Protein AF-G4QP37-F1 (afdb_monomer)

Mean predicted aligned error: 14.71 Å

Nearest PDB structures (foldseek):
  8fy4-assembly1_B  TM=3.274E-01  e=5.070E-04  Gallus gallus
  7ep7-assembly1_A  TM=4.033E-01  e=6.302E-02  Mus musculus
  5g05-assembly1_H  TM=2.304E-01  e=2.899E-02  Homo sapiens
  7a0g-assembly1_EEE  TM=3.189E-01  e=9.354E-01  Serratia marcescens
  7a0g-assembly1_GGG  TM=2.291E-01  e=8.620E-01  Serratia marcescens

InterPro domains:
  IPR011990 Tetratricopeptide-like helical domain superfamily [SSF48452] (201-367)

Foldseek 3Di:
DDDDDDDDDDDDDDDDDDDDDDDDDPPDDDPPPPDPPDDPVVVVLVVVLVVLLVQLVVCLQVVNLLSNLLSLLLSVVSQVPDPDHDDPVSVLVSLLSNLLSCVLLPVPVSSVVSLVVSCVPDPDLLSLLSSLLSQLVSCLQQVNADSLVVSVVVCVVVVSLVSDDLVSNLVSLLSVLLRCLVVVHPSPVSLVPRDLLALSNLVSLQVNLVVCVVVVVLVSSLVSLVVSLVSLVVHDLLNLDDPDDPPDLCCCLVLVDDDDDDDSNVSSVSSSLQSLLVSLQSNLVSCVSVLVLVVSLVSLVPHDCPHLCVLVSLLSNLVSCVSVVVLVVSLVSLVCSLVPAQEPSVLVSLLVNLVSCVVVVNLVSSLVSLVVSLVSLVVLLVVLVVVLVLLPDLCSLVCLSVPPDPRHHVVLNVCCCPDDSNDNNSSLSSSLVSLVVSLVVLVVVLVVLVVVVVVLVVVLVVLVVVLVVDDCPVVVVVLVVLVVVLVVLVCLLPDPDRDLCVLDDPVLVVVVVVLVVQLVVLVVCQVPDPDHDDVVSVVVSVVSVVVSSVVSVVCVVVSSVVSVVVSVVSVVVSVVSVVVSVVSVVSSVDPCPCVSVVVSSVSSSVVSVVSSVSSVVSSVVSSVVSSVVSVVVSVVVSVVSVVVSVVSVVVSVVSVVVVDDDPDD

Sequence (665 aa):
MLINQFKATKFVCVAIVSVALNGCVSTSEPPAVAEDTRSAEQILAQKRQDLAFGQVVYSYFQDAPDQTLLQGALTRLNQETAQTPYSNENQDRLDLMKGAVSLQLGMTQQAESIFRRLLAQSADPYIQANTWFWLAKSSFAQKRRGVSERAYAAILENDLEDELSEEYWEELIYQVSHERMSNGGDWETLAEELNSDSIYQTYLIANQAVIQHNQQDYDAASDAFIAAKLQLNDTPAEKSIQEDVSASWWSWFNWFGNGLTDSQEERAFLERNALFDRLNYGLGVTLLEQKDYTNALIALKLIGRESLHAEQAMLTYGWTLAKENRWPLAMAAWQYLRDNSQGIYAMQASHGLAYGYEQQGALAEAFHSLRDSSRQLDSAIASLSEFGLKVEQADFLDTVANGNWPIEHRDLHVLLLSGDEQIDSAYLLEVRRQAKQLLNTLDDNLVQIDSMYRLLDEREQAFSRRVNALSLTDAQAILDSTETRIQSFEAALNSDQISDKLFATSEQVSAMERLEKAEQRIERINAERARKLPKKYAQRVARLKGLLQWELSEAFPETRWQHQKQLSKLKVAYADANEQYQRLKKLQSDTQIIAEQRARVDAMALSAKADYARTKILVDSITRRLTEFLQVNMALRMQELSEQQVATRLAIIRIQDLAQPGSGR

Radius of gyration: 47.33 Å; Cα contacts (8 Å, |Δi|>4): 595; chains: 1; bounding box: 99×61×175 Å

Organism: Glaciecola nitratireducens (strain JCM 12485 / KCTC 12276 / FR1064) (NCBI:txid1085623)

Structure (mmCIF, N/CA/C/O backbone):
data_AF-G4QP37-F1
#
_entry.id   AF-G4QP37-F1
#
loop_
_atom_site.group_PDB
_atom_site.id
_atom_site.type_symbol
_atom_site.label_atom_id
_atom_site.label_alt_id
_atom_site.label_comp_id
_atom_site.label_asym_id
_atom_site.label_entity_id
_atom_site.label_seq_id
_atom_site.pdbx_PDB_ins_code
_atom_site.Cartn_x
_atom_site.Cartn_y
_atom_site.Cartn_z
_atom_site.occupancy
_atom_site.B_iso_or_equiv
_atom_site.auth_seq_id
_atom_site.auth_comp_id
_atom_site.auth_asym_id
_atom_site.auth_atom_id
_atom_site.pdbx_PDB_model_num
ATOM 1 N N . MET A 1 1 ? 26.697 -23.446 69.201 1.00 32.09 1 MET A N 1
ATOM 2 C CA . MET A 1 1 ? 27.255 -22.085 69.363 1.00 32.09 1 MET A CA 1
ATOM 3 C C . MET A 1 1 ? 26.295 -21.150 68.649 1.00 32.09 1 MET A C 1
ATOM 5 O O . MET A 1 1 ? 26.137 -21.312 67.453 1.00 32.09 1 MET A O 1
ATOM 9 N N . LEU A 1 2 ? 25.375 -20.490 69.366 1.00 23.95 2 LEU A N 1
ATOM 10 C CA . LEU A 1 2 ? 25.570 -19.158 69.982 1.00 23.95 2 LEU A CA 1
ATOM 11 C C . LEU A 1 2 ? 25.908 -18.127 68.876 1.00 23.95 2 LEU A C 1
ATOM 13 O O . LEU A 1 2 ? 26.863 -18.356 68.155 1.00 23.95 2 LEU A O 1
ATOM 17 N N . ILE A 1 3 ? 25.253 -16.981 68.686 1.00 25.16 3 ILE A N 1
ATOM 18 C CA . ILE A 1 3 ? 24.347 -16.202 69.535 1.00 25.16 3 ILE A CA 1
ATOM 19 C C . ILE A 1 3 ? 23.831 -15.022 68.667 1.00 25.16 3 ILE A C 1
ATOM 21 O O . ILE A 1 3 ? 24.609 -14.452 67.916 1.00 25.16 3 ILE A O 1
ATOM 25 N N . ASN A 1 4 ? 22.541 -14.688 68.802 1.00 25.81 4 ASN A N 1
ATOM 26 C CA . ASN A 1 4 ? 21.972 -13.339 68.998 1.00 25.81 4 ASN A CA 1
ATOM 27 C C . ASN A 1 4 ? 22.223 -12.169 68.009 1.00 25.81 4 ASN A C 1
ATOM 29 O O . ASN A 1 4 ? 23.358 -11.819 67.739 1.00 25.81 4 ASN A O 1
ATOM 33 N N . GLN A 1 5 ? 21.184 -11.502 67.469 1.00 26.55 5 GLN A N 1
ATOM 34 C CA . GLN A 1 5 ? 20.294 -10.451 68.059 1.00 26.55 5 GLN A CA 1
ATOM 35 C C . GLN A 1 5 ? 20.571 -9.101 67.341 1.00 26.55 5 GLN A C 1
ATOM 37 O O . GLN A 1 5 ? 21.685 -8.904 66.891 1.00 26.55 5 GLN A O 1
ATOM 42 N N . PHE A 1 6 ? 19.691 -8.106 67.165 1.00 25.19 6 PHE A N 1
ATOM 43 C CA . PHE A 1 6 ? 18.345 -7.789 67.657 1.00 25.19 6 PHE A CA 1
ATOM 44 C C . PHE A 1 6 ? 17.749 -6.633 66.811 1.00 25.19 6 PHE A C 1
ATOM 46 O O . PHE A 1 6 ? 18.490 -5.765 66.371 1.00 25.19 6 PHE A O 1
ATOM 53 N N . LYS A 1 7 ? 16.410 -6.633 66.680 1.00 26.28 7 LYS A N 1
ATOM 54 C CA . LYS A 1 7 ? 15.425 -5.531 66.881 1.00 26.28 7 LYS A CA 1
ATOM 55 C C . LYS A 1 7 ? 15.735 -4.124 66.321 1.00 26.28 7 LYS A C 1
ATOM 57 O O . LYS A 1 7 ? 16.713 -3.506 66.698 1.00 26.28 7 LYS A O 1
ATOM 62 N N . ALA A 1 8 ? 14.938 -3.581 65.395 1.00 23.77 8 ALA A N 1
ATOM 63 C CA . ALA A 1 8 ? 13.548 -3.086 65.503 1.00 23.77 8 ALA A CA 1
ATOM 64 C C . ALA A 1 8 ? 13.397 -1.681 66.126 1.00 23.77 8 ALA A C 1
ATOM 66 O O . ALA A 1 8 ? 13.865 -1.458 67.237 1.00 23.77 8 ALA A O 1
ATOM 67 N N . THR A 1 9 ? 12.534 -0.867 65.478 1.00 24.88 9 THR A N 1
ATOM 68 C CA . THR A 1 9 ? 11.687 0.228 66.037 1.00 24.88 9 THR A CA 1
ATOM 69 C C . THR A 1 9 ? 12.417 1.452 66.610 1.00 24.88 9 THR A C 1
ATOM 71 O O . THR A 1 9 ? 13.441 1.313 67.247 1.00 24.88 9 THR A O 1
ATOM 74 N N . LYS A 1 10 ? 11.945 2.701 66.576 1.00 23.69 10 LYS A N 1
ATOM 75 C CA . LYS A 1 10 ? 10.871 3.511 65.957 1.00 23.69 10 LYS A CA 1
ATOM 76 C C . LYS A 1 10 ? 10.981 4.849 66.730 1.00 23.69 10 LYS A C 1
ATOM 78 O O . LYS A 1 10 ? 11.099 4.760 67.946 1.00 23.69 10 LYS A O 1
ATOM 83 N N . PHE A 1 11 ? 10.777 6.004 66.073 1.00 22.61 11 PHE A N 1
ATOM 84 C CA . PHE A 1 11 ? 10.298 7.274 66.682 1.00 22.61 11 PHE A CA 1
ATOM 85 C C . PHE A 1 11 ? 11.282 7.968 67.675 1.00 22.61 11 PHE A C 1
ATOM 87 O O . PHE A 1 11 ? 12.027 7.307 68.371 1.00 22.61 11 PHE A O 1
ATOM 94 N N . VAL A 1 12 ? 11.380 9.288 67.869 1.00 23.78 12 VAL A N 1
ATOM 95 C CA . VAL A 1 12 ? 10.756 10.498 67.318 1.00 23.78 12 VAL A CA 1
ATOM 96 C C . VAL A 1 12 ? 11.554 11.710 67.843 1.00 23.78 12 VAL A C 1
ATOM 98 O O . VAL A 1 12 ? 12.038 11.677 68.966 1.00 23.78 12 VAL A O 1
ATOM 101 N N . CYS A 1 13 ? 11.634 12.739 66.999 1.00 21.83 13 CYS A N 1
ATOM 102 C CA . CYS A 1 13 ? 11.656 14.189 67.239 1.00 21.83 13 CYS A CA 1
ATOM 103 C C . CYS A 1 13 ? 12.566 14.918 68.262 1.00 21.83 13 CYS A C 1
ATOM 105 O O . CYS A 1 13 ? 12.788 14.514 69.396 1.00 21.83 13 CYS A O 1
ATOM 107 N N . VAL A 1 14 ? 12.792 16.173 67.832 1.00 23.02 14 VAL A N 1
ATOM 108 C CA . VAL A 1 14 ? 13.005 17.438 68.563 1.00 23.02 14 VAL A CA 1
ATOM 109 C C . VAL A 1 14 ? 14.461 17.739 68.925 1.00 23.02 14 VAL A C 1
ATOM 111 O O . VAL A 1 14 ? 15.092 16.954 69.609 1.00 23.02 14 VAL A O 1
ATOM 114 N N . ALA A 1 15 ? 15.065 18.891 68.638 1.00 23.95 15 ALA A N 1
ATOM 115 C CA . ALA A 1 15 ? 14.877 20.053 67.759 1.00 23.95 15 ALA A CA 1
ATOM 116 C C . ALA A 1 15 ? 16.038 21.027 68.117 1.00 23.95 15 ALA A C 1
ATOM 118 O O . ALA A 1 15 ? 16.763 20.780 69.078 1.00 23.95 15 ALA A O 1
ATOM 119 N N . ILE A 1 16 ? 16.084 22.181 67.431 1.00 26.88 16 ILE A N 1
ATOM 120 C CA . ILE A 1 16 ? 16.717 23.463 67.837 1.00 26.88 16 ILE A CA 1
ATOM 121 C C . ILE A 1 16 ? 18.177 23.626 67.357 1.00 26.88 16 ILE A C 1
ATOM 123 O O . ILE A 1 16 ? 19.084 23.014 67.900 1.00 26.88 16 ILE A O 1
ATOM 127 N N . VAL A 1 17 ? 18.433 24.269 66.202 1.00 24.55 17 VAL A N 1
ATOM 128 C CA . VAL A 1 17 ? 18.390 25.720 65.835 1.00 24.55 17 VAL A CA 1
ATOM 129 C C . VAL A 1 17 ? 19.783 26.350 65.922 1.00 24.55 17 VAL A C 1
ATOM 131 O O . VAL A 1 17 ? 20.385 26.367 66.990 1.00 24.55 17 VAL A O 1
ATOM 134 N N . SER A 1 18 ? 20.237 26.932 64.805 1.00 24.16 18 SER A N 1
ATOM 135 C CA . SER A 1 18 ? 20.809 28.293 64.668 1.00 24.16 18 SER A CA 1
ATOM 136 C C . SER A 1 18 ? 21.263 28.467 63.208 1.00 24.16 18 SER A C 1
ATOM 138 O O . SER A 1 18 ? 22.152 27.759 62.757 1.00 24.16 18 SER A O 1
ATOM 140 N N . VAL A 1 19 ? 20.491 29.158 62.362 1.00 26.27 19 VAL A N 1
ATOM 141 C CA . VAL A 1 19 ? 20.570 30.613 62.096 1.00 26.27 19 VAL A CA 1
ATOM 142 C C . VAL A 1 19 ? 21.856 30.994 61.355 1.00 26.27 19 VAL A C 1
ATOM 144 O O . VAL A 1 19 ? 22.912 31.065 61.969 1.00 26.27 19 VAL A O 1
ATOM 147 N N . ALA A 1 20 ? 21.729 31.294 60.057 1.00 25.84 20 ALA A N 1
ATOM 148 C CA . ALA A 1 20 ? 22.120 32.573 59.442 1.00 25.84 20 ALA A CA 1
ATOM 149 C C . ALA A 1 20 ? 22.249 32.422 57.916 1.00 25.84 20 ALA A C 1
ATOM 151 O O . ALA A 1 20 ? 23.241 31.887 57.438 1.00 25.84 20 ALA A O 1
ATOM 152 N N . LEU A 1 21 ? 21.251 32.918 57.177 1.00 28.28 21 LEU A N 1
ATOM 153 C CA . LEU A 1 21 ? 21.392 33.740 55.962 1.00 28.28 21 LEU A CA 1
ATOM 154 C C . LEU A 1 21 ? 19.981 34.034 55.427 1.00 28.28 21 LEU A C 1
ATOM 156 O O . LEU A 1 21 ? 19.430 33.307 54.609 1.00 28.28 21 LEU A O 1
ATOM 160 N N . ASN A 1 22 ? 19.384 35.102 55.960 1.00 28.36 22 ASN A N 1
ATOM 161 C CA . ASN A 1 22 ? 18.221 35.756 55.369 1.00 28.36 22 ASN A CA 1
ATOM 162 C C . ASN A 1 22 ? 18.720 36.778 54.346 1.00 28.36 22 ASN A C 1
ATOM 164 O O . ASN A 1 22 ? 19.446 37.704 54.705 1.00 28.36 22 ASN A O 1
ATOM 168 N N . GLY A 1 23 ? 18.278 36.632 53.102 1.00 26.92 23 GLY A N 1
ATOM 169 C CA . GLY A 1 23 ? 18.425 37.624 52.046 1.00 26.92 23 GLY A CA 1
ATOM 170 C C . GLY A 1 23 ? 17.370 37.381 50.972 1.00 26.92 23 GLY A C 1
ATOM 171 O O . GLY A 1 23 ? 17.605 36.605 50.060 1.00 26.92 23 GLY A O 1
ATOM 172 N N . CYS A 1 24 ? 16.202 38.002 51.156 1.00 34.72 24 CYS A N 1
ATOM 173 C CA . CYS A 1 24 ? 15.125 38.242 50.190 1.00 34.72 24 CYS A CA 1
ATOM 174 C C . CYS A 1 24 ? 14.942 37.230 49.044 1.00 34.72 24 CYS A C 1
ATOM 176 O O . CYS A 1 24 ? 15.399 37.456 47.928 1.00 34.72 24 CYS A O 1
ATOM 178 N N . VAL A 1 25 ? 14.115 36.212 49.278 1.00 29.77 25 VAL A N 1
ATOM 179 C CA . VAL A 1 25 ? 13.246 35.657 48.234 1.00 29.77 25 VAL A CA 1
ATOM 180 C C . VAL A 1 25 ? 11.852 35.590 48.835 1.00 29.77 25 VAL A C 1
ATOM 182 O O . VAL A 1 25 ? 11.619 34.879 49.810 1.00 29.77 25 VAL A O 1
ATOM 185 N N . SER A 1 26 ? 10.932 36.379 48.289 1.00 34.81 26 SER A N 1
ATOM 186 C CA . SER A 1 26 ? 9.504 36.150 48.456 1.00 34.81 26 SER A CA 1
ATOM 187 C C . SER A 1 26 ? 9.185 34.789 47.842 1.00 34.81 26 SER A C 1
ATOM 189 O O . SER A 1 26 ? 8.967 34.683 46.637 1.00 34.81 26 SER A O 1
ATOM 191 N N . THR A 1 27 ? 9.218 33.731 48.649 1.00 33.59 27 THR A N 1
ATOM 192 C CA . THR A 1 27 ? 8.640 32.451 48.253 1.00 33.59 27 THR A CA 1
ATOM 193 C C . THR A 1 27 ? 7.146 32.688 48.130 1.00 33.59 27 THR A C 1
ATOM 195 O O . THR A 1 27 ? 6.456 32.823 49.141 1.00 33.59 27 THR A O 1
ATOM 198 N N . SER A 1 28 ? 6.665 32.810 46.893 1.00 36.88 28 SER A N 1
ATOM 199 C CA . SER A 1 28 ? 5.259 32.596 46.583 1.00 36.88 28 SER A CA 1
ATOM 200 C C . SER A 1 28 ? 4.828 31.320 47.294 1.00 36.88 28 SER A C 1
ATOM 202 O O . SER A 1 28 ? 5.524 30.304 47.197 1.00 36.88 28 SER A O 1
ATOM 204 N N . GLU A 1 29 ? 3.726 31.394 48.038 1.00 34.22 29 GLU A N 1
ATOM 205 C CA . GLU A 1 29 ? 3.042 30.212 48.553 1.00 34.22 29 GLU A CA 1
ATOM 206 C C . GLU A 1 29 ? 2.997 29.146 47.449 1.00 34.22 29 GLU A C 1
ATOM 208 O O . GLU A 1 29 ? 2.669 29.482 46.304 1.00 34.22 29 GLU A O 1
ATOM 213 N N . PRO A 1 30 ? 3.351 27.880 47.742 1.00 36.91 30 PRO A N 1
ATOM 214 C CA . PRO A 1 30 ? 3.068 26.813 46.799 1.00 36.91 30 PRO A CA 1
ATOM 215 C C . PRO A 1 30 ? 1.564 26.877 46.502 1.00 36.91 30 PRO A C 1
ATOM 217 O O . PRO A 1 30 ? 0.782 26.986 47.454 1.00 36.91 30 PRO A O 1
ATOM 220 N N . PRO A 1 31 ? 1.142 26.871 45.224 1.00 41.50 31 PRO A N 1
ATOM 221 C CA . PRO A 1 31 ? -0.273 26.899 44.902 1.00 41.50 31 PRO A CA 1
ATOM 222 C C . PRO A 1 31 ? -0.936 25.755 45.663 1.00 41.50 31 PRO A C 1
ATOM 224 O O . PRO A 1 31 ? -0.453 24.619 45.630 1.00 41.50 31 PRO A O 1
ATOM 227 N N . ALA A 1 32 ? -1.989 26.083 46.413 1.00 37.94 32 ALA A N 1
ATOM 228 C CA . ALA A 1 32 ? -2.799 25.093 47.097 1.00 37.94 32 ALA A CA 1
ATOM 229 C C . ALA A 1 32 ? -3.123 23.982 46.092 1.00 37.94 32 ALA A C 1
ATOM 231 O O . ALA A 1 32 ? -3.604 24.271 44.995 1.00 37.94 32 ALA A O 1
ATOM 232 N N . VAL A 1 33 ? -2.801 22.733 46.443 1.00 40.50 33 VAL A N 1
ATOM 233 C CA . VAL A 1 33 ? -3.201 21.567 45.654 1.00 40.50 33 VAL A CA 1
ATOM 234 C C . VAL A 1 33 ? -4.711 21.673 45.512 1.00 40.50 33 VAL A C 1
ATOM 236 O O . VAL A 1 33 ? -5.426 21.549 46.504 1.00 40.50 33 VAL A O 1
ATOM 239 N N . ALA A 1 34 ? -5.180 22.007 44.311 1.00 41.75 34 ALA A N 1
ATOM 240 C CA . ALA A 1 34 ? -6.599 22.081 44.034 1.00 41.75 34 ALA A CA 1
ATOM 241 C C . ALA A 1 34 ? -7.174 20.697 44.344 1.00 41.75 34 ALA A C 1
ATOM 243 O O . ALA A 1 34 ? -6.811 19.717 43.691 1.00 41.75 34 ALA A O 1
ATOM 244 N N . GLU A 1 35 ? -8.000 20.598 45.387 1.00 49.03 35 GLU A N 1
ATOM 245 C CA . GLU A 1 35 ? -8.762 19.383 45.642 1.00 49.03 35 GLU A CA 1
ATOM 246 C C . GLU A 1 35 ? -9.590 19.107 44.387 1.00 49.03 35 GLU A C 1
ATOM 248 O O . GLU A 1 35 ? -10.379 19.949 43.954 1.00 49.03 35 GLU A O 1
ATOM 253 N N . ASP A 1 36 ? -9.355 17.953 43.762 1.00 53.81 36 ASP A N 1
ATOM 254 C CA . ASP A 1 36 ? -10.117 17.507 42.603 1.00 53.81 36 ASP A CA 1
ATOM 255 C C . ASP A 1 36 ? -11.579 17.339 43.037 1.00 53.81 36 ASP A C 1
ATOM 257 O O . ASP A 1 36 ? -11.938 16.383 43.722 1.00 53.81 36 ASP A O 1
ATOM 261 N N . THR A 1 37 ? -12.420 18.316 42.693 1.00 65.62 37 THR A N 1
ATOM 262 C CA . THR A 1 37 ? -13.830 18.397 43.106 1.00 65.62 37 THR A CA 1
ATOM 263 C C . THR A 1 37 ? -14.722 17.377 42.392 1.00 65.62 37 THR A C 1
ATOM 265 O O . THR A 1 37 ? -15.928 17.322 42.647 1.00 65.62 37 THR A O 1
ATOM 268 N N . ARG A 1 38 ? -14.152 16.558 41.497 1.00 70.25 38 ARG A N 1
ATOM 269 C CA . ARG A 1 38 ? -14.857 15.511 40.754 1.00 70.25 38 ARG A CA 1
ATOM 270 C C . ARG A 1 38 ? -15.155 14.306 41.646 1.00 70.25 38 ARG A C 1
ATOM 272 O O . ARG A 1 38 ? -14.333 13.850 42.435 1.00 70.25 38 ARG A O 1
ATOM 279 N N . SER A 1 39 ? -16.341 13.733 41.471 1.00 74.75 39 SER A N 1
ATOM 280 C CA . SER A 1 39 ? -16.718 12.470 42.114 1.00 74.75 39 SER A CA 1
ATOM 281 C C . SER A 1 39 ? -15.842 11.302 41.632 1.00 74.75 39 SER A C 1
ATOM 283 O O . SER A 1 39 ? -15.313 11.312 40.519 1.00 74.75 39 SER A O 1
ATOM 285 N N . ALA A 1 40 ? -15.736 10.240 42.438 1.00 71.12 40 ALA A N 1
ATOM 286 C CA . ALA A 1 40 ? -14.988 9.033 42.067 1.00 71.12 40 ALA A CA 1
ATOM 287 C C . ALA A 1 40 ? -15.484 8.395 40.750 1.00 71.12 40 ALA A C 1
ATOM 289 O O . ALA A 1 40 ? -14.686 7.849 39.988 1.00 71.12 40 ALA A O 1
ATOM 290 N N . GLU A 1 41 ? -16.784 8.503 40.455 1.00 67.81 41 GLU A N 1
ATOM 291 C CA . GLU A 1 41 ? -17.379 8.041 39.196 1.00 67.81 41 GLU A CA 1
ATOM 292 C C . GLU A 1 41 ? -16.892 8.859 37.994 1.00 67.81 41 GLU A C 1
ATOM 294 O O . GLU A 1 41 ? -16.533 8.279 36.968 1.00 67.81 41 GLU A O 1
ATOM 299 N N . GLN A 1 42 ? -16.800 10.184 38.135 1.00 69.69 42 GLN A N 1
ATOM 300 C CA . GLN A 1 42 ? -16.280 11.080 37.096 1.00 69.69 42 GLN A CA 1
ATOM 301 C C . GLN A 1 42 ? -14.785 10.849 36.844 1.00 69.69 42 GLN A C 1
ATOM 303 O O . GLN A 1 42 ? -14.360 10.779 35.693 1.00 69.69 42 GLN A O 1
ATOM 308 N N . ILE A 1 43 ? -13.989 10.642 37.899 1.00 72.06 43 ILE A N 1
ATOM 309 C CA . ILE A 1 43 ? -12.558 10.318 37.769 1.00 72.06 43 ILE A CA 1
ATOM 310 C C . ILE A 1 43 ? -12.370 8.983 37.033 1.00 72.06 43 ILE A C 1
ATOM 312 O O . ILE A 1 43 ? -11.520 8.863 36.149 1.00 72.06 43 ILE A O 1
ATOM 316 N N . LEU A 1 44 ? -13.167 7.966 37.373 1.00 72.06 44 LEU A N 1
ATOM 317 C CA . LEU A 1 44 ? -13.102 6.660 36.716 1.00 72.06 44 LEU A CA 1
ATOM 318 C C . LEU A 1 44 ? -13.607 6.707 35.264 1.00 72.06 44 LEU A C 1
ATOM 320 O O . LEU A 1 44 ? -13.127 5.944 34.425 1.00 72.06 44 LEU A O 1
ATOM 324 N N . ALA A 1 45 ? -14.584 7.563 34.953 1.00 70.75 45 ALA A N 1
ATOM 325 C CA . ALA A 1 45 ? -15.042 7.794 33.585 1.00 70.75 45 ALA A CA 1
ATOM 326 C C . ALA A 1 45 ? -13.937 8.436 32.731 1.00 70.75 45 ALA A C 1
ATOM 328 O O . ALA A 1 45 ? -13.616 7.898 31.672 1.00 70.75 45 ALA A O 1
ATOM 329 N N . GLN A 1 46 ? -13.280 9.481 33.246 1.00 73.44 46 GLN A N 1
ATOM 330 C CA . GLN A 1 46 ? -12.166 10.144 32.563 1.00 73.44 46 GLN A CA 1
ATOM 331 C C . GLN A 1 46 ? -10.998 9.181 32.314 1.00 73.44 46 GLN A C 1
ATOM 333 O O . GLN A 1 46 ? -10.547 9.043 31.186 1.00 73.44 46 GLN A O 1
ATOM 338 N N . LYS A 1 47 ? -10.570 8.412 33.326 1.00 75.75 47 LYS A N 1
ATOM 339 C CA . LYS A 1 47 ? -9.483 7.427 33.155 1.00 75.75 47 LYS A CA 1
ATOM 340 C C . LYS A 1 47 ? -9.777 6.379 32.080 1.00 75.75 47 LYS A C 1
ATOM 342 O O . LYS A 1 47 ? -8.859 5.913 31.414 1.00 75.75 47 LYS A O 1
ATOM 347 N N . ARG A 1 48 ? -11.043 5.974 31.923 1.00 76.44 48 ARG A N 1
ATOM 348 C CA . ARG A 1 48 ? -11.450 5.038 30.863 1.00 76.44 48 ARG A CA 1
ATOM 349 C C . ARG A 1 48 ? -11.374 5.681 29.481 1.00 76.44 48 ARG A C 1
ATOM 351 O O . ARG A 1 48 ? -10.950 5.013 28.544 1.00 76.44 48 ARG A O 1
ATOM 358 N N . GLN A 1 49 ? -11.752 6.952 29.366 1.00 75.69 49 GLN A N 1
ATOM 359 C CA . GLN A 1 49 ? -11.589 7.722 28.134 1.00 75.69 49 GLN A CA 1
ATOM 360 C C . GLN A 1 49 ? -10.109 7.928 27.789 1.00 75.69 49 GLN A C 1
ATOM 362 O O . GLN A 1 49 ? -9.720 7.686 26.649 1.00 75.69 49 GLN A O 1
ATOM 367 N N . ASP A 1 50 ? -9.270 8.302 28.752 1.00 78.12 50 ASP A N 1
ATOM 368 C CA . ASP A 1 50 ? -7.835 8.509 28.519 1.00 78.12 50 ASP A CA 1
ATOM 369 C C . ASP A 1 50 ? -7.151 7.203 28.083 1.00 78.12 50 ASP A C 1
ATOM 371 O O . ASP A 1 50 ? -6.331 7.200 27.168 1.00 78.12 50 ASP A O 1
ATOM 375 N N . LEU A 1 51 ? -7.542 6.068 28.680 1.00 81.81 51 LEU A N 1
ATOM 376 C CA . LEU A 1 51 ? -7.057 4.749 28.272 1.00 81.81 51 LEU A CA 1
ATOM 377 C C . LEU A 1 51 ? -7.480 4.398 26.839 1.00 81.81 51 LEU A C 1
ATOM 379 O O . LEU A 1 51 ? -6.654 3.908 26.076 1.00 81.81 51 LEU A O 1
ATOM 383 N N . ALA A 1 52 ? -8.743 4.640 26.474 1.00 78.56 52 ALA A N 1
ATOM 384 C CA . ALA A 1 52 ? -9.238 4.371 25.124 1.00 78.56 52 ALA A CA 1
ATOM 385 C C . ALA A 1 52 ? -8.497 5.215 24.076 1.00 78.56 52 ALA A C 1
ATOM 387 O O . ALA A 1 52 ? -8.042 4.679 23.072 1.00 78.56 52 ALA A O 1
ATOM 388 N N . PHE A 1 53 ? -8.289 6.506 24.353 1.00 81.12 53 PHE A N 1
ATOM 389 C CA . PHE A 1 53 ? -7.482 7.382 23.503 1.00 81.12 53 PHE A CA 1
ATOM 390 C C . PHE A 1 53 ? -6.035 6.879 23.392 1.00 81.12 53 PHE A C 1
ATOM 392 O O . PHE A 1 53 ? -5.514 6.742 22.289 1.00 81.12 53 PHE A O 1
ATOM 399 N N . GLY A 1 54 ? -5.403 6.529 24.517 1.00 78.69 54 GLY A N 1
ATOM 400 C CA . GLY A 1 54 ? -4.034 6.010 24.539 1.00 78.69 54 GLY A CA 1
ATOM 401 C C . GLY A 1 54 ? -3.852 4.713 23.745 1.00 78.69 54 GLY A C 1
ATOM 402 O O . GLY A 1 54 ? -2.799 4.517 23.146 1.00 78.69 54 GLY A O 1
ATOM 403 N N . GLN A 1 55 ? -4.873 3.853 23.680 1.00 81.06 55 GLN A N 1
ATOM 404 C CA . GLN A 1 55 ? -4.852 2.667 22.818 1.00 81.06 55 GLN A CA 1
ATOM 405 C C . GLN A 1 55 ? -4.793 3.049 21.334 1.00 81.06 55 GLN A C 1
ATOM 407 O O . GLN A 1 55 ? -3.973 2.487 20.608 1.00 81.06 55 GLN A O 1
ATOM 412 N N . VAL A 1 56 ? -5.588 4.039 20.901 1.00 78.00 56 VAL A N 1
ATOM 413 C CA . VAL A 1 56 ? -5.558 4.537 19.512 1.00 78.00 56 VAL A CA 1
ATOM 414 C C . VAL A 1 56 ? -4.167 5.048 19.163 1.00 78.00 56 VAL A C 1
ATOM 416 O O . VAL A 1 56 ? -3.611 4.655 18.143 1.00 78.00 56 VAL A O 1
ATOM 419 N N . VAL A 1 57 ? -3.594 5.881 20.036 1.00 76.31 57 VAL A N 1
ATOM 420 C CA . VAL A 1 57 ? -2.246 6.437 19.860 1.00 76.31 57 VAL A CA 1
ATOM 421 C C . VAL A 1 57 ? -1.206 5.324 19.775 1.00 76.31 57 VAL A C 1
ATOM 423 O O . VAL A 1 57 ? -0.371 5.327 18.878 1.00 76.31 57 VAL A O 1
ATOM 426 N N . TYR A 1 58 ? -1.273 4.348 20.680 1.00 73.00 58 TYR A N 1
ATOM 427 C CA . TYR A 1 58 ? -0.365 3.207 20.667 1.00 73.00 58 TYR A CA 1
ATOM 428 C C . TYR A 1 58 ? -0.458 2.434 19.349 1.00 73.00 58 TYR A C 1
ATOM 430 O O . TYR A 1 58 ? 0.565 2.187 18.726 1.00 73.00 58 TYR A O 1
ATOM 438 N N . SER A 1 59 ? -1.667 2.109 18.891 1.00 67.81 59 SER A N 1
ATOM 439 C CA . SER A 1 59 ? -1.871 1.374 17.636 1.00 67.81 59 SER A CA 1
ATOM 440 C C . SER A 1 59 ? -1.392 2.162 16.413 1.00 67.81 59 SER A C 1
ATOM 442 O O . SER A 1 59 ? -0.833 1.570 15.495 1.00 67.81 59 SER A O 1
ATOM 444 N N . TYR A 1 60 ? -1.557 3.489 16.428 1.00 73.12 60 TYR A N 1
ATOM 445 C CA . TYR A 1 60 ? -1.077 4.377 15.370 1.00 73.12 60 TYR A CA 1
ATOM 446 C C . TYR A 1 60 ? 0.449 4.314 15.238 1.00 73.12 60 TYR A C 1
ATOM 448 O O . TYR A 1 60 ? 0.962 4.085 14.149 1.00 73.12 60 TYR A O 1
ATOM 456 N N . PHE A 1 61 ? 1.173 4.436 16.354 1.00 73.94 61 PHE A N 1
ATOM 457 C CA . PHE A 1 61 ? 2.640 4.369 16.365 1.00 73.94 61 PHE A CA 1
ATOM 458 C C . PHE A 1 61 ? 3.205 2.945 16.247 1.00 73.94 61 PHE A C 1
ATOM 460 O O . PHE A 1 61 ? 4.398 2.785 16.028 1.00 73.94 61 PHE A O 1
ATOM 467 N N . GLN A 1 62 ? 2.376 1.909 16.393 1.00 72.25 62 GLN A N 1
ATOM 468 C CA . GLN A 1 62 ? 2.748 0.518 16.100 1.00 72.25 62 GLN A CA 1
ATOM 469 C C . GLN A 1 62 ? 2.501 0.136 14.636 1.00 72.25 62 GLN A C 1
ATOM 471 O O . GLN A 1 62 ? 2.602 -1.041 14.300 1.00 72.25 62 GLN A O 1
ATOM 476 N N . ASP A 1 63 ? 2.127 1.101 13.790 1.00 64.06 63 ASP A N 1
ATOM 477 C CA . ASP A 1 63 ? 1.781 0.864 12.391 1.00 64.06 63 ASP A CA 1
ATOM 478 C C . ASP A 1 63 ? 0.678 -0.198 12.217 1.00 64.06 63 ASP A C 1
ATOM 480 O O . ASP A 1 63 ? 0.718 -1.070 11.351 1.00 64.06 63 ASP A O 1
ATOM 484 N N . ALA A 1 64 ? -0.338 -0.143 13.085 1.00 67.94 64 ALA A N 1
ATOM 485 C CA . ALA A 1 64 ? -1.503 -1.019 13.038 1.00 67.94 64 ALA A CA 1
ATOM 486 C C . ALA A 1 64 ? -2.725 -0.232 12.523 1.00 67.94 64 ALA A C 1
ATOM 488 O O . ALA A 1 64 ? -3.562 0.217 13.323 1.00 67.94 64 ALA A O 1
ATOM 489 N N . PRO A 1 65 ? -2.844 0.004 11.199 1.00 66.00 65 PRO A N 1
ATOM 490 C CA . PRO A 1 65 ? -3.859 0.889 10.630 1.00 66.00 65 PRO A CA 1
ATOM 491 C C . PRO A 1 65 ? -5.291 0.401 10.902 1.00 66.00 65 PRO A C 1
ATOM 493 O O . PRO A 1 65 ? -6.183 1.176 11.250 1.00 66.00 65 PRO A O 1
ATOM 496 N N . ASP A 1 66 ? -5.517 -0.905 10.822 1.00 64.00 66 ASP A N 1
ATOM 497 C CA . ASP A 1 66 ? -6.798 -1.544 11.116 1.00 64.00 66 ASP A CA 1
ATOM 498 C C . ASP A 1 66 ? -7.218 -1.370 12.587 1.00 64.00 66 ASP A C 1
ATOM 500 O O . ASP A 1 66 ? -8.347 -0.954 12.873 1.00 64.00 66 ASP A O 1
ATOM 504 N N . GLN A 1 67 ? -6.298 -1.615 13.523 1.00 72.62 67 GLN A N 1
ATOM 505 C CA . GLN A 1 67 ? -6.531 -1.427 14.954 1.00 72.62 67 GLN A CA 1
ATOM 506 C C . GLN A 1 67 ? -6.755 0.043 15.297 1.00 72.62 67 GLN A C 1
ATOM 508 O O . GLN A 1 67 ? -7.645 0.354 16.090 1.00 72.62 67 GLN A O 1
ATOM 513 N N . THR A 1 68 ? -6.010 0.950 14.664 1.00 72.62 68 THR A N 1
ATOM 514 C CA . THR A 1 68 ? -6.151 2.397 14.863 1.00 72.62 68 THR A CA 1
ATOM 515 C C . THR A 1 68 ? -7.537 2.882 14.446 1.00 72.62 68 THR A C 1
ATOM 517 O O . THR A 1 68 ? -8.193 3.601 15.204 1.00 72.62 68 THR A O 1
ATOM 520 N N . LEU A 1 69 ? -8.039 2.449 13.281 1.00 72.62 69 LEU A N 1
ATOM 521 C CA . LEU A 1 69 ? -9.392 2.795 12.831 1.00 72.62 69 LEU A CA 1
ATOM 522 C C . LEU A 1 69 ? -10.469 2.228 13.760 1.00 72.62 69 LEU A C 1
ATOM 524 O O . LEU A 1 69 ? -11.389 2.956 14.146 1.00 72.62 69 LEU A O 1
ATOM 528 N N . LEU A 1 70 ? -10.346 0.954 14.146 1.00 71.94 70 LEU A N 1
ATOM 529 C CA . LEU A 1 70 ? -11.306 0.288 15.025 1.00 71.94 70 LEU A CA 1
ATOM 530 C C . LEU A 1 70 ? -11.363 0.960 16.402 1.00 71.94 70 LEU A C 1
ATOM 532 O O . LEU A 1 70 ? -12.434 1.353 16.869 1.00 71.94 70 LEU A O 1
ATOM 536 N N . GLN A 1 71 ? -10.211 1.127 17.050 1.00 78.50 71 GLN A N 1
ATOM 537 C CA . GLN A 1 71 ? -10.126 1.751 18.367 1.00 78.50 71 GLN A CA 1
ATOM 538 C C . GLN A 1 71 ? -10.530 3.227 18.307 1.00 78.50 71 GLN A C 1
ATOM 540 O O . GLN A 1 71 ? -11.200 3.714 19.218 1.00 78.50 71 GLN A O 1
ATOM 545 N N . GLY A 1 72 ? -10.203 3.936 17.221 1.00 78.62 72 GLY A N 1
ATOM 546 C CA . GLY A 1 72 ? -10.634 5.314 16.994 1.00 78.62 72 GLY A CA 1
ATOM 547 C C . GLY A 1 72 ? -12.156 5.445 16.894 1.00 78.62 72 GLY A C 1
ATOM 548 O O . GLY A 1 72 ? -12.743 6.347 17.497 1.00 78.62 72 GLY A O 1
ATOM 549 N N . ALA A 1 73 ? -12.820 4.519 16.195 1.00 72.62 73 ALA A N 1
ATOM 550 C CA . ALA A 1 73 ? -14.280 4.467 16.115 1.00 72.62 73 ALA A CA 1
ATOM 551 C C . ALA A 1 73 ? -14.924 4.173 17.482 1.00 72.62 73 ALA A C 1
ATOM 553 O O . ALA A 1 73 ? -15.860 4.866 17.887 1.00 72.62 73 ALA A O 1
ATOM 554 N N . LEU A 1 74 ? -14.384 3.203 18.231 1.00 71.06 74 LEU A N 1
ATOM 555 C CA . LEU A 1 74 ? -14.837 2.888 19.593 1.00 71.06 74 LEU A CA 1
ATOM 556 C C . LEU A 1 74 ? -14.678 4.086 20.537 1.00 71.06 74 LEU A C 1
ATOM 558 O O . LEU A 1 74 ? -15.561 4.374 21.349 1.00 71.06 74 LEU A O 1
ATOM 562 N N . THR A 1 75 ? -13.566 4.802 20.404 1.00 80.25 75 THR A N 1
ATOM 563 C CA . THR A 1 75 ? -13.252 5.991 21.195 1.00 80.25 75 THR A CA 1
ATOM 564 C C . THR A 1 75 ? -14.258 7.117 20.937 1.00 80.25 75 THR A C 1
ATOM 566 O O . THR A 1 75 ? -14.757 7.704 21.897 1.00 80.25 75 THR A O 1
ATOM 569 N N . ARG A 1 76 ? -14.667 7.357 19.680 1.00 77.44 76 ARG A N 1
ATOM 570 C CA . ARG A 1 76 ? -15.729 8.336 19.359 1.00 77.44 76 ARG A CA 1
ATOM 571 C C . ARG A 1 76 ? -17.102 7.942 19.884 1.00 77.44 76 ARG A C 1
ATOM 573 O O . ARG A 1 76 ? -17.813 8.787 20.413 1.00 77.44 76 ARG A O 1
ATOM 580 N N . LEU A 1 77 ? -17.480 6.671 19.799 1.00 70.12 77 LEU A N 1
ATOM 581 C CA . LEU A 1 77 ? -18.777 6.234 20.323 1.00 70.12 77 LEU A CA 1
ATOM 582 C C . LEU A 1 77 ? -18.858 6.392 21.851 1.00 70.12 77 LEU A C 1
ATOM 584 O O . LEU A 1 77 ? -19.870 6.838 22.398 1.00 70.12 77 LEU A O 1
ATOM 588 N N . ASN A 1 78 ? -17.769 6.056 22.552 1.00 70.56 78 ASN A N 1
ATOM 589 C CA . ASN A 1 78 ? -17.666 6.299 23.991 1.00 70.56 78 ASN A CA 1
ATOM 590 C C . ASN A 1 78 ? -17.806 7.792 24.321 1.00 70.56 78 ASN A C 1
ATOM 592 O O . ASN A 1 78 ? -18.288 8.130 25.397 1.00 70.56 78 ASN A O 1
ATOM 596 N N . GLN A 1 79 ? -17.404 8.679 23.410 1.00 73.31 79 GLN A N 1
ATOM 597 C CA . GLN A 1 79 ? -17.537 10.119 23.576 1.00 73.31 79 GLN A CA 1
ATOM 598 C C . GLN A 1 79 ? -18.985 10.606 23.420 1.00 73.31 79 GLN A C 1
ATOM 600 O O . GLN A 1 79 ? -19.423 11.415 24.232 1.00 73.31 79 GLN A O 1
ATOM 605 N N . GLU A 1 80 ? -19.737 10.117 22.428 1.00 68.69 80 GLU A N 1
ATOM 606 C CA . GLU A 1 80 ? -21.133 10.539 22.189 1.00 68.69 80 GLU A CA 1
ATOM 607 C C . GLU A 1 80 ? -22.058 10.260 23.382 1.00 68.69 80 GLU A C 1
ATOM 609 O O . GLU A 1 80 ? -23.051 10.954 23.596 1.00 68.69 80 GLU A O 1
ATOM 614 N N . THR A 1 81 ? -21.717 9.247 24.177 1.00 64.56 81 THR A N 1
ATOM 615 C CA . THR A 1 81 ? -22.472 8.829 25.365 1.00 64.56 81 THR A CA 1
ATOM 616 C C . THR A 1 81 ? -21.867 9.336 26.678 1.00 64.56 81 THR A C 1
ATOM 618 O O . THR A 1 81 ? -22.448 9.129 27.747 1.00 64.56 81 THR A O 1
ATOM 621 N N . ALA A 1 82 ? -20.716 10.013 26.631 1.00 64.44 82 ALA A N 1
ATOM 622 C CA . ALA A 1 82 ? -20.030 10.496 27.820 1.00 64.44 82 ALA A CA 1
ATOM 623 C C . ALA A 1 82 ? -20.633 11.796 28.360 1.00 64.44 82 ALA A C 1
ATOM 625 O O . ALA A 1 82 ? -20.961 12.717 27.618 1.00 64.44 82 ALA A O 1
ATOM 626 N N . GLN A 1 83 ? -20.684 11.911 29.691 1.00 65.19 83 GLN A N 1
ATOM 627 C CA . GLN A 1 83 ? -21.057 13.161 30.366 1.00 65.19 83 GLN A CA 1
ATOM 628 C C . GLN A 1 83 ? -20.032 14.282 30.125 1.00 65.19 83 GLN A C 1
ATOM 630 O O . GLN A 1 83 ? -20.391 15.456 30.139 1.00 65.19 83 GLN A O 1
ATOM 635 N N . THR A 1 84 ? -18.766 13.918 29.901 1.00 68.06 84 THR A N 1
ATOM 636 C CA . THR A 1 84 ? -17.660 14.823 29.570 1.00 68.06 84 THR A CA 1
ATOM 637 C C . THR A 1 84 ? -17.011 14.366 28.260 1.00 68.06 84 THR A C 1
ATOM 639 O O . THR A 1 84 ? -16.295 13.362 28.255 1.00 68.06 84 THR A O 1
ATOM 642 N N . PRO A 1 85 ? -17.283 15.033 27.127 1.00 70.19 85 PRO A N 1
ATOM 643 C CA . PRO A 1 85 ? -16.619 14.728 25.863 1.00 70.19 85 PRO A CA 1
ATOM 644 C C . PRO A 1 85 ? -15.129 15.106 25.903 1.00 70.19 85 PRO A C 1
ATOM 646 O O . PRO A 1 85 ? -14.705 15.910 26.734 1.00 70.19 85 PRO A O 1
ATOM 649 N N . TYR A 1 86 ? -14.335 14.543 24.985 1.00 73.44 86 TYR A N 1
ATOM 650 C CA . TYR A 1 86 ? -12.942 14.953 24.786 1.00 73.44 86 TYR A CA 1
ATOM 651 C C . TYR A 1 86 ? -12.842 16.443 24.453 1.00 73.44 86 TYR A C 1
ATOM 653 O O . TYR A 1 86 ? -13.744 17.003 23.820 1.00 73.44 86 TYR A O 1
ATOM 661 N N . SER A 1 87 ? -11.709 17.056 24.811 1.00 78.31 87 SER A N 1
ATOM 662 C CA . SER A 1 87 ? -11.337 18.364 24.271 1.00 78.31 87 SER A CA 1
ATOM 663 C C . SER A 1 87 ? -11.377 18.329 22.741 1.00 78.31 87 SER A C 1
ATOM 665 O O . SER A 1 87 ? -11.136 17.284 22.131 1.00 78.31 87 SER A O 1
ATOM 667 N N . ASN A 1 88 ? -11.677 19.470 22.119 1.00 81.31 88 ASN A N 1
ATOM 668 C CA . ASN A 1 88 ? -11.667 19.581 20.659 1.00 81.31 88 ASN A CA 1
ATOM 669 C C . ASN A 1 88 ? -10.304 19.162 20.085 1.00 81.31 88 ASN A C 1
ATOM 671 O O . ASN A 1 88 ? -10.260 18.422 19.116 1.00 81.31 88 ASN A O 1
ATOM 675 N N . GLU A 1 89 ? -9.210 19.501 20.770 1.00 78.56 89 GLU A N 1
ATOM 676 C CA . GLU A 1 89 ? -7.853 19.079 20.407 1.00 78.56 89 GLU A CA 1
ATOM 677 C C . GLU A 1 89 ? -7.702 17.549 20.315 1.00 78.56 89 GLU A C 1
ATOM 679 O O . GLU A 1 89 ? -7.183 17.023 19.335 1.00 78.56 89 GLU A O 1
ATOM 684 N N . ASN A 1 90 ? -8.207 16.795 21.297 1.00 81.88 90 ASN A N 1
ATOM 685 C CA . ASN A 1 90 ? -8.130 15.333 21.258 1.00 81.88 90 ASN A CA 1
ATOM 686 C C . ASN A 1 90 ? -9.029 14.735 20.167 1.00 81.88 90 ASN A C 1
ATOM 688 O O . ASN A 1 90 ? -8.695 13.695 19.601 1.00 81.88 90 ASN A O 1
ATOM 692 N N . GLN A 1 91 ? -10.155 15.378 19.845 1.00 85.62 91 GLN A N 1
ATOM 693 C CA . GLN A 1 91 ? -10.985 14.970 18.708 1.00 85.62 91 GLN A CA 1
ATOM 694 C C . GLN A 1 91 ? -10.249 15.191 17.384 1.00 85.62 91 GLN A C 1
ATOM 696 O O . GLN A 1 91 ? -10.228 14.288 16.547 1.00 85.62 91 GLN A O 1
ATOM 701 N N . ASP A 1 92 ? -9.597 16.343 17.236 1.00 88.62 92 ASP A N 1
ATOM 702 C CA . ASP A 1 92 ? -8.806 16.693 16.061 1.00 88.62 92 ASP A CA 1
ATOM 703 C C . ASP A 1 92 ? -7.617 15.739 15.891 1.00 88.62 92 ASP A C 1
ATOM 705 O O . ASP A 1 92 ? -7.393 15.236 14.792 1.00 88.62 92 ASP A O 1
ATOM 709 N N . ARG A 1 93 ? -6.920 15.378 16.980 1.00 86.56 93 ARG A N 1
ATOM 710 C CA . ARG A 1 93 ? -5.852 14.356 16.976 1.00 86.56 93 ARG A CA 1
ATOM 711 C C . ARG A 1 93 ? -6.364 12.988 16.508 1.00 86.56 93 ARG A C 1
ATOM 713 O O . ARG A 1 93 ? -5.719 12.342 15.683 1.00 86.56 93 ARG A O 1
ATOM 720 N N . LEU A 1 94 ? -7.537 12.550 16.981 1.00 85.12 94 LEU A N 1
ATOM 721 C CA . LEU A 1 94 ? -8.161 11.298 16.520 1.00 85.12 94 LEU A CA 1
ATOM 722 C C . LEU A 1 94 ? -8.563 11.360 15.042 1.00 85.12 94 LEU A C 1
ATOM 724 O O . LEU A 1 94 ? -8.491 10.356 14.333 1.00 85.12 94 LEU A O 1
ATOM 728 N N . ASP A 1 95 ? -9.047 12.511 14.577 1.00 89.38 95 ASP A N 1
ATOM 729 C CA . ASP A 1 95 ? -9.347 12.744 13.169 1.00 89.38 95 ASP A CA 1
ATOM 730 C C . ASP A 1 95 ? -8.066 12.730 12.321 1.00 89.38 95 ASP A C 1
ATOM 732 O O . ASP A 1 95 ? -8.049 12.060 11.290 1.00 89.38 95 ASP A O 1
ATOM 736 N N . LEU A 1 96 ? -6.981 13.364 12.771 1.00 87.00 96 LEU A N 1
ATOM 737 C CA . LEU A 1 96 ? -5.691 13.378 12.081 1.00 87.00 96 LEU A CA 1
ATOM 738 C C . LEU A 1 96 ? -5.137 11.958 11.910 1.00 87.00 96 LEU A C 1
ATOM 740 O O . LEU A 1 96 ? -4.864 11.551 10.782 1.00 87.00 96 LEU A O 1
ATOM 744 N N . MET A 1 97 ? -5.067 11.177 12.996 1.00 85.25 97 MET A N 1
ATOM 745 C CA . MET A 1 97 ? -4.619 9.774 12.960 1.00 85.25 97 MET A CA 1
ATOM 746 C C . MET A 1 97 ? -5.493 8.935 12.028 1.00 85.25 97 MET A C 1
ATOM 748 O O . MET A 1 97 ? -4.983 8.181 11.202 1.00 85.25 97 MET A O 1
ATOM 752 N N . LYS A 1 98 ? -6.822 9.106 12.101 1.00 82.06 98 LYS A N 1
ATOM 753 C CA . LYS A 1 98 ? -7.758 8.435 11.191 1.00 82.06 98 LYS A CA 1
ATOM 754 C C . LYS A 1 98 ? -7.479 8.802 9.736 1.00 82.06 98 LYS A C 1
ATOM 756 O O . LYS A 1 98 ? -7.537 7.922 8.881 1.00 82.06 98 LYS A O 1
ATOM 761 N N . GLY A 1 99 ? -7.224 10.075 9.442 1.00 82.19 99 GLY A N 1
ATOM 762 C CA . GLY A 1 99 ? -6.901 10.557 8.102 1.00 82.19 99 GLY A CA 1
ATOM 763 C C . GLY A 1 99 ? -5.597 9.961 7.574 1.00 82.19 99 GLY A C 1
ATOM 764 O O . GLY A 1 99 ? -5.598 9.393 6.485 1.00 82.19 99 GLY A O 1
ATOM 765 N N . ALA A 1 100 ? -4.519 10.026 8.360 1.00 80.19 100 ALA A N 1
ATOM 766 C CA . ALA A 1 100 ? -3.204 9.488 8.005 1.00 80.19 100 ALA A CA 1
ATOM 767 C C . ALA A 1 100 ? -3.256 7.974 7.743 1.00 80.19 100 ALA A C 1
ATOM 769 O O . ALA A 1 100 ? -2.862 7.505 6.678 1.00 80.19 100 ALA A O 1
ATOM 770 N N . VAL A 1 101 ? -3.877 7.213 8.643 1.00 75.00 101 VAL A N 1
ATOM 771 C CA . VAL A 1 101 ? -4.084 5.767 8.469 1.00 75.00 101 VAL A CA 1
ATOM 772 C C . VAL A 1 101 ? -4.997 5.449 7.281 1.00 75.00 101 VAL A C 1
ATOM 774 O O . VAL A 1 101 ? -4.775 4.486 6.549 1.00 75.00 101 VAL A O 1
ATOM 777 N N . SER A 1 102 ? -6.015 6.279 7.033 1.00 71.44 102 SER A N 1
ATOM 778 C CA . SER A 1 102 ? -6.854 6.134 5.838 1.00 71.44 102 SER A CA 1
ATOM 779 C C . SER A 1 102 ? -6.023 6.279 4.553 1.00 71.44 102 SER A C 1
ATOM 781 O O . SER A 1 102 ? -6.348 5.620 3.571 1.00 71.44 102 SER A O 1
ATOM 783 N N . LEU A 1 103 ? -4.958 7.094 4.537 1.00 71.44 103 LEU A N 1
ATOM 784 C CA . LEU A 1 103 ? -4.050 7.199 3.386 1.00 71.44 103 LEU A CA 1
ATOM 785 C C . LEU A 1 103 ? -3.186 5.961 3.186 1.00 71.44 103 LEU A C 1
ATOM 787 O O . LEU A 1 103 ? -3.017 5.564 2.036 1.00 71.44 103 LEU A O 1
ATOM 791 N N . GLN A 1 104 ? -2.663 5.371 4.266 1.00 65.94 104 GLN A N 1
ATOM 792 C CA . GLN A 1 104 ? -1.903 4.118 4.195 1.00 65.94 104 GLN A CA 1
ATOM 793 C C . GLN A 1 104 ? -2.759 3.055 3.489 1.00 65.94 104 GLN A C 1
ATOM 795 O O . GLN A 1 104 ? -2.401 2.529 2.440 1.00 65.94 104 GLN A O 1
ATOM 800 N N . LEU A 1 105 ? -4.004 2.910 3.942 1.00 62.28 105 LEU A N 1
ATOM 801 C CA . LEU A 1 105 ? -5.003 2.006 3.366 1.00 62.28 105 LEU A CA 1
ATOM 802 C C . LEU A 1 105 ? -5.554 2.463 1.993 1.00 62.28 105 LEU A C 1
ATOM 804 O O . LEU A 1 105 ? -6.509 1.877 1.480 1.00 62.28 105 LEU A O 1
ATOM 808 N N . GLY A 1 106 ? -5.013 3.554 1.439 1.00 63.28 106 GLY A N 1
ATOM 809 C CA . GLY A 1 106 ? -5.403 4.252 0.210 1.00 63.28 106 GLY A CA 1
ATOM 810 C C . GLY A 1 106 ? -6.873 4.635 0.081 1.00 63.28 106 GLY A C 1
ATOM 811 O O . GLY A 1 106 ? -7.388 4.830 -1.021 1.00 63.28 106 GLY A O 1
ATOM 812 N N . MET A 1 107 ? -7.545 4.845 1.209 1.00 68.25 107 MET A N 1
ATOM 813 C CA . MET A 1 107 ? -8.841 5.514 1.300 1.00 68.25 107 MET A CA 1
ATOM 814 C C . MET A 1 107 ? -8.678 7.034 1.130 1.00 68.25 107 MET A C 1
ATOM 816 O O . MET A 1 107 ? -9.075 7.830 1.986 1.00 68.25 107 MET A O 1
ATOM 820 N N . THR A 1 108 ? -8.095 7.457 0.008 1.00 71.44 108 THR A N 1
ATOM 821 C CA . THR A 1 108 ? -7.676 8.845 -0.244 1.00 71.44 108 THR A CA 1
ATOM 822 C C . THR A 1 108 ? -8.825 9.845 -0.152 1.00 71.44 108 THR A C 1
ATOM 824 O O . THR A 1 108 ? -8.673 10.894 0.465 1.00 71.44 108 THR A O 1
ATOM 827 N N . GLN A 1 109 ? -10.009 9.506 -0.670 1.00 76.06 109 GLN A N 1
ATOM 828 C CA . GLN A 1 109 ? -11.191 10.376 -0.585 1.00 76.06 109 GLN A CA 1
ATOM 829 C C . GLN A 1 109 ? -11.644 10.613 0.862 1.00 76.06 109 GLN A C 1
ATOM 831 O O . GLN A 1 109 ? -11.988 11.737 1.233 1.00 76.06 109 GLN A O 1
ATOM 836 N N . GLN A 1 110 ? -11.636 9.562 1.689 1.00 79.31 110 GLN A N 1
ATOM 837 C CA . GLN A 1 110 ? -11.981 9.668 3.106 1.00 79.31 110 GLN A CA 1
ATOM 838 C C . GLN A 1 110 ? -10.946 10.516 3.841 1.00 79.31 110 GLN A C 1
ATOM 840 O O . GLN A 1 110 ? -11.321 11.432 4.573 1.00 79.31 110 GLN A O 1
ATOM 845 N N . ALA A 1 111 ? -9.663 10.235 3.619 1.00 83.56 111 ALA A N 1
ATOM 846 C CA . ALA A 1 111 ? -8.570 10.982 4.218 1.00 83.56 111 ALA A CA 1
ATOM 847 C C . ALA A 1 111 ? -8.642 12.471 3.850 1.00 83.56 111 ALA A C 1
ATOM 849 O O . ALA A 1 111 ? -8.679 13.322 4.731 1.00 83.56 111 ALA A O 1
ATOM 850 N N . GLU A 1 112 ? -8.792 12.801 2.565 1.00 85.88 112 GLU A N 1
ATOM 851 C CA . GLU A 1 112 ? -8.930 14.186 2.102 1.00 85.88 112 GLU A CA 1
ATOM 852 C C . GLU A 1 112 ? -10.144 14.893 2.698 1.00 85.88 112 GLU A C 1
ATOM 854 O O . GLU A 1 112 ? -10.052 16.062 3.068 1.00 85.88 112 GLU A O 1
ATOM 859 N N . SER A 1 113 ? -11.284 14.207 2.815 1.00 90.25 113 SER A N 1
ATOM 860 C CA . SER A 1 113 ? -12.460 14.777 3.473 1.00 90.25 113 SER A CA 1
ATOM 861 C C . SER A 1 113 ? -12.200 15.075 4.950 1.00 90.25 113 SER A C 1
ATOM 863 O O . SER A 1 113 ? -12.723 16.064 5.467 1.00 90.25 113 SER A O 1
ATOM 865 N N . ILE A 1 114 ? -11.433 14.227 5.639 1.00 89.31 114 ILE A N 1
ATOM 866 C CA . ILE A 1 114 ? -11.046 14.439 7.035 1.00 89.31 114 ILE A CA 1
ATOM 867 C C . ILE A 1 114 ? -10.088 15.626 7.130 1.00 89.31 114 ILE A C 1
ATOM 869 O O . ILE A 1 114 ? -10.358 16.553 7.887 1.00 89.31 114 ILE A O 1
ATOM 873 N N . PHE A 1 115 ? -9.038 15.651 6.315 1.00 93.31 115 PHE A N 1
ATOM 874 C CA . PHE A 1 115 ? -8.037 16.711 6.329 1.00 93.31 115 PHE A CA 1
ATOM 875 C C . PHE A 1 115 ? -8.617 18.080 5.975 1.00 93.31 115 PHE A C 1
ATOM 877 O O . PHE A 1 115 ? -8.371 19.050 6.679 1.00 93.31 115 PHE A O 1
ATOM 884 N N . ARG A 1 116 ? -9.473 18.178 4.950 1.00 93.56 116 ARG A N 1
ATOM 885 C CA . ARG A 1 116 ? -10.148 19.447 4.610 1.00 93.56 116 ARG A CA 1
ATOM 886 C C . ARG A 1 116 ? -11.008 19.973 5.754 1.00 93.56 116 ARG A C 1
ATOM 888 O O . ARG A 1 116 ? -11.116 21.182 5.927 1.00 93.56 116 ARG A O 1
ATOM 895 N N . ARG A 1 117 ? -11.631 19.072 6.517 1.00 95.25 117 ARG A N 1
ATOM 896 C CA . ARG A 1 117 ? -12.406 19.432 7.706 1.00 95.25 117 ARG A CA 1
ATOM 897 C C . ARG A 1 117 ? -11.490 19.899 8.839 1.00 95.25 117 ARG A C 1
ATOM 899 O O . ARG A 1 117 ? -11.792 20.931 9.423 1.00 95.25 117 ARG A O 1
ATOM 906 N N . LEU A 1 118 ? -10.382 19.200 9.092 1.00 95.75 118 LEU A N 1
ATOM 907 C CA . LEU A 1 118 ? -9.384 19.589 10.095 1.00 95.75 118 LEU A CA 1
ATOM 908 C C . LEU A 1 118 ? -8.797 20.971 9.805 1.00 95.75 118 LEU A C 1
ATOM 910 O O . LEU A 1 118 ? -8.844 21.830 10.677 1.00 95.75 118 LEU A O 1
ATOM 914 N N . LEU A 1 119 ? -8.370 21.225 8.563 1.00 95.19 119 LEU A N 1
ATOM 915 C CA . LEU A 1 119 ? -7.857 22.536 8.149 1.00 95.19 119 LEU A CA 1
ATOM 916 C C . LEU A 1 119 ? -8.873 23.668 8.357 1.00 95.19 119 LEU A C 1
ATOM 918 O O . LEU A 1 119 ? -8.485 24.800 8.623 1.00 95.19 119 LEU A O 1
ATOM 922 N N . ALA A 1 120 ? -10.171 23.376 8.227 1.00 93.81 120 ALA A N 1
ATOM 923 C CA . ALA A 1 120 ? -11.237 24.365 8.377 1.00 93.81 120 ALA A CA 1
ATOM 924 C C . ALA A 1 120 ? -11.695 24.585 9.830 1.00 93.81 120 ALA A C 1
ATOM 926 O O . ALA A 1 120 ? -12.383 25.571 10.093 1.00 93.81 120 ALA A O 1
ATOM 927 N N . GLN A 1 121 ? -11.404 23.656 10.746 1.00 92.25 121 GLN A N 1
ATOM 928 C CA . GLN A 1 121 ? -12.004 23.623 12.089 1.00 92.25 121 GLN A CA 1
ATOM 929 C C . GLN A 1 121 ? -10.983 23.713 13.222 1.00 92.25 121 GLN A C 1
ATOM 931 O O . GLN A 1 121 ? -11.309 24.273 14.268 1.00 92.25 121 GLN A O 1
ATOM 936 N N . SER A 1 122 ? -9.779 23.181 13.025 1.00 90.94 122 SER A N 1
ATOM 937 C CA . SER A 1 122 ? -8.735 23.181 14.043 1.00 90.94 122 SER A CA 1
ATOM 938 C C . SER A 1 122 ? -7.890 24.447 13.950 1.00 90.94 122 SER A C 1
ATOM 940 O O . SER A 1 122 ? -7.562 24.895 12.856 1.00 90.94 122 SER A O 1
ATOM 942 N N . ALA A 1 123 ? -7.517 25.020 15.090 1.00 88.94 123 ALA A N 1
ATOM 943 C CA . ALA A 1 123 ? -6.522 26.096 15.172 1.00 88.94 123 ALA A CA 1
ATOM 944 C C . ALA A 1 123 ? -5.218 25.615 15.831 1.00 88.94 123 ALA A C 1
ATOM 946 O O . ALA A 1 123 ? -4.355 26.428 16.147 1.00 88.94 123 ALA A O 1
ATOM 947 N N . ASP A 1 124 ? -5.109 24.311 16.089 1.00 93.06 124 ASP A N 1
ATOM 948 C CA . ASP A 1 124 ? -3.938 23.701 16.704 1.00 93.06 124 ASP A CA 1
ATOM 949 C C . ASP A 1 124 ? -2.778 23.647 15.682 1.00 93.06 124 ASP A C 1
ATOM 951 O O . ASP A 1 124 ? -2.968 23.077 14.598 1.00 93.06 124 ASP A O 1
ATOM 955 N N . PRO A 1 125 ? -1.605 24.242 15.990 1.00 94.75 125 PRO A N 1
ATOM 956 C CA . PRO A 1 125 ? -0.449 24.277 15.089 1.00 94.75 125 PRO A CA 1
ATOM 957 C C . PRO A 1 125 ? 0.005 22.889 14.628 1.00 94.75 125 PRO A C 1
ATOM 959 O O . PRO A 1 125 ? 0.160 22.658 13.427 1.00 94.75 125 PRO A O 1
ATOM 962 N N . TYR A 1 126 ? 0.109 21.937 15.559 1.00 90.56 126 TYR A N 1
ATOM 963 C CA . TYR A 1 126 ? 0.501 20.559 15.278 1.00 90.56 126 TYR A CA 1
ATOM 964 C C . TYR A 1 126 ? -0.470 19.880 14.314 1.00 90.56 126 TYR A C 1
ATOM 966 O O . TYR A 1 126 ? -0.055 19.247 13.335 1.00 90.56 126 TYR A O 1
ATOM 974 N N . ILE A 1 127 ? -1.777 20.037 14.549 1.00 91.56 127 ILE A N 1
ATOM 975 C CA . ILE A 1 127 ? -2.806 19.484 13.663 1.00 91.56 127 ILE A CA 1
ATOM 976 C C . ILE A 1 127 ? -2.733 20.117 12.277 1.00 91.56 127 ILE A C 1
ATOM 978 O O . ILE A 1 127 ? -2.801 19.390 11.285 1.00 91.56 127 ILE A O 1
ATOM 982 N N . GLN A 1 128 ? -2.598 21.440 12.185 1.00 95.88 128 GLN A N 1
ATOM 983 C CA . GLN A 1 128 ? -2.517 22.156 10.910 1.00 95.88 128 GLN A CA 1
ATOM 984 C C . GLN A 1 128 ? -1.301 21.702 10.092 1.00 95.88 128 GLN A C 1
ATOM 986 O O . GLN A 1 128 ? -1.471 21.285 8.942 1.00 95.88 128 GLN A O 1
ATOM 991 N N . ALA A 1 129 ? -0.111 21.693 10.698 1.00 93.94 129 ALA A N 1
ATOM 992 C CA . ALA A 1 129 ? 1.141 21.305 10.050 1.00 93.94 129 ALA A CA 1
ATOM 993 C C . ALA A 1 129 ? 1.072 19.876 9.492 1.00 93.94 129 ALA A C 1
ATOM 995 O O . ALA A 1 129 ? 1.242 19.643 8.292 1.00 93.94 129 ALA A O 1
ATOM 996 N N . ASN A 1 130 ? 0.710 18.915 10.348 1.00 90.06 130 ASN A N 1
ATOM 997 C CA . ASN A 1 130 ? 0.623 17.508 9.963 1.00 90.06 130 ASN A CA 1
ATOM 998 C C . ASN A 1 130 ? -0.497 17.269 8.940 1.00 90.06 130 ASN A C 1
ATOM 1000 O O . ASN A 1 130 ? -0.339 16.463 8.024 1.00 90.06 130 ASN A O 1
ATOM 1004 N N . THR A 1 131 ? -1.624 17.981 9.034 1.00 94.50 131 THR A N 1
ATOM 1005 C CA . THR A 1 131 ? -2.709 17.869 8.046 1.00 94.50 131 THR A CA 1
ATOM 1006 C C . THR A 1 131 ? -2.264 18.345 6.661 1.00 94.50 131 THR A C 1
ATOM 1008 O O . THR A 1 131 ? -2.568 17.684 5.662 1.00 94.50 131 THR A O 1
ATOM 1011 N N . TRP A 1 132 ? -1.534 19.462 6.583 1.00 96.38 132 TRP A N 1
ATOM 1012 C CA . TRP A 1 132 ? -0.954 19.949 5.330 1.00 96.38 132 TRP A CA 1
ATOM 1013 C C . TRP A 1 132 ? 0.063 18.969 4.751 1.00 96.38 132 TRP A C 1
ATOM 1015 O O . TRP A 1 132 ? -0.035 18.642 3.566 1.00 96.38 132 TRP A O 1
ATOM 1025 N N . PHE A 1 133 ? 0.960 18.438 5.585 1.00 91.94 133 PHE A N 1
ATOM 1026 C CA . PHE A 1 133 ? 1.919 17.410 5.184 1.00 91.94 133 PHE A CA 1
ATOM 1027 C C . PHE A 1 133 ? 1.227 16.173 4.589 1.00 91.94 133 PHE A C 1
ATOM 1029 O O . PHE A 1 133 ? 1.521 15.778 3.461 1.00 91.94 133 PHE A O 1
ATOM 1036 N N . TRP A 1 134 ? 0.244 15.590 5.284 1.00 85.38 134 TRP A N 1
ATOM 1037 C CA . TRP A 1 134 ? -0.452 14.395 4.791 1.00 85.38 134 TRP A CA 1
ATOM 1038 C C . TRP A 1 134 ? -1.243 14.656 3.502 1.00 85.38 134 TRP A C 1
ATOM 1040 O O . TRP A 1 134 ? -1.309 13.790 2.623 1.00 85.38 134 TRP A O 1
ATOM 1050 N N . LEU A 1 135 ? -1.819 15.853 3.344 1.00 90.06 135 LEU A N 1
ATOM 1051 C CA . LEU A 1 135 ? -2.456 16.265 2.090 1.00 90.06 135 LEU A CA 1
ATOM 1052 C C . LEU A 1 135 ? -1.454 16.390 0.940 1.00 90.06 135 LEU A C 1
ATOM 1054 O O . LEU A 1 135 ? -1.773 15.947 -0.168 1.00 90.06 135 LEU A O 1
ATOM 1058 N N . ALA A 1 136 ? -0.279 16.973 1.187 1.00 90.50 136 ALA A N 1
ATOM 1059 C CA . ALA A 1 136 ? 0.812 17.058 0.219 1.00 90.50 136 ALA A CA 1
ATOM 1060 C C . ALA A 1 136 ? 1.268 15.659 -0.195 1.00 90.50 136 ALA A C 1
ATOM 1062 O O . ALA A 1 136 ? 1.124 15.300 -1.362 1.00 90.50 136 ALA A O 1
ATOM 1063 N N . LYS A 1 137 ? 1.646 14.823 0.778 1.00 82.75 137 LYS A N 1
ATOM 1064 C CA . LYS A 1 137 ? 2.104 13.443 0.573 1.00 82.75 137 LYS A CA 1
ATOM 1065 C C . LYS A 1 137 ? 1.117 12.610 -0.242 1.00 82.75 137 LYS A C 1
ATOM 1067 O O . LYS A 1 137 ? 1.478 12.008 -1.251 1.00 82.75 137 LYS A O 1
ATOM 1072 N N . SER A 1 138 ? -0.161 12.640 0.135 1.00 78.81 138 SER A N 1
ATOM 1073 C CA . SER A 1 138 ? -1.228 11.956 -0.607 1.00 78.81 138 SER A CA 1
ATOM 1074 C C . SER A 1 138 ? -1.380 12.462 -2.042 1.00 78.81 138 SER A C 1
ATOM 1076 O O . SER A 1 138 ? -1.621 11.688 -2.968 1.00 78.81 138 SER A O 1
ATOM 1078 N N . SER A 1 139 ? -1.272 13.774 -2.245 1.00 83.69 139 SER A N 1
ATOM 1079 C CA . SER A 1 139 ? -1.461 14.387 -3.560 1.00 83.69 139 SER A CA 1
ATOM 1080 C C . SER A 1 139 ? -0.281 14.139 -4.482 1.00 83.69 139 SER A C 1
ATOM 1082 O O . SER A 1 139 ? -0.503 13.796 -5.644 1.00 83.69 139 SER A O 1
ATOM 1084 N N . PHE A 1 140 ? 0.934 14.251 -3.949 1.00 81.19 140 PHE A N 1
ATOM 1085 C CA . PHE A 1 140 ? 2.174 13.922 -4.630 1.00 81.19 140 PHE A CA 1
ATOM 1086 C C . PHE A 1 140 ? 2.144 12.472 -5.113 1.00 81.19 140 PHE A C 1
ATOM 1088 O O . PHE A 1 140 ? 2.350 12.213 -6.298 1.00 81.19 140 PHE A O 1
ATOM 1095 N N . ALA A 1 141 ? 1.730 11.545 -4.240 1.00 72.88 141 ALA A N 1
ATOM 1096 C CA . ALA A 1 141 ? 1.600 10.138 -4.596 1.00 72.88 141 ALA A CA 1
ATOM 1097 C C . ALA A 1 141 ? 0.579 9.892 -5.728 1.00 72.88 141 ALA A C 1
ATOM 1099 O O . ALA A 1 141 ? 0.783 9.095 -6.640 1.00 72.88 141 ALA A O 1
ATOM 1100 N N . GLN A 1 142 ? -0.523 10.641 -5.724 1.00 73.00 142 GLN A N 1
ATOM 1101 C CA . GLN A 1 142 ? -1.539 10.587 -6.776 1.00 73.00 142 GLN A CA 1
ATOM 1102 C C . GLN A 1 142 ? -1.157 11.371 -8.051 1.00 73.00 142 GLN A C 1
ATOM 1104 O O . GLN A 1 142 ? -2.003 11.525 -8.935 1.00 73.00 142 GLN A O 1
ATOM 1109 N N . LYS A 1 143 ? 0.071 11.907 -8.146 1.00 75.75 143 LYS A N 1
ATOM 1110 C CA . LYS A 1 143 ? 0.553 12.799 -9.223 1.00 75.75 143 LYS A CA 1
ATOM 1111 C C . LYS A 1 143 ? -0.297 14.064 -9.415 1.00 75.75 143 LYS A C 1
ATOM 1113 O O . LYS A 1 143 ? -0.318 14.664 -10.493 1.00 75.75 143 LYS A O 1
ATOM 1118 N N . ARG A 1 144 ? -1.012 14.501 -8.372 1.00 82.50 144 ARG A N 1
ATOM 1119 C CA . ARG A 1 144 ? -1.788 15.748 -8.378 1.00 82.50 144 ARG A CA 1
ATOM 1120 C C . ARG A 1 144 ? -0.887 16.917 -8.005 1.00 82.50 144 ARG A C 1
ATOM 1122 O O . ARG A 1 144 ? -0.613 17.143 -6.830 1.00 82.50 144 ARG A O 1
ATOM 1129 N N . ARG A 1 145 ? -0.492 17.676 -9.023 1.00 84.06 145 ARG A N 1
ATOM 1130 C CA . ARG A 1 145 ? 0.449 18.793 -8.891 1.00 84.06 145 ARG A CA 1
ATOM 1131 C C . ARG A 1 145 ? -0.114 19.975 -8.094 1.00 84.06 145 ARG A C 1
ATOM 1133 O O . ARG A 1 145 ? -1.304 20.292 -8.190 1.00 84.06 145 ARG A O 1
ATOM 1140 N N . GLY A 1 146 ? 0.767 20.675 -7.381 1.00 89.19 146 GLY A N 1
ATOM 1141 C CA . GLY A 1 146 ? 0.531 21.987 -6.772 1.00 89.19 146 GLY A CA 1
ATOM 1142 C C . GLY A 1 146 ? -0.128 21.948 -5.395 1.00 89.19 146 GLY A C 1
ATOM 1143 O O . GLY A 1 146 ? -0.404 23.000 -4.816 1.00 89.19 146 GLY A O 1
ATOM 1144 N N . VAL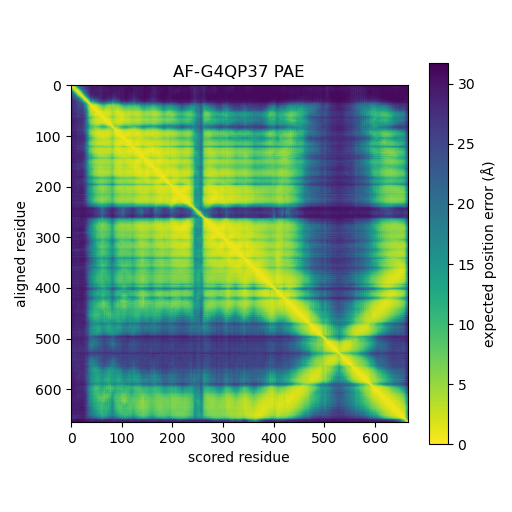 A 1 147 ? -0.418 20.758 -4.861 1.00 92.06 147 VAL A N 1
ATOM 1145 C CA . VAL A 1 147 ? -0.868 20.624 -3.468 1.00 92.06 147 VAL A CA 1
ATOM 1146 C C . VAL A 1 147 ? 0.324 20.675 -2.520 1.00 92.06 147 VAL A C 1
ATOM 1148 O O . VAL A 1 147 ? 0.196 21.315 -1.480 1.00 92.06 147 VAL A O 1
ATOM 1151 N N . SER A 1 148 ? 1.464 20.080 -2.887 1.00 93.94 148 SER A N 1
ATOM 1152 C CA . SER A 1 148 ? 2.684 20.137 -2.076 1.00 93.94 148 SER A CA 1
ATOM 1153 C C . SER A 1 148 ? 3.199 21.571 -1.961 1.00 93.94 148 SER A C 1
ATOM 1155 O O . SER A 1 148 ? 3.400 22.040 -0.847 1.00 93.94 148 SER A O 1
ATOM 1157 N N . GLU A 1 149 ? 3.260 22.323 -3.069 1.00 94.81 149 GLU A N 1
ATOM 1158 C CA . GLU A 1 149 ? 3.597 23.759 -3.039 1.00 94.81 149 GLU A CA 1
ATOM 1159 C C . GLU A 1 149 ? 2.655 24.569 -2.125 1.00 94.81 149 GLU A C 1
ATOM 1161 O O . GLU A 1 149 ? 3.096 25.408 -1.344 1.00 94.81 149 GLU A O 1
ATOM 1166 N N . ARG A 1 150 ? 1.341 24.301 -2.180 1.00 95.56 150 ARG A N 1
ATOM 1167 C CA . ARG A 1 150 ? 0.363 24.989 -1.320 1.00 95.56 150 ARG A CA 1
ATOM 1168 C C . ARG A 1 150 ? 0.546 24.635 0.154 1.00 95.56 150 ARG A C 1
ATOM 1170 O O . ARG A 1 150 ? 0.396 25.513 0.994 1.00 95.56 150 ARG A O 1
ATOM 1177 N N . ALA A 1 151 ? 0.810 23.367 0.456 1.00 96.25 151 ALA A N 1
ATOM 1178 C CA . ALA A 1 151 ? 1.050 22.906 1.816 1.00 96.25 151 ALA A CA 1
ATOM 1179 C C . ALA A 1 151 ? 2.309 23.555 2.397 1.00 96.25 151 ALA A C 1
ATOM 1181 O O . ALA A 1 151 ? 2.244 24.107 3.488 1.00 96.25 151 ALA A O 1
ATOM 1182 N N . TYR A 1 152 ? 3.406 23.567 1.636 1.00 96.62 152 TYR A N 1
ATOM 1183 C CA . TYR A 1 152 ? 4.648 24.240 2.013 1.00 96.62 152 TYR A CA 1
ATOM 1184 C C . TYR A 1 152 ? 4.431 25.731 2.279 1.00 96.62 152 TYR A C 1
ATOM 1186 O O . TYR A 1 152 ? 4.758 26.212 3.359 1.00 96.62 152 TYR A O 1
ATOM 1194 N N . ALA A 1 153 ? 3.775 26.447 1.359 1.00 96.56 153 ALA A N 1
ATOM 1195 C CA . ALA A 1 153 ? 3.464 27.863 1.553 1.00 96.56 153 ALA A CA 1
ATOM 1196 C C . ALA A 1 153 ? 2.595 28.115 2.799 1.00 96.56 153 ALA A C 1
ATOM 1198 O O . ALA A 1 153 ? 2.843 29.067 3.530 1.00 96.56 153 ALA A O 1
ATOM 1199 N N . ALA A 1 154 ? 1.599 27.261 3.059 1.00 96.75 154 ALA A N 1
ATOM 1200 C CA . ALA A 1 154 ? 0.730 27.388 4.227 1.00 96.75 154 ALA A CA 1
ATOM 1201 C C . ALA A 1 154 ? 1.454 27.086 5.549 1.00 96.75 154 ALA A C 1
ATOM 1203 O O . ALA A 1 154 ? 1.111 27.685 6.566 1.00 96.75 154 ALA A O 1
ATOM 1204 N N . ILE A 1 155 ? 2.425 26.169 5.545 1.00 96.88 155 ILE A N 1
ATOM 1205 C CA . ILE A 1 155 ? 3.257 25.864 6.714 1.00 96.88 155 ILE A CA 1
ATOM 1206 C C . ILE A 1 155 ? 4.165 27.056 7.033 1.00 96.88 155 ILE A C 1
ATOM 1208 O O . ILE A 1 155 ? 4.125 27.533 8.162 1.00 96.88 155 ILE A O 1
ATOM 1212 N N . LEU A 1 156 ? 4.870 27.600 6.033 1.00 96.44 156 LEU A N 1
ATOM 1213 C CA . LEU A 1 156 ? 5.733 28.775 6.210 1.00 96.44 156 LEU A CA 1
ATOM 1214 C C . LEU A 1 156 ? 4.956 30.035 6.621 1.00 96.44 156 LEU A C 1
ATOM 1216 O O . LEU A 1 156 ? 5.387 30.782 7.487 1.00 96.44 156 LEU A O 1
ATOM 1220 N N . GLU A 1 157 ? 3.806 30.311 5.993 1.00 96.75 157 GLU A N 1
ATOM 1221 C CA . GLU A 1 157 ? 3.017 31.524 6.283 1.00 96.75 157 GLU A CA 1
ATOM 1222 C C . GLU A 1 157 ? 2.540 31.579 7.744 1.00 96.75 157 GLU A C 1
ATOM 1224 O O . GLU A 1 157 ? 2.274 32.662 8.266 1.00 96.75 157 GLU A O 1
ATOM 1229 N N . ASN A 1 158 ? 2.420 30.418 8.391 1.00 95.31 158 ASN A N 1
ATOM 1230 C CA . ASN A 1 158 ? 1.911 30.286 9.750 1.00 95.31 158 ASN A CA 1
ATOM 1231 C C . ASN A 1 158 ? 2.984 29.848 10.764 1.00 95.31 158 ASN A C 1
ATOM 1233 O O . ASN A 1 158 ? 2.605 29.501 11.883 1.00 95.31 158 ASN A O 1
ATOM 1237 N N . ASP A 1 159 ? 4.270 29.867 10.392 1.00 96.56 159 ASP A N 1
ATOM 1238 C CA . ASP A 1 159 ? 5.405 29.462 11.237 1.00 96.56 159 ASP A CA 1
ATOM 1239 C C . ASP A 1 159 ? 5.201 28.059 11.874 1.00 96.56 159 ASP A C 1
ATOM 1241 O O . ASP A 1 159 ? 5.289 27.883 13.093 1.00 96.56 159 ASP A O 1
ATOM 1245 N N . LEU A 1 160 ? 4.812 27.066 11.059 1.00 96.44 160 LEU A N 1
ATOM 1246 C CA . LEU A 1 160 ? 4.421 25.714 11.496 1.00 96.44 160 LEU A CA 1
ATOM 1247 C C . LEU A 1 160 ? 5.505 24.635 11.300 1.00 96.44 160 LEU A C 1
ATOM 1249 O O . LEU A 1 160 ? 5.221 23.445 11.448 1.00 96.44 160 LEU A O 1
ATOM 1253 N N . GLU A 1 161 ? 6.722 25.010 10.928 1.00 94.75 161 GLU A N 1
ATOM 1254 C CA . GLU A 1 161 ? 7.818 24.094 10.591 1.00 94.75 161 GLU A CA 1
ATOM 1255 C C . GLU A 1 161 ? 8.227 23.229 11.790 1.00 94.75 161 GLU A C 1
ATOM 1257 O O . GLU A 1 161 ? 8.360 22.013 11.659 1.00 94.75 161 GLU A O 1
ATOM 1262 N N . ASP A 1 162 ? 8.330 23.842 12.974 1.00 94.12 162 ASP A N 1
ATOM 1263 C CA . ASP A 1 162 ? 8.736 23.188 14.230 1.00 94.12 162 ASP A CA 1
ATOM 1264 C C . ASP A 1 162 ? 7.730 22.123 14.721 1.00 94.12 162 ASP A C 1
ATOM 1266 O O . ASP A 1 162 ? 8.025 21.345 15.632 1.00 94.12 162 ASP A O 1
ATOM 1270 N N . GLU A 1 163 ? 6.534 22.075 14.127 1.00 93.94 163 GLU A N 1
ATOM 1271 C CA . GLU A 1 163 ? 5.476 21.114 14.454 1.00 93.94 163 GLU A CA 1
ATOM 1272 C C . GLU A 1 163 ? 5.556 19.812 13.633 1.00 93.94 163 GLU A C 1
ATOM 1274 O O . GLU A 1 163 ? 4.810 18.851 13.881 1.00 93.94 163 GLU A O 1
ATOM 1279 N N . LEU A 1 164 ? 6.443 19.770 12.635 1.00 86.25 164 LEU A N 1
ATOM 1280 C CA . LEU A 1 164 ? 6.755 18.578 11.854 1.00 86.25 164 LEU A CA 1
ATOM 1281 C C . LEU A 1 164 ? 8.025 17.908 12.382 1.00 86.25 164 LEU A C 1
ATOM 1283 O O . LEU A 1 164 ? 8.921 18.547 12.928 1.00 86.25 164 LEU A O 1
ATOM 1287 N N . SER A 1 165 ? 8.124 16.589 12.199 1.00 84.12 165 SER A N 1
ATOM 1288 C CA . SER A 1 165 ? 9.420 15.927 12.341 1.00 84.12 165 SER A CA 1
ATOM 1289 C C . SER A 1 165 ? 10.366 16.404 11.235 1.00 84.12 165 SER A C 1
ATOM 1291 O O . SER A 1 165 ? 9.916 16.715 10.130 1.00 84.12 165 SER A O 1
ATOM 1293 N N . GLU A 1 166 ? 11.676 16.395 11.509 1.00 83.56 166 GLU A N 1
ATOM 1294 C CA . GLU A 1 166 ? 12.717 16.693 10.507 1.00 83.56 166 GLU A CA 1
ATOM 1295 C C . GLU A 1 166 ? 12.491 15.868 9.231 1.00 83.56 166 GLU A C 1
ATOM 1297 O O . GLU A 1 166 ? 12.494 16.397 8.127 1.00 83.56 166 GLU A O 1
ATOM 1302 N N . GLU A 1 167 ? 12.145 14.592 9.391 1.00 76.44 167 GLU A N 1
ATOM 1303 C CA . GLU A 1 167 ? 11.831 13.685 8.291 1.00 76.44 167 GLU A CA 1
ATOM 1304 C C . GLU A 1 167 ? 10.641 14.141 7.425 1.00 76.44 167 GLU A C 1
ATOM 1306 O O . GLU A 1 167 ? 10.716 14.105 6.195 1.00 76.44 167 GLU A O 1
ATOM 1311 N N . TYR A 1 168 ? 9.530 14.562 8.041 1.00 83.56 168 TYR A N 1
ATOM 1312 C CA . TYR A 1 168 ? 8.347 15.024 7.304 1.00 83.56 168 TYR A CA 1
ATOM 1313 C C . TYR A 1 168 ? 8.618 16.348 6.601 1.00 83.56 168 TYR A C 1
ATOM 1315 O O . TYR A 1 168 ? 8.117 16.580 5.498 1.00 83.56 168 TYR A O 1
ATOM 1323 N N . TRP A 1 169 ? 9.424 17.203 7.226 1.00 90.75 169 TRP A N 1
ATOM 1324 C CA . TRP A 1 169 ? 9.860 18.447 6.622 1.00 90.75 169 TRP A CA 1
ATOM 1325 C C . TRP A 1 169 ? 10.745 18.199 5.395 1.00 90.75 169 TRP A C 1
ATOM 1327 O O . TRP A 1 169 ? 10.457 18.731 4.322 1.00 90.75 169 TRP A O 1
ATOM 1337 N N . GLU A 1 170 ? 11.741 17.315 5.496 1.00 87.56 170 GLU A N 1
ATOM 1338 C CA . GLU A 1 170 ? 12.589 16.933 4.362 1.00 87.56 170 GLU A CA 1
ATOM 1339 C C . GLU A 1 170 ? 11.795 16.280 3.224 1.00 87.56 170 GLU A C 1
ATOM 1341 O O . GLU A 1 170 ? 11.994 16.612 2.053 1.00 87.56 170 GLU A O 1
ATOM 1346 N N . GLU A 1 171 ? 10.859 15.380 3.546 1.00 85.12 171 GLU A N 1
ATOM 1347 C CA . GLU A 1 171 ? 10.001 14.753 2.539 1.00 85.12 171 GLU A CA 1
ATOM 1348 C C . GLU A 1 171 ? 9.132 15.809 1.833 1.00 85.12 171 GLU A C 1
ATOM 1350 O O . GLU A 1 171 ? 8.969 15.760 0.610 1.00 85.12 171 GLU A O 1
ATOM 1355 N N . LEU A 1 172 ? 8.597 16.793 2.563 1.00 91.69 172 LEU A N 1
ATOM 1356 C CA . LEU A 1 172 ? 7.839 17.891 1.965 1.00 91.69 172 LEU A CA 1
ATOM 1357 C C . LEU A 1 172 ? 8.721 18.766 1.066 1.00 91.69 172 LEU A C 1
ATOM 1359 O O . LEU A 1 172 ? 8.317 19.055 -0.063 1.00 91.69 172 LEU A O 1
ATOM 1363 N N . ILE A 1 173 ? 9.923 19.137 1.518 1.00 93.94 173 ILE A N 1
ATOM 1364 C CA . ILE A 1 173 ? 10.902 19.877 0.711 1.00 93.94 173 ILE A CA 1
ATOM 1365 C C . ILE A 1 173 ? 11.203 19.117 -0.582 1.00 93.94 173 ILE A C 1
ATOM 1367 O O . ILE A 1 173 ? 11.147 19.699 -1.665 1.00 93.94 173 ILE A O 1
ATOM 1371 N N . TYR A 1 174 ? 11.455 17.809 -0.503 1.00 91.12 174 TYR A N 1
ATOM 1372 C CA . TYR A 1 174 ? 11.672 16.971 -1.678 1.00 91.12 174 TYR A CA 1
ATOM 1373 C C . TYR A 1 174 ? 10.490 17.028 -2.655 1.00 91.12 174 TYR A C 1
ATOM 1375 O O . TYR A 1 174 ? 10.692 17.242 -3.854 1.00 91.12 174 TYR A O 1
ATOM 1383 N N . GLN A 1 175 ? 9.257 16.867 -2.158 1.00 89.62 175 GLN A N 1
ATOM 1384 C CA . GLN A 1 175 ? 8.053 16.904 -2.992 1.00 89.62 175 GLN A CA 1
ATOM 1385 C C . GLN A 1 175 ? 7.914 18.246 -3.721 1.00 89.62 175 GLN A C 1
ATOM 1387 O O . GLN A 1 175 ? 7.654 18.278 -4.925 1.00 89.62 175 GLN A O 1
ATOM 1392 N N . VAL A 1 176 ? 8.110 19.353 -3.005 1.00 94.62 176 VAL A N 1
ATOM 1393 C CA . VAL A 1 176 ? 7.997 20.714 -3.547 1.00 94.62 176 VAL A CA 1
ATOM 1394 C C . VAL A 1 176 ? 9.113 20.984 -4.551 1.00 94.62 176 VAL A C 1
ATOM 1396 O O . VAL A 1 176 ? 8.840 21.429 -5.664 1.00 94.62 176 VAL A O 1
ATOM 1399 N N . SER A 1 177 ? 10.358 20.645 -4.216 1.00 94.19 177 SER A N 1
ATOM 1400 C CA . SER A 1 177 ? 11.504 20.767 -5.120 1.00 94.19 177 SER A CA 1
ATOM 1401 C C . SER A 1 177 ? 11.290 19.966 -6.404 1.00 94.19 177 SER A C 1
ATOM 1403 O O . SER A 1 177 ? 11.527 20.480 -7.496 1.00 94.19 177 SER A O 1
ATOM 1405 N N . HIS A 1 178 ? 10.749 18.749 -6.314 1.00 88.44 178 HIS A N 1
ATOM 1406 C CA . HIS A 1 178 ? 10.394 17.954 -7.488 1.00 88.44 178 HIS A CA 1
ATOM 1407 C C . HIS A 1 178 ? 9.296 18.620 -8.343 1.00 88.44 178 HIS A C 1
ATOM 1409 O O . HIS A 1 178 ? 9.413 18.680 -9.571 1.00 88.44 178 HIS A O 1
ATOM 1415 N N . GLU A 1 179 ? 8.243 19.167 -7.722 1.00 89.25 179 GLU A N 1
ATOM 1416 C CA . GLU A 1 179 ? 7.191 19.905 -8.439 1.00 89.25 179 GLU A CA 1
ATOM 1417 C C . GLU A 1 179 ? 7.739 21.165 -9.129 1.00 89.25 179 GLU A C 1
ATOM 1419 O O . GLU A 1 179 ? 7.440 21.406 -10.305 1.00 89.25 179 GLU A O 1
ATOM 1424 N N . ARG A 1 180 ? 8.563 21.954 -8.429 1.00 93.00 180 ARG A N 1
ATOM 1425 C CA . ARG A 1 180 ? 9.207 23.161 -8.965 1.00 93.00 180 ARG A CA 1
ATOM 1426 C C . ARG A 1 180 ? 10.131 22.826 -10.122 1.00 93.00 180 ARG A C 1
ATOM 1428 O O . ARG A 1 180 ? 10.018 23.458 -11.169 1.00 93.00 180 ARG A O 1
ATOM 1435 N N . MET A 1 181 ? 10.951 21.787 -9.986 1.00 89.31 181 MET A N 1
ATOM 1436 C CA . MET A 1 181 ? 11.833 21.297 -11.044 1.00 89.31 181 MET A CA 1
ATOM 1437 C C . MET A 1 181 ? 11.049 20.956 -12.316 1.00 89.31 181 MET A C 1
ATOM 1439 O O . MET A 1 181 ? 11.413 21.395 -13.406 1.00 89.31 181 MET A O 1
ATOM 1443 N N . SER A 1 182 ? 9.919 20.249 -12.194 1.00 82.31 182 SER A N 1
ATOM 1444 C CA . SER A 1 182 ? 9.089 19.910 -13.357 1.00 82.31 182 SER A CA 1
ATOM 1445 C C . SER A 1 182 ? 8.401 21.126 -13.997 1.00 82.31 182 SER A C 1
ATOM 1447 O O . SER A 1 182 ? 8.099 21.089 -15.189 1.00 82.31 182 SER A O 1
ATOM 1449 N N . ASN A 1 183 ? 8.158 22.193 -13.234 1.00 86.25 183 ASN A N 1
ATOM 1450 C CA . ASN A 1 183 ? 7.487 23.407 -13.705 1.00 86.25 183 ASN A CA 1
ATOM 1451 C C . ASN A 1 183 ? 8.463 24.551 -14.064 1.00 86.25 183 ASN A C 1
ATOM 1453 O O . ASN A 1 183 ? 8.007 25.638 -14.419 1.00 86.25 183 ASN A O 1
ATOM 1457 N N . GLY A 1 184 ? 9.781 24.330 -13.975 1.00 84.69 184 GLY A N 1
ATOM 1458 C CA . GLY A 1 184 ? 10.810 25.349 -14.229 1.00 84.69 184 GLY A CA 1
ATOM 1459 C C . GLY A 1 184 ? 10.930 26.426 -13.140 1.00 84.69 184 GLY A C 1
ATOM 1460 O O . GLY A 1 184 ? 11.382 27.532 -13.427 1.00 84.69 184 GLY A O 1
ATOM 1461 N N . GLY A 1 185 ? 10.478 26.134 -11.919 1.00 89.38 185 GLY A N 1
ATOM 1462 C CA . GLY A 1 185 ? 10.655 26.985 -10.741 1.00 89.38 185 GLY A CA 1
ATOM 1463 C C . GLY A 1 185 ? 12.014 26.793 -10.060 1.00 89.38 185 GLY A C 1
ATOM 1464 O O . GLY A 1 185 ? 12.767 25.879 -10.393 1.00 89.38 185 GLY A O 1
ATOM 1465 N N . ASP A 1 186 ? 12.300 27.646 -9.075 1.00 90.31 186 ASP A N 1
ATOM 1466 C CA . ASP A 1 186 ? 13.519 27.574 -8.262 1.00 90.31 186 ASP A CA 1
ATOM 1467 C C . ASP A 1 186 ? 13.422 26.443 -7.225 1.00 90.31 186 ASP A C 1
ATOM 1469 O O . ASP A 1 186 ? 12.831 26.591 -6.148 1.00 90.31 186 ASP A O 1
ATOM 1473 N N . TRP A 1 187 ? 13.941 25.278 -7.609 1.00 92.81 187 TRP A N 1
ATOM 1474 C CA . TRP A 1 187 ? 14.039 24.095 -6.758 1.00 92.81 187 TRP A CA 1
ATOM 1475 C C . TRP A 1 187 ? 15.416 23.963 -6.097 1.00 92.81 187 TRP A C 1
ATOM 1477 O O . TRP A 1 187 ? 15.508 23.325 -5.055 1.00 92.81 187 TRP A O 1
ATOM 1487 N N . GLU A 1 188 ? 16.467 24.551 -6.679 1.00 90.88 188 GLU A N 1
ATOM 1488 C CA . GLU A 1 188 ? 17.850 24.430 -6.197 1.00 90.88 188 GLU A CA 1
ATOM 1489 C C . GLU A 1 188 ? 18.002 25.115 -4.841 1.00 90.88 188 GLU A C 1
ATOM 1491 O O . GLU A 1 188 ? 18.452 24.480 -3.892 1.00 90.88 188 GLU A O 1
ATOM 1496 N N . THR A 1 189 ? 17.507 26.352 -4.713 1.00 91.75 189 THR A N 1
ATOM 1497 C CA . THR A 1 189 ? 17.529 27.091 -3.441 1.00 91.75 189 THR A CA 1
ATOM 1498 C C . THR A 1 189 ? 16.778 26.344 -2.341 1.00 91.75 189 THR A C 1
ATOM 1500 O O . THR A 1 189 ? 17.215 26.303 -1.198 1.00 91.75 189 THR A O 1
ATOM 1503 N N . LEU A 1 190 ? 15.647 25.722 -2.684 1.00 91.56 190 LEU A N 1
ATOM 1504 C CA . LEU A 1 190 ? 14.857 24.957 -1.723 1.00 91.56 190 LEU A CA 1
ATOM 1505 C C . LEU A 1 190 ? 15.545 23.633 -1.342 1.00 91.56 190 LEU A C 1
ATOM 1507 O O . LEU A 1 190 ? 15.460 23.190 -0.203 1.00 91.56 190 LEU A O 1
ATOM 1511 N N . ALA A 1 191 ? 16.247 22.997 -2.279 1.00 89.69 191 ALA A N 1
ATOM 1512 C CA . ALA A 1 191 ? 16.988 21.767 -2.019 1.00 89.69 191 ALA A CA 1
ATOM 1513 C C . ALA A 1 191 ? 18.177 21.971 -1.061 1.00 89.69 191 ALA A C 1
ATOM 1515 O O . ALA A 1 191 ? 18.572 21.013 -0.398 1.00 89.69 191 ALA A O 1
ATOM 1516 N N . GLU A 1 192 ? 18.716 23.192 -0.953 1.00 89.44 192 GLU A N 1
ATOM 1517 C CA . GLU A 1 192 ? 19.760 23.547 0.022 1.00 89.44 192 GLU A CA 1
ATOM 1518 C C . GLU A 1 192 ? 19.275 23.469 1.483 1.00 89.44 192 GLU A C 1
ATOM 1520 O O . GLU A 1 192 ? 20.103 23.362 2.386 1.00 89.44 192 GLU A O 1
ATOM 1525 N N . GLU A 1 193 ? 17.958 23.481 1.728 1.00 89.69 193 GLU A N 1
ATOM 1526 C CA . GLU A 1 193 ? 17.375 23.301 3.069 1.00 89.69 193 GLU A CA 1
ATOM 1527 C C . GLU A 1 193 ? 17.415 21.841 3.549 1.00 89.69 193 GLU A C 1
ATOM 1529 O O . GLU A 1 193 ? 17.291 21.586 4.748 1.00 89.69 193 GLU A O 1
ATOM 1534 N N . LEU A 1 194 ? 17.596 20.874 2.640 1.00 88.44 194 LEU A N 1
ATOM 1535 C CA . LEU A 1 194 ? 17.736 19.462 3.003 1.00 88.44 194 LEU A CA 1
ATOM 1536 C C . LEU A 1 194 ? 19.054 19.227 3.742 1.00 88.44 194 LEU A C 1
ATOM 1538 O O . LEU A 1 194 ? 20.088 19.793 3.376 1.00 88.44 194 LEU A O 1
ATOM 1542 N N . ASN A 1 195 ? 19.056 18.315 4.717 1.00 83.62 195 ASN A N 1
ATOM 1543 C CA . ASN A 1 195 ? 20.290 17.886 5.363 1.00 83.62 195 ASN A CA 1
ATOM 1544 C C . ASN A 1 195 ? 21.268 17.326 4.313 1.00 83.62 195 ASN A C 1
ATOM 1546 O O . ASN A 1 195 ? 20.872 16.580 3.414 1.00 83.62 195 ASN A O 1
ATOM 1550 N N . SER A 1 196 ? 22.558 17.659 4.428 1.00 74.69 196 SER A N 1
ATOM 1551 C CA . SER A 1 196 ? 23.598 17.197 3.493 1.00 74.69 196 SER A CA 1
ATOM 1552 C C . SER A 1 196 ? 23.724 15.678 3.437 1.00 74.69 196 SER A C 1
ATOM 1554 O O . SER A 1 196 ? 24.188 15.128 2.442 1.00 74.69 196 SER A O 1
ATOM 1556 N N . ASP A 1 197 ? 23.308 15.004 4.507 1.00 74.56 197 ASP A N 1
ATOM 1557 C CA . ASP A 1 197 ? 23.318 13.551 4.592 1.00 74.56 197 ASP A CA 1
ATOM 1558 C C . ASP A 1 197 ? 21.997 12.917 4.108 1.00 74.56 197 ASP A C 1
ATOM 1560 O O . ASP A 1 197 ? 21.834 11.701 4.209 1.00 74.56 197 ASP A O 1
ATOM 1564 N N . SER A 1 198 ? 21.029 13.715 3.644 1.00 78.81 198 SER A N 1
ATOM 1565 C CA . SER A 1 198 ? 19.721 13.234 3.195 1.00 78.81 198 SER A CA 1
ATOM 1566 C C . SER A 1 198 ? 19.802 12.659 1.781 1.00 78.81 198 SER A C 1
ATOM 1568 O O . SER A 1 198 ? 20.279 13.301 0.837 1.00 78.81 198 SER A O 1
ATOM 1570 N N . ILE A 1 199 ? 19.256 11.454 1.593 1.00 78.69 199 ILE A N 1
ATOM 1571 C CA . ILE A 1 199 ? 19.200 10.794 0.281 1.00 78.69 199 ILE A CA 1
ATOM 1572 C C . ILE A 1 199 ? 18.367 11.593 -0.740 1.00 78.69 199 ILE A C 1
ATOM 1574 O O . ILE A 1 199 ? 18.573 11.470 -1.952 1.00 78.69 199 ILE A O 1
ATOM 1578 N N . TYR A 1 200 ? 17.464 12.465 -0.272 1.00 84.69 200 TYR A N 1
ATOM 1579 C CA . TYR A 1 200 ? 16.624 13.303 -1.126 1.00 84.69 200 TYR A CA 1
ATOM 1580 C C . TYR A 1 200 ? 17.420 14.253 -2.020 1.00 84.69 200 TYR A C 1
ATOM 1582 O O . TYR A 1 200 ? 17.009 14.480 -3.160 1.00 84.69 200 TYR A O 1
ATOM 1590 N N . GLN A 1 201 ? 18.582 14.738 -1.571 1.00 86.88 201 GLN A N 1
ATOM 1591 C CA . GLN A 1 201 ? 19.459 15.551 -2.419 1.00 86.88 201 GLN A CA 1
ATOM 1592 C C . GLN A 1 201 ? 19.935 14.751 -3.638 1.00 86.88 201 GLN A C 1
ATOM 1594 O O . GLN A 1 201 ? 19.827 15.218 -4.773 1.00 86.88 201 GLN A O 1
ATOM 1599 N N . THR A 1 202 ? 20.361 13.500 -3.428 1.00 88.38 202 THR A N 1
ATOM 1600 C CA . THR A 1 202 ? 20.745 12.600 -4.527 1.00 88.38 202 THR A CA 1
ATOM 1601 C C . THR A 1 202 ? 19.580 12.396 -5.494 1.00 88.38 202 THR A C 1
ATOM 1603 O O . THR A 1 202 ? 19.768 12.462 -6.710 1.00 88.38 202 THR A O 1
ATOM 1606 N N . TYR A 1 203 ? 18.366 12.190 -4.974 1.00 86.81 203 TYR A N 1
ATOM 1607 C CA . TYR A 1 203 ? 17.177 12.011 -5.805 1.00 86.81 203 TYR A CA 1
ATOM 1608 C C . TYR A 1 203 ? 16.825 13.239 -6.641 1.00 86.81 203 TYR A C 1
ATOM 1610 O O . TYR A 1 203 ? 16.452 13.090 -7.805 1.00 86.81 203 TYR A O 1
ATOM 1618 N N . LEU A 1 204 ? 16.938 14.444 -6.083 1.00 88.81 204 LEU A N 1
ATOM 1619 C CA . LEU A 1 204 ? 16.680 15.676 -6.827 1.00 88.81 204 LEU A CA 1
ATOM 1620 C C . LEU A 1 204 ? 17.695 15.856 -7.962 1.00 88.81 204 LEU A C 1
ATOM 1622 O O . LEU A 1 204 ? 17.287 16.035 -9.108 1.00 88.81 204 LEU A O 1
ATOM 1626 N N . ILE A 1 205 ? 18.991 15.688 -7.688 1.00 90.50 205 ILE A N 1
ATOM 1627 C CA . ILE A 1 205 ? 20.037 15.798 -8.719 1.00 90.50 205 ILE A CA 1
ATOM 1628 C C . ILE A 1 205 ? 19.847 14.720 -9.804 1.00 90.50 205 ILE A C 1
ATOM 1630 O O . ILE A 1 205 ? 19.951 14.995 -11.000 1.00 90.50 205 ILE A O 1
ATOM 1634 N N . ALA A 1 206 ? 19.495 13.491 -9.414 1.00 88.00 206 ALA A N 1
ATOM 1635 C CA . ALA A 1 206 ? 19.200 12.412 -10.355 1.00 88.00 206 ALA A CA 1
ATOM 1636 C C . ALA A 1 206 ? 17.996 12.733 -11.257 1.00 88.00 206 ALA A C 1
ATOM 1638 O O . ALA A 1 206 ? 18.029 12.480 -12.462 1.00 88.00 206 ALA A O 1
ATOM 1639 N N . ASN A 1 207 ? 16.930 13.300 -10.686 1.00 88.25 207 ASN A N 1
ATOM 1640 C CA . ASN A 1 207 ? 15.743 13.712 -11.433 1.00 88.25 207 ASN A CA 1
ATOM 1641 C C . ASN A 1 207 ? 16.057 14.856 -12.407 1.00 88.25 207 ASN A C 1
ATOM 1643 O O . ASN A 1 207 ? 15.606 14.814 -13.553 1.00 88.25 207 ASN A O 1
ATOM 1647 N N . GLN A 1 208 ? 16.872 15.829 -11.992 1.00 91.56 208 GLN A N 1
ATOM 1648 C CA . GLN A 1 208 ? 17.361 16.896 -12.866 1.00 91.56 208 GLN A CA 1
ATOM 1649 C C . GLN A 1 208 ? 18.118 16.318 -14.066 1.00 91.56 208 GLN A C 1
ATOM 1651 O O . GLN A 1 208 ? 17.828 16.694 -15.203 1.00 91.56 208 GLN A O 1
ATOM 1656 N N . ALA A 1 209 ? 19.019 15.361 -13.830 1.00 91.62 209 ALA A N 1
ATOM 1657 C CA . ALA A 1 209 ? 19.785 14.710 -14.889 1.00 91.62 209 ALA A CA 1
ATOM 1658 C C . ALA A 1 209 ? 18.874 14.031 -15.929 1.00 91.62 209 ALA A C 1
ATOM 1660 O O . ALA A 1 209 ? 19.095 14.146 -17.134 1.00 91.62 209 ALA A O 1
ATOM 1661 N N . VAL A 1 210 ? 17.798 13.373 -15.480 1.00 88.69 210 VAL A N 1
ATOM 1662 C CA . VAL A 1 210 ? 16.793 12.769 -16.373 1.00 88.69 210 VAL A CA 1
ATOM 1663 C C . VAL A 1 210 ? 16.041 13.832 -17.179 1.00 88.69 210 VAL A C 1
ATOM 1665 O O . VAL A 1 210 ? 15.823 13.651 -18.377 1.00 88.69 210 VAL A O 1
ATOM 1668 N N . ILE A 1 211 ? 15.656 14.950 -16.558 1.00 86.06 211 ILE A N 1
ATOM 1669 C CA . ILE A 1 211 ? 14.981 16.054 -17.255 1.00 86.06 211 ILE A CA 1
ATOM 1670 C C . ILE A 1 211 ? 15.892 16.647 -18.335 1.00 86.06 211 ILE A C 1
ATOM 1672 O O . ILE A 1 211 ? 15.455 16.799 -19.475 1.00 86.06 211 ILE A O 1
ATOM 1676 N N . GLN A 1 212 ? 17.153 16.925 -18.004 1.00 92.06 212 GLN A N 1
ATOM 1677 C CA . GLN A 1 212 ? 18.148 17.453 -18.944 1.00 92.06 212 GLN A CA 1
ATOM 1678 C C . GLN A 1 212 ? 18.410 16.474 -20.093 1.00 92.06 212 GLN A C 1
ATOM 1680 O O . GLN A 1 212 ? 18.416 16.875 -21.257 1.00 92.06 212 GLN A O 1
ATOM 1685 N N . HIS A 1 213 ? 18.514 15.175 -19.792 1.00 91.75 213 HIS A N 1
ATOM 1686 C CA . HIS A 1 213 ? 18.640 14.131 -20.807 1.00 91.75 213 HIS A CA 1
ATOM 1687 C C . HIS A 1 213 ? 17.456 14.154 -21.783 1.00 91.75 213 HIS A C 1
ATOM 1689 O O . HIS A 1 213 ? 17.646 14.167 -22.999 1.00 91.75 213 HIS A O 1
ATOM 1695 N N . ASN A 1 214 ? 16.226 14.214 -21.262 1.00 88.06 214 ASN A N 1
ATOM 1696 C CA . ASN A 1 214 ? 15.010 14.264 -22.078 1.00 88.06 214 ASN A CA 1
ATOM 1697 C C . ASN A 1 214 ? 14.906 15.556 -22.906 1.00 88.06 214 ASN A C 1
ATOM 1699 O O . ASN A 1 214 ? 14.315 15.553 -23.986 1.00 88.06 214 ASN A O 1
ATOM 1703 N N . GLN A 1 215 ? 15.500 16.650 -22.426 1.00 92.50 215 GLN A N 1
ATOM 1704 C CA . GLN A 1 215 ? 15.638 17.916 -23.151 1.00 92.50 215 GLN A CA 1
ATOM 1705 C C . GLN A 1 215 ? 16.781 17.909 -24.180 1.00 92.50 215 GLN A C 1
ATOM 1707 O O . GLN A 1 215 ? 16.943 18.893 -24.899 1.00 92.50 215 GLN A O 1
ATOM 1712 N N . GLN A 1 216 ? 17.526 16.803 -24.292 1.00 96.00 216 GLN A N 1
ATOM 1713 C CA . GLN A 1 216 ? 18.702 16.641 -25.155 1.00 96.00 216 GLN A CA 1
ATOM 1714 C C . GLN A 1 216 ? 19.899 17.523 -24.756 1.00 96.00 216 GLN A C 1
ATOM 1716 O O . GLN A 1 216 ? 20.837 17.681 -25.537 1.00 96.00 216 GLN A O 1
ATOM 1721 N N . ASP A 1 217 ? 19.897 18.070 -23.536 1.00 96.62 217 ASP A N 1
ATOM 1722 C CA . ASP A 1 217 ? 21.052 18.750 -22.946 1.00 96.62 217 ASP A CA 1
ATOM 1723 C C . ASP A 1 217 ? 21.954 17.716 -22.267 1.00 96.62 217 ASP A C 1
ATOM 1725 O O . ASP A 1 217 ? 21.966 17.534 -21.047 1.00 96.62 217 ASP A O 1
ATOM 1729 N N . TYR A 1 218 ? 22.649 16.943 -23.101 1.00 97.38 218 TYR A N 1
ATOM 1730 C CA . TYR A 1 218 ? 23.396 15.785 -22.627 1.00 97.38 218 TYR A CA 1
ATOM 1731 C C . TYR A 1 218 ? 24.625 16.159 -21.791 1.00 97.38 218 TYR A C 1
ATOM 1733 O O . TYR A 1 218 ? 24.992 15.394 -20.902 1.00 97.38 218 TYR A O 1
ATOM 1741 N N . ASP A 1 219 ? 25.225 17.329 -22.035 1.00 97.31 219 ASP A N 1
ATOM 1742 C CA . ASP A 1 219 ? 26.364 17.826 -21.256 1.00 97.31 219 ASP A CA 1
ATOM 1743 C C . ASP A 1 219 ? 25.937 18.078 -19.811 1.00 97.31 219 ASP A C 1
ATOM 1745 O O . ASP A 1 219 ? 26.461 17.426 -18.902 1.00 97.31 219 ASP A O 1
ATOM 1749 N N . ALA A 1 220 ? 24.895 18.891 -19.610 1.00 96.38 220 ALA A N 1
ATOM 1750 C CA . ALA A 1 220 ? 24.349 19.145 -18.281 1.00 96.38 220 ALA A CA 1
ATOM 1751 C C . ALA A 1 220 ? 23.854 17.855 -17.604 1.00 96.38 220 ALA A C 1
ATOM 1753 O O . ALA A 1 220 ? 24.151 17.618 -16.433 1.00 96.38 220 ALA A O 1
ATOM 1754 N N . ALA A 1 221 ? 23.172 16.980 -18.353 1.00 96.56 221 ALA A N 1
ATOM 1755 C CA . ALA A 1 221 ? 22.689 15.705 -17.830 1.00 96.56 221 ALA A CA 1
ATOM 1756 C C . ALA A 1 221 ? 23.830 14.804 -17.334 1.00 96.56 221 ALA A C 1
ATOM 1758 O O . ALA A 1 221 ? 23.720 14.184 -16.274 1.00 96.56 221 ALA A O 1
ATOM 1759 N N . SER A 1 222 ? 24.933 14.718 -18.085 1.00 97.31 222 SER A N 1
ATOM 1760 C CA . SER A 1 222 ? 26.089 13.902 -17.708 1.00 97.31 222 SER A CA 1
ATOM 1761 C C . SER A 1 222 ? 26.761 14.421 -16.433 1.00 97.31 222 SER A C 1
ATOM 1763 O O . SER A 1 222 ? 27.040 13.626 -15.531 1.00 97.31 222 SER A O 1
ATOM 1765 N N . ASP A 1 223 ? 26.919 15.743 -16.310 1.00 97.38 223 ASP A N 1
ATOM 1766 C CA . ASP A 1 223 ? 27.454 16.396 -15.114 1.00 97.38 223 ASP A CA 1
ATOM 1767 C C . ASP A 1 223 ? 26.547 16.157 -13.899 1.00 97.38 223 ASP A C 1
ATOM 1769 O O . ASP A 1 223 ? 27.030 15.776 -12.829 1.00 97.38 223 ASP A O 1
ATOM 1773 N N . ALA A 1 224 ? 25.227 16.280 -14.070 1.00 94.75 224 ALA A N 1
ATOM 1774 C CA . ALA A 1 224 ? 24.254 16.029 -13.012 1.00 94.75 224 ALA A CA 1
ATOM 1775 C C . ALA A 1 224 ? 24.254 14.556 -12.558 1.00 94.75 224 ALA A C 1
ATOM 1777 O O . ALA A 1 224 ? 24.275 14.278 -11.359 1.00 94.75 224 ALA A O 1
ATOM 1778 N N . PHE A 1 225 ? 24.323 13.582 -13.475 1.00 96.38 225 PHE A N 1
ATOM 1779 C CA . PHE A 1 225 ? 24.455 12.171 -13.089 1.00 96.38 225 PHE A CA 1
ATOM 1780 C C . PHE A 1 225 ? 25.753 11.891 -12.317 1.00 96.38 225 PHE A C 1
ATOM 1782 O O . PHE A 1 225 ? 25.753 11.088 -11.380 1.00 96.38 225 PHE A O 1
ATOM 1789 N N . ILE A 1 226 ? 26.866 12.530 -12.690 1.00 96.31 226 ILE A N 1
ATOM 1790 C CA . ILE A 1 226 ? 28.136 12.410 -11.963 1.00 96.31 226 ILE A CA 1
ATOM 1791 C C . ILE A 1 226 ? 28.014 13.035 -10.569 1.00 96.31 226 ILE A C 1
ATOM 1793 O O . ILE A 1 226 ? 28.420 12.401 -9.593 1.00 96.31 226 ILE A O 1
ATOM 1797 N N . ALA A 1 227 ? 27.412 14.221 -10.459 1.00 94.56 227 ALA A N 1
ATOM 1798 C CA . ALA A 1 227 ? 27.169 14.893 -9.186 1.00 94.56 227 ALA A CA 1
ATOM 1799 C C . ALA A 1 227 ? 26.293 14.045 -8.251 1.00 94.56 227 ALA A C 1
ATOM 1801 O O . ALA A 1 227 ? 26.670 13.823 -7.103 1.00 94.56 227 ALA A O 1
ATOM 1802 N N . ALA A 1 228 ? 25.198 13.464 -8.757 1.00 92.38 228 ALA A N 1
ATOM 1803 C CA . ALA A 1 228 ? 24.351 12.555 -7.984 1.00 92.38 228 ALA A CA 1
ATOM 1804 C C . ALA A 1 228 ? 25.133 11.331 -7.477 1.00 92.38 228 ALA A C 1
ATOM 1806 O O . ALA A 1 228 ? 24.965 10.908 -6.337 1.00 92.38 228 ALA A O 1
ATOM 1807 N N . LYS A 1 229 ? 26.035 10.765 -8.290 1.00 93.00 229 LYS A N 1
ATOM 1808 C CA . LYS A 1 229 ? 26.879 9.638 -7.859 1.00 93.00 229 LYS A CA 1
ATOM 1809 C C . LYS A 1 229 ? 27.873 10.021 -6.764 1.00 93.00 229 LYS A C 1
ATOM 1811 O O . LYS A 1 229 ? 28.144 9.191 -5.900 1.00 93.00 229 LYS A O 1
ATOM 1816 N N . LEU A 1 230 ? 28.442 11.225 -6.824 1.00 91.88 230 LEU A N 1
ATOM 1817 C CA . LEU A 1 230 ? 29.330 11.736 -5.778 1.00 91.88 230 LEU A CA 1
ATOM 1818 C C . LEU A 1 230 ? 28.546 11.952 -4.479 1.00 91.88 230 LEU A C 1
ATOM 1820 O O . LEU A 1 230 ? 28.939 11.407 -3.452 1.00 91.88 230 LEU A O 1
ATOM 1824 N N . GLN A 1 231 ? 27.380 12.599 -4.562 1.00 89.38 231 GLN A N 1
ATOM 1825 C CA . GLN A 1 231 ? 26.485 12.804 -3.421 1.00 89.38 231 GLN A CA 1
ATOM 1826 C C . GLN A 1 231 ? 26.074 11.479 -2.763 1.00 89.38 231 GLN A C 1
ATOM 1828 O O . GLN A 1 231 ? 26.167 11.326 -1.546 1.00 89.38 231 GLN A O 1
ATOM 1833 N N . LEU A 1 232 ? 25.701 10.473 -3.561 1.00 88.19 232 LEU A N 1
ATOM 1834 C CA . LEU A 1 232 ? 25.363 9.134 -3.065 1.00 88.19 232 LEU A CA 1
ATOM 1835 C C . LEU A 1 232 ? 26.543 8.438 -2.373 1.00 88.19 232 LEU A C 1
ATOM 1837 O O . LEU A 1 232 ? 26.360 7.587 -1.497 1.00 88.19 232 LEU A O 1
ATOM 1841 N N . ASN A 1 233 ? 27.766 8.745 -2.806 1.00 86.56 233 ASN A N 1
ATOM 1842 C CA . ASN A 1 233 ? 28.960 8.182 -2.205 1.00 86.56 233 ASN A CA 1
ATOM 1843 C C . ASN A 1 233 ? 29.293 8.823 -0.854 1.00 86.56 233 ASN A C 1
ATOM 1845 O O . ASN A 1 233 ? 29.771 8.114 0.031 1.00 86.56 233 ASN A O 1
ATOM 1849 N N . ASP A 1 234 ? 29.000 10.113 -0.714 1.00 85.06 234 ASP A N 1
ATOM 1850 C CA . ASP A 1 234 ? 29.212 10.885 0.509 1.00 85.06 234 ASP A CA 1
ATOM 1851 C C . ASP A 1 234 ? 28.072 10.685 1.531 1.00 85.06 234 ASP A C 1
ATOM 1853 O O . ASP A 1 234 ? 28.293 10.817 2.734 1.00 85.06 234 ASP A O 1
ATOM 1857 N N . THR A 1 235 ? 26.880 10.276 1.075 1.00 79.38 235 THR A N 1
ATOM 1858 C CA . THR A 1 235 ? 25.726 9.941 1.928 1.00 79.38 235 THR A CA 1
ATOM 1859 C C . THR A 1 235 ? 26.000 8.678 2.771 1.00 79.38 235 THR A C 1
ATOM 1861 O O . THR A 1 235 ? 26.283 7.615 2.198 1.00 79.38 235 THR A O 1
ATOM 1864 N N . PRO A 1 236 ? 25.887 8.729 4.118 1.00 75.38 236 PRO A N 1
ATOM 1865 C CA . PRO A 1 236 ? 26.032 7.552 4.976 1.00 75.38 236 PRO A CA 1
ATOM 1866 C C . PRO A 1 236 ? 25.036 6.444 4.615 1.00 75.38 236 PRO A C 1
ATOM 1868 O O . PRO A 1 236 ? 23.857 6.711 4.396 1.00 75.38 236 PRO A O 1
ATOM 1871 N N . ALA A 1 237 ? 25.488 5.184 4.603 1.00 66.50 237 ALA A N 1
ATOM 1872 C CA . ALA A 1 237 ? 24.644 4.054 4.205 1.00 66.50 237 ALA A CA 1
ATOM 1873 C C . ALA A 1 237 ? 23.372 3.938 5.062 1.00 66.50 237 ALA A C 1
ATOM 1875 O O . ALA A 1 237 ? 22.306 3.728 4.508 1.00 66.50 237 ALA A O 1
ATOM 1876 N N . GLU A 1 238 ? 23.444 4.156 6.374 1.00 62.97 238 GLU A N 1
ATOM 1877 C CA . GLU A 1 238 ? 22.287 4.100 7.287 1.00 62.97 238 GLU A CA 1
ATOM 1878 C C . GLU A 1 238 ? 21.190 5.123 6.938 1.00 62.97 238 GLU A C 1
ATOM 1880 O O . GLU A 1 238 ? 20.013 4.829 7.099 1.00 62.97 238 GLU A O 1
ATOM 1885 N N . LYS A 1 239 ? 21.559 6.279 6.365 1.00 62.50 239 LYS A N 1
ATOM 1886 C CA . LYS A 1 239 ? 20.631 7.349 5.952 1.00 62.50 239 LYS A CA 1
ATOM 1887 C C . LYS A 1 239 ? 20.087 7.185 4.532 1.00 62.50 239 LYS A C 1
ATOM 1889 O O . LYS A 1 239 ? 19.321 8.020 4.057 1.00 62.50 239 LYS A O 1
ATOM 1894 N N . SER A 1 240 ? 20.469 6.111 3.837 1.00 54.72 240 SER A N 1
ATOM 1895 C CA . SER A 1 240 ? 19.886 5.794 2.528 1.00 54.72 240 SER A CA 1
ATOM 1896 C C . SER A 1 240 ? 18.479 5.198 2.629 1.00 54.72 240 SER A C 1
ATOM 1898 O O . SER A 1 240 ? 17.808 5.080 1.609 1.00 54.72 240 SER A O 1
ATOM 1900 N N . ILE A 1 241 ? 17.999 4.913 3.848 1.00 53.47 241 ILE A N 1
ATOM 1901 C CA . ILE A 1 241 ? 16.588 4.668 4.161 1.00 53.47 241 ILE A CA 1
ATOM 1902 C C . ILE A 1 241 ? 16.159 5.534 5.347 1.00 53.47 241 ILE A C 1
ATOM 1904 O O . ILE A 1 241 ? 16.914 5.715 6.295 1.00 53.47 241 ILE A O 1
ATOM 1908 N N . GLN A 1 242 ? 14.932 6.055 5.287 1.00 51.03 242 GLN A N 1
ATOM 1909 C CA . GLN A 1 242 ? 14.293 6.771 6.393 1.00 51.03 242 GLN A CA 1
ATOM 1910 C C . GLN A 1 242 ? 13.991 5.823 7.572 1.00 51.03 242 GLN A C 1
ATOM 1912 O O . GLN A 1 242 ? 13.458 4.726 7.379 1.00 51.03 242 GLN A O 1
ATOM 1917 N N . GLU A 1 243 ? 14.328 6.255 8.791 1.00 43.78 243 GLU A N 1
ATOM 1918 C CA . GLU A 1 243 ? 14.397 5.413 9.994 1.00 43.78 243 GLU A CA 1
ATOM 1919 C C . GLU A 1 243 ? 13.060 4.825 10.481 1.00 43.78 243 GLU A C 1
ATOM 1921 O O . GLU A 1 243 ? 13.105 3.846 11.223 1.00 43.78 243 GLU A O 1
ATOM 1926 N N . ASP A 1 244 ? 11.881 5.292 10.056 1.00 42.12 244 ASP A N 1
ATOM 1927 C CA . ASP A 1 244 ? 10.620 4.701 10.539 1.00 42.12 244 ASP A CA 1
ATOM 1928 C C . ASP A 1 244 ? 9.438 4.897 9.575 1.00 42.12 244 ASP A C 1
ATOM 1930 O O . ASP A 1 244 ? 8.458 5.590 9.854 1.00 42.12 244 ASP A O 1
ATOM 1934 N N . VAL A 1 245 ? 9.520 4.284 8.387 1.00 37.09 245 VAL A N 1
ATOM 1935 C CA . VAL A 1 245 ? 8.485 4.455 7.355 1.00 37.09 245 VAL A CA 1
ATOM 1936 C C . VAL A 1 245 ? 7.957 3.138 6.815 1.00 37.09 245 VAL A C 1
ATOM 1938 O O . VAL A 1 245 ? 8.230 2.692 5.702 1.00 37.09 245 VAL A O 1
ATOM 1941 N N . SER A 1 246 ? 7.030 2.580 7.574 1.00 38.44 246 SER A N 1
ATOM 1942 C CA . SER A 1 246 ? 5.942 1.790 7.003 1.00 38.44 246 SER A CA 1
ATOM 1943 C C . SER A 1 246 ? 5.030 2.587 6.048 1.00 38.44 246 SER A C 1
ATOM 1945 O O . SER A 1 246 ? 4.213 2.007 5.335 1.00 38.44 246 SER A O 1
ATOM 1947 N N . ALA A 1 247 ? 5.178 3.918 5.993 1.00 36.19 247 ALA A N 1
ATOM 1948 C CA . ALA A 1 247 ? 4.384 4.835 5.173 1.00 36.19 247 ALA A CA 1
ATOM 1949 C C . ALA A 1 247 ? 5.184 5.576 4.075 1.00 36.19 247 ALA A C 1
ATOM 1951 O O . ALA A 1 247 ? 4.738 6.626 3.603 1.00 36.19 247 ALA A O 1
ATOM 1952 N N . SER A 1 248 ? 6.368 5.086 3.684 1.00 34.06 248 SER A N 1
ATOM 1953 C CA . SER A 1 248 ? 7.145 5.650 2.569 1.00 34.06 248 SER A CA 1
ATOM 1954 C C . SER A 1 248 ? 6.869 4.881 1.284 1.00 34.06 248 SER A C 1
ATOM 1956 O O . SER A 1 248 ? 6.867 3.649 1.257 1.00 34.06 248 SER A O 1
ATOM 1958 N N . TRP A 1 249 ? 6.689 5.626 0.194 1.00 35.81 249 TRP A N 1
ATOM 1959 C CA . TRP A 1 249 ? 6.621 5.123 -1.180 1.00 35.81 249 TRP A CA 1
ATOM 1960 C C . TRP A 1 249 ? 7.801 4.204 -1.539 1.00 35.81 249 TRP A C 1
ATOM 1962 O O . TRP A 1 249 ? 7.675 3.371 -2.427 1.00 35.81 249 TRP A O 1
ATOM 1972 N N . TRP A 1 250 ? 8.931 4.289 -0.832 1.00 34.88 250 TRP A N 1
ATOM 1973 C CA . TRP A 1 250 ? 10.112 3.443 -1.041 1.00 34.88 250 TRP A CA 1
ATOM 1974 C C . TRP A 1 250 ? 9.979 2.007 -0.495 1.00 34.88 250 TRP A C 1
ATOM 1976 O O . TRP A 1 250 ? 10.857 1.177 -0.723 1.00 34.88 250 TRP A O 1
ATOM 1986 N N . SER A 1 251 ? 8.859 1.654 0.152 1.00 34.19 251 SER A N 1
ATOM 1987 C CA . SER A 1 251 ? 8.626 0.313 0.719 1.00 34.19 251 SER A CA 1
ATOM 1988 C C . SER A 1 251 ? 8.715 -0.839 -0.303 1.00 34.19 251 SER A C 1
ATOM 1990 O O . SER A 1 251 ? 9.043 -1.961 0.075 1.00 34.19 251 SER A O 1
ATOM 1992 N N . TRP A 1 252 ? 8.516 -0.606 -1.608 1.00 37.56 252 TRP A N 1
ATOM 1993 C CA . TRP A 1 252 ? 8.614 -1.676 -2.616 1.00 37.56 252 TRP A CA 1
ATOM 1994 C C . TRP A 1 252 ? 10.054 -2.099 -2.958 1.00 37.56 252 TRP A C 1
ATOM 1996 O O . TRP A 1 252 ? 10.236 -3.193 -3.489 1.00 37.56 252 TRP A O 1
ATOM 2006 N N . PHE A 1 253 ? 11.091 -1.330 -2.595 1.00 31.30 253 PHE A N 1
ATOM 2007 C CA . PHE A 1 253 ? 12.468 -1.841 -2.672 1.00 31.30 253 PHE A CA 1
ATOM 2008 C C . PHE A 1 253 ? 12.741 -2.963 -1.652 1.00 31.30 253 PHE A C 1
ATOM 2010 O O . PHE A 1 253 ? 13.620 -3.790 -1.894 1.00 31.30 253 PHE A O 1
ATOM 2017 N N . ASN A 1 254 ? 11.915 -3.112 -0.599 1.00 36.50 254 ASN A N 1
ATOM 2018 C CA . ASN A 1 254 ? 11.949 -4.284 0.299 1.00 36.50 254 ASN A CA 1
ATOM 2019 C C . ASN A 1 254 ? 11.540 -5.593 -0.391 1.00 36.50 254 ASN A C 1
ATOM 2021 O O . ASN A 1 254 ? 11.613 -6.662 0.208 1.00 36.50 254 ASN A O 1
ATOM 2025 N N . TRP A 1 255 ? 11.055 -5.529 -1.628 1.00 34.44 255 TRP A N 1
ATOM 2026 C CA . TRP A 1 255 ? 10.433 -6.669 -2.270 1.00 34.44 255 TRP A CA 1
ATOM 2027 C C . TRP A 1 255 ? 11.408 -7.573 -3.052 1.00 34.44 255 TRP A C 1
ATOM 2029 O O . TRP A 1 255 ? 11.087 -8.721 -3.357 1.00 34.44 255 TRP A O 1
ATOM 2039 N N . PHE A 1 256 ? 12.635 -7.112 -3.317 1.00 28.81 256 PHE A N 1
ATOM 2040 C CA . PHE A 1 256 ? 13.655 -7.917 -4.007 1.00 28.81 256 PHE A CA 1
ATOM 2041 C C . PHE A 1 256 ? 14.500 -8.811 -3.074 1.00 28.81 256 PHE A C 1
ATOM 2043 O O . PHE A 1 256 ? 15.355 -9.554 -3.559 1.00 28.81 256 PHE A O 1
ATOM 2050 N N . GLY A 1 257 ? 14.228 -8.806 -1.762 1.00 24.03 257 GLY A N 1
ATOM 2051 C CA . GLY A 1 257 ? 14.824 -9.707 -0.771 1.00 24.03 257 GLY A CA 1
ATOM 2052 C C . GLY A 1 257 ? 13.787 -10.676 -0.198 1.00 24.03 257 GLY A C 1
ATOM 2053 O O . GLY A 1 257 ? 12.742 -10.271 0.300 1.00 24.03 257 GLY A O 1
ATOM 2054 N N . ASN A 1 258 ? 14.047 -11.979 -0.284 1.00 25.64 258 ASN A N 1
ATOM 2055 C CA . ASN A 1 258 ? 13.207 -13.007 0.330 1.00 25.64 258 ASN A CA 1
ATOM 2056 C C . ASN A 1 258 ? 13.045 -12.793 1.847 1.00 25.64 258 ASN A C 1
ATOM 2058 O O . ASN A 1 258 ? 14.035 -12.764 2.557 1.00 25.64 258 ASN A O 1
ATOM 2062 N N . GLY A 1 259 ? 11.796 -12.835 2.322 1.00 27.14 259 GLY A N 1
ATOM 2063 C CA . GLY A 1 259 ? 11.375 -13.490 3.566 1.00 27.14 259 GLY A CA 1
ATOM 2064 C C . GLY A 1 259 ? 12.052 -13.110 4.889 1.00 27.14 259 GLY A C 1
ATOM 2065 O O . GLY A 1 259 ? 13.074 -13.679 5.232 1.00 27.14 259 GLY A O 1
ATOM 2066 N N . LEU A 1 260 ? 11.293 -12.389 5.725 1.00 38.03 260 LEU A N 1
ATOM 2067 C CA . LEU A 1 260 ? 11.396 -12.337 7.194 1.00 38.03 260 LEU A CA 1
ATOM 2068 C C . LEU A 1 260 ? 12.719 -11.788 7.777 1.00 38.03 260 LEU A C 1
ATOM 2070 O O . LEU A 1 260 ? 13.765 -12.417 7.717 1.00 38.03 260 LEU A O 1
ATOM 2074 N N . THR A 1 261 ? 12.569 -10.709 8.559 1.00 42.47 261 THR A N 1
ATOM 2075 C CA . THR A 1 261 ? 13.507 -10.205 9.588 1.00 42.47 261 THR A CA 1
ATOM 2076 C C . THR A 1 261 ? 14.831 -9.585 9.116 1.00 42.47 261 THR A C 1
ATOM 2078 O O . THR A 1 261 ? 15.882 -10.013 9.573 1.00 42.47 261 THR A O 1
ATOM 2081 N N . ASP A 1 262 ? 14.787 -8.504 8.333 1.00 43.31 262 ASP A N 1
ATOM 2082 C CA . ASP A 1 262 ? 16.004 -7.744 7.982 1.00 43.31 262 ASP A CA 1
ATOM 2083 C C . ASP A 1 262 ? 16.127 -6.433 8.776 1.00 43.31 262 ASP A C 1
ATOM 2085 O O . ASP A 1 262 ? 15.132 -5.729 8.997 1.00 43.31 262 ASP A O 1
ATOM 2089 N N . SER A 1 263 ? 17.352 -6.116 9.213 1.00 55.75 263 SER A N 1
ATOM 2090 C CA . SER A 1 263 ? 17.708 -4.865 9.895 1.00 55.75 263 SER A CA 1
ATOM 2091 C C . SER A 1 263 ? 17.639 -3.667 8.936 1.00 55.75 263 SER A C 1
ATOM 2093 O O . SER A 1 263 ? 17.800 -3.810 7.724 1.00 55.75 263 SER A O 1
ATOM 2095 N N . GLN A 1 264 ? 17.413 -2.462 9.470 1.00 58.22 264 GLN A N 1
ATOM 2096 C CA . GLN A 1 264 ? 17.374 -1.209 8.693 1.00 58.22 264 GLN A CA 1
ATOM 2097 C C . GLN A 1 264 ? 18.630 -1.017 7.814 1.00 58.22 264 GLN A C 1
ATOM 2099 O O . GLN A 1 264 ? 18.520 -0.548 6.684 1.00 58.22 264 GLN A O 1
ATOM 2104 N N . GLU A 1 265 ? 19.799 -1.465 8.286 1.00 56.84 265 GLU A N 1
ATOM 2105 C CA . GLU A 1 265 ? 21.082 -1.387 7.570 1.00 56.84 265 GLU A CA 1
ATOM 2106 C C . GLU A 1 265 ? 21.102 -2.156 6.237 1.00 56.84 265 GLU A C 1
ATOM 2108 O O . GLU A 1 265 ? 21.611 -1.647 5.236 1.00 56.84 265 GLU A O 1
ATOM 2113 N N . GLU A 1 266 ? 20.548 -3.373 6.191 1.00 62.56 266 GLU A N 1
ATOM 2114 C CA . GLU A 1 266 ? 20.558 -4.198 4.973 1.00 62.56 266 GLU A CA 1
ATOM 2115 C C . GLU A 1 266 ? 19.660 -3.598 3.892 1.00 62.56 266 GLU A C 1
ATOM 2117 O O . GLU A 1 266 ? 20.024 -3.552 2.714 1.00 62.56 266 GLU A O 1
ATOM 2122 N N . ARG A 1 267 ? 18.522 -3.040 4.306 1.00 60.22 267 ARG A N 1
ATOM 2123 C CA . ARG A 1 267 ? 17.620 -2.333 3.400 1.00 60.22 267 ARG A CA 1
ATOM 2124 C C . ARG A 1 267 ? 18.316 -1.114 2.797 1.00 60.22 267 ARG A C 1
ATOM 2126 O O . ARG A 1 267 ? 18.259 -0.911 1.585 1.00 60.22 267 ARG A O 1
ATOM 2133 N N . ALA A 1 268 ? 19.004 -0.333 3.627 1.00 65.69 268 ALA A N 1
ATOM 2134 C CA . ALA A 1 268 ? 19.654 0.895 3.193 1.00 65.69 268 ALA A CA 1
ATOM 2135 C C . ALA A 1 268 ? 20.755 0.589 2.162 1.00 65.69 268 ALA A C 1
ATOM 2137 O O . ALA A 1 268 ? 20.852 1.197 1.094 1.00 65.69 268 ALA A O 1
ATOM 2138 N N . PHE A 1 269 ? 21.498 -0.493 2.391 1.00 70.25 269 PHE A N 1
ATOM 2139 C CA . PHE A 1 269 ? 22.459 -1.001 1.422 1.00 70.25 269 PHE A CA 1
ATOM 2140 C C . PHE A 1 269 ? 21.836 -1.382 0.062 1.00 70.25 269 PHE A C 1
ATOM 2142 O O . PHE A 1 269 ? 22.412 -1.061 -0.983 1.00 70.25 269 PHE A O 1
ATOM 2149 N N . LEU A 1 270 ? 20.676 -2.050 0.050 1.00 72.25 270 LEU A N 1
ATOM 2150 C CA . LEU A 1 270 ? 19.981 -2.423 -1.190 1.00 72.25 270 LEU A CA 1
ATOM 2151 C C . LEU A 1 270 ? 19.517 -1.194 -1.982 1.00 72.25 270 LEU A C 1
ATOM 2153 O O . LEU A 1 270 ? 19.779 -1.115 -3.185 1.00 72.25 270 LEU A O 1
ATOM 2157 N N . GLU A 1 271 ? 18.902 -0.226 -1.304 1.00 70.81 271 GLU A N 1
ATOM 2158 C CA . GLU A 1 271 ? 18.424 1.027 -1.901 1.00 70.81 271 GLU A CA 1
ATOM 2159 C C . GLU A 1 271 ? 19.572 1.813 -2.545 1.00 70.81 271 GLU A C 1
ATOM 2161 O O . GLU A 1 271 ? 19.524 2.192 -3.720 1.00 70.81 271 GLU A O 1
ATOM 2166 N N . ARG A 1 272 ? 20.676 1.974 -1.807 1.00 82.19 272 ARG A N 1
ATOM 2167 C CA . ARG A 1 272 ? 21.873 2.657 -2.302 1.00 82.19 272 ARG A CA 1
ATOM 2168 C C . ARG A 1 272 ? 22.438 1.999 -3.562 1.00 82.19 272 ARG A C 1
ATOM 2170 O O . ARG A 1 272 ? 22.820 2.700 -4.500 1.00 82.19 272 ARG A O 1
ATOM 2177 N N . ASN A 1 273 ? 22.503 0.668 -3.605 1.00 84.31 273 ASN A N 1
ATOM 2178 C CA . ASN A 1 273 ? 23.015 -0.050 -4.775 1.00 84.31 273 ASN A CA 1
ATOM 2179 C C . ASN A 1 273 ? 22.081 0.073 -5.982 1.00 84.31 273 ASN A C 1
ATOM 2181 O O . ASN A 1 273 ? 22.552 0.272 -7.102 1.00 84.31 273 ASN A O 1
ATOM 2185 N N . ALA A 1 274 ? 20.768 0.005 -5.762 1.00 81.50 274 ALA A N 1
ATOM 2186 C CA . ALA A 1 274 ? 19.794 0.179 -6.830 1.00 81.50 274 ALA A CA 1
AT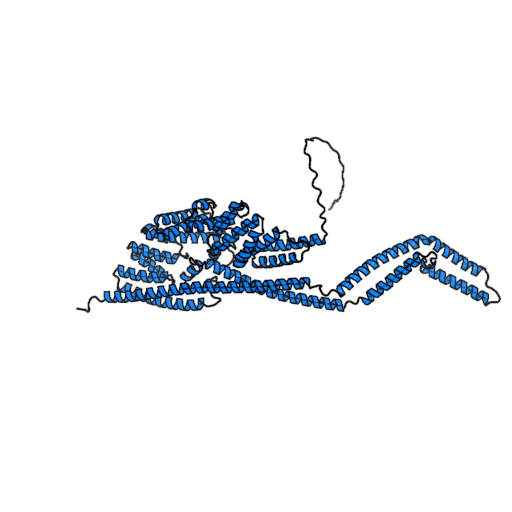OM 2187 C C . ALA A 1 274 ? 19.856 1.587 -7.437 1.00 81.50 274 ALA A C 1
ATOM 2189 O O . ALA A 1 274 ? 19.882 1.735 -8.664 1.00 81.50 274 ALA A O 1
ATOM 2190 N N . LEU A 1 275 ? 19.949 2.620 -6.592 1.00 83.31 275 LEU A N 1
ATOM 2191 C CA . LEU A 1 275 ? 20.125 3.996 -7.048 1.00 83.31 275 LEU A CA 1
ATOM 2192 C C . LEU A 1 275 ? 21.451 4.165 -7.797 1.00 83.31 275 LEU A C 1
ATOM 2194 O O . LEU A 1 275 ? 21.473 4.752 -8.878 1.00 83.31 275 LEU A O 1
ATOM 2198 N N . PHE A 1 276 ? 22.542 3.591 -7.288 1.00 89.69 276 PHE A N 1
ATOM 2199 C CA . PHE A 1 276 ? 23.838 3.612 -7.965 1.00 89.69 276 PHE A CA 1
ATOM 2200 C C . PHE A 1 276 ? 23.771 2.993 -9.368 1.00 89.69 276 PHE A C 1
ATOM 2202 O O . PHE A 1 276 ? 24.262 3.589 -10.332 1.00 89.69 276 PHE A O 1
ATOM 2209 N N . ASP A 1 277 ? 23.148 1.825 -9.517 1.00 88.31 277 ASP A N 1
ATOM 2210 C CA . ASP A 1 277 ? 22.988 1.168 -10.816 1.00 88.31 277 ASP A CA 1
ATOM 2211 C C . ASP A 1 277 ? 22.137 2.005 -11.780 1.00 88.31 277 ASP A C 1
ATOM 2213 O O . ASP A 1 277 ? 22.502 2.172 -12.948 1.00 88.31 277 ASP A O 1
ATOM 2217 N N . ARG A 1 278 ? 21.039 2.592 -11.289 1.00 86.50 278 ARG A N 1
ATOM 2218 C CA . ARG A 1 278 ? 20.172 3.483 -12.072 1.00 86.50 278 ARG A CA 1
ATOM 2219 C C . ARG A 1 278 ? 20.920 4.723 -12.563 1.00 86.50 278 ARG A C 1
ATOM 2221 O O . ARG A 1 278 ? 20.800 5.082 -13.735 1.00 86.50 278 ARG A O 1
ATOM 2228 N N . LEU A 1 279 ? 21.721 5.349 -11.699 1.00 90.56 279 LEU A N 1
ATOM 2229 C CA . LEU A 1 279 ? 22.555 6.501 -12.053 1.00 90.56 279 LEU A CA 1
ATOM 2230 C C . LEU A 1 279 ? 23.601 6.137 -13.112 1.00 90.56 279 LEU A C 1
ATOM 2232 O O . LEU A 1 279 ? 23.807 6.889 -14.061 1.00 90.56 279 LEU A O 1
ATOM 2236 N N . ASN A 1 280 ? 24.246 4.974 -12.989 1.00 95.38 280 ASN A N 1
ATOM 2237 C CA . ASN A 1 280 ? 25.206 4.504 -13.990 1.00 95.38 280 ASN A CA 1
ATOM 2238 C C . ASN A 1 280 ? 24.546 4.183 -15.331 1.00 95.38 280 ASN A C 1
ATOM 2240 O O . ASN A 1 280 ? 25.144 4.446 -16.375 1.00 95.38 280 ASN A O 1
ATOM 2244 N N . TYR A 1 281 ? 23.326 3.646 -15.319 1.00 93.06 281 TYR A N 1
ATOM 2245 C CA . TYR A 1 281 ? 22.572 3.412 -16.543 1.00 93.06 281 TYR A CA 1
ATOM 2246 C C . TYR A 1 281 ? 22.216 4.733 -17.237 1.00 93.06 281 TYR A C 1
ATOM 2248 O O . TYR A 1 281 ? 22.540 4.907 -18.413 1.00 93.06 281 TYR A O 1
ATOM 2256 N N . GLY A 1 282 ? 21.634 5.689 -16.501 1.00 92.25 282 GLY A N 1
ATOM 2257 C CA . GLY A 1 282 ? 21.299 7.020 -17.020 1.00 92.25 282 GLY A CA 1
ATOM 2258 C C . GLY A 1 282 ? 22.520 7.767 -17.565 1.00 92.25 282 GLY A C 1
ATOM 2259 O O . GLY A 1 282 ? 22.489 8.276 -18.689 1.00 92.25 282 GLY A O 1
ATOM 2260 N N . LEU A 1 283 ? 23.634 7.737 -16.828 1.00 97.00 283 LEU A N 1
ATOM 2261 C CA . LEU A 1 283 ? 24.912 8.292 -17.273 1.00 97.00 283 LEU A CA 1
ATOM 2262 C C . LEU A 1 283 ? 25.423 7.598 -18.542 1.00 97.00 283 LEU A C 1
ATOM 2264 O O . LEU A 1 283 ? 25.822 8.265 -19.491 1.00 97.00 283 LEU A O 1
ATOM 2268 N N . GLY A 1 284 ? 25.393 6.264 -18.584 1.00 96.44 284 GLY A N 1
ATOM 2269 C CA . GLY A 1 284 ? 25.867 5.482 -19.724 1.00 96.44 284 GLY A CA 1
ATOM 2270 C C . GLY A 1 284 ? 25.098 5.767 -21.015 1.00 96.44 284 GLY A C 1
ATOM 2271 O O . GLY A 1 284 ? 25.712 5.907 -22.071 1.00 96.44 284 GLY A O 1
ATOM 2272 N N . VAL A 1 285 ? 23.770 5.893 -20.936 1.00 95.94 285 VAL A N 1
ATOM 2273 C CA . VAL A 1 285 ? 22.926 6.259 -22.087 1.00 95.94 285 VAL A CA 1
ATOM 2274 C C . VAL A 1 285 ? 23.152 7.717 -22.496 1.00 95.94 285 VAL A C 1
ATOM 2276 O O . VAL A 1 285 ? 23.252 8.007 -23.682 1.00 95.94 285 VAL A O 1
ATOM 2279 N N . THR A 1 286 ? 23.315 8.630 -21.540 1.00 96.81 286 THR A N 1
ATOM 2280 C CA . THR A 1 286 ? 23.612 10.045 -21.831 1.00 96.81 286 THR A CA 1
ATOM 2281 C C . THR A 1 286 ? 24.952 10.211 -22.553 1.00 96.81 286 THR A C 1
ATOM 2283 O O . THR A 1 286 ? 25.018 10.851 -23.601 1.00 96.81 286 THR A O 1
ATOM 2286 N N . LEU A 1 287 ? 26.002 9.548 -22.062 1.00 97.44 287 LEU A N 1
ATOM 2287 C CA . LEU A 1 287 ? 27.329 9.546 -22.689 1.00 97.44 287 LEU A CA 1
ATOM 2288 C C . LEU A 1 287 ? 27.310 8.916 -24.089 1.00 97.44 287 LEU A C 1
ATOM 2290 O O . LEU A 1 287 ? 28.045 9.345 -24.981 1.00 97.44 287 LEU A O 1
ATOM 2294 N N . LEU A 1 288 ? 26.451 7.915 -24.310 1.00 95.81 288 LEU A N 1
ATOM 2295 C CA . LEU A 1 288 ? 26.246 7.330 -25.633 1.00 95.81 288 LEU A CA 1
ATOM 2296 C C . LEU A 1 288 ? 25.686 8.361 -26.627 1.00 95.81 288 LEU A C 1
ATOM 2298 O O . LEU A 1 288 ? 26.193 8.440 -27.749 1.00 95.81 288 LEU A O 1
ATOM 2302 N N . GLU A 1 289 ? 24.704 9.172 -26.221 1.00 95.69 289 GLU A N 1
ATOM 2303 C CA . GLU A 1 289 ? 24.150 10.255 -27.051 1.00 95.69 289 GLU A CA 1
ATOM 2304 C C . GLU A 1 289 ? 25.182 11.366 -27.322 1.00 95.69 289 GLU A C 1
ATOM 2306 O O . GLU A 1 289 ? 25.277 11.875 -28.444 1.00 95.69 289 GLU A O 1
ATOM 2311 N N . GLN A 1 290 ? 26.057 11.657 -26.351 1.00 96.00 290 GLN A N 1
ATOM 2312 C CA . GLN A 1 290 ? 27.219 12.548 -26.528 1.00 96.00 290 GLN A CA 1
ATOM 2313 C C . GLN A 1 290 ? 28.299 11.970 -27.452 1.00 96.00 290 GLN A C 1
ATOM 2315 O O . GLN A 1 290 ? 29.228 12.680 -27.843 1.00 96.00 290 GLN A O 1
ATOM 2320 N N . LYS A 1 291 ? 28.188 10.690 -27.834 1.00 96.06 291 LYS A N 1
ATOM 2321 C CA . LYS A 1 291 ? 29.205 9.921 -28.572 1.00 96.06 291 LYS A CA 1
ATOM 2322 C C . LYS A 1 291 ? 30.505 9.725 -27.785 1.00 96.06 291 LYS A C 1
ATOM 2324 O O . LYS A 1 291 ? 31.521 9.353 -28.376 1.00 96.06 291 LYS A O 1
ATOM 2329 N N . ASP A 1 292 ? 30.478 9.911 -26.466 1.00 96.56 292 ASP A N 1
ATOM 2330 C CA . ASP A 1 292 ? 31.567 9.534 -25.567 1.00 96.56 292 ASP A CA 1
ATOM 2331 C C . ASP A 1 292 ? 31.455 8.047 -25.214 1.00 96.56 292 ASP A C 1
ATOM 2333 O O . ASP A 1 292 ? 31.104 7.625 -24.108 1.00 96.56 292 ASP A O 1
ATOM 2337 N N . TYR A 1 293 ? 31.732 7.218 -26.218 1.00 96.88 293 TYR A N 1
ATOM 2338 C CA . TYR A 1 293 ? 31.568 5.775 -26.110 1.00 96.88 293 TYR A CA 1
ATOM 2339 C C . TYR A 1 293 ? 32.479 5.161 -25.040 1.00 96.88 293 TYR A C 1
ATOM 2341 O O . TYR A 1 293 ? 32.082 4.212 -24.366 1.00 96.88 293 TYR A O 1
ATOM 2349 N N . THR A 1 294 ? 33.684 5.703 -24.839 1.00 95.88 294 THR A N 1
ATOM 2350 C CA . THR A 1 294 ? 34.635 5.163 -23.860 1.00 95.88 294 THR A CA 1
ATOM 2351 C C . THR A 1 294 ? 34.104 5.318 -22.438 1.00 95.88 294 THR A C 1
ATOM 2353 O O . THR A 1 294 ? 34.072 4.331 -21.696 1.00 95.88 294 THR A O 1
ATOM 2356 N N . ASN A 1 295 ? 33.635 6.511 -22.064 1.00 96.25 295 ASN A N 1
ATOM 2357 C CA . ASN A 1 295 ? 33.071 6.725 -20.734 1.00 96.25 295 ASN A CA 1
ATOM 2358 C C . ASN A 1 295 ? 31.703 6.046 -20.579 1.00 96.25 295 ASN A C 1
ATOM 2360 O O . ASN A 1 295 ? 31.428 5.485 -19.515 1.00 96.25 295 ASN A O 1
ATOM 2364 N N . ALA A 1 296 ? 30.893 5.979 -21.644 1.00 97.56 296 ALA A N 1
ATOM 2365 C CA . ALA A 1 296 ? 29.641 5.220 -21.639 1.00 97.56 296 ALA A CA 1
ATOM 2366 C C . ALA A 1 296 ? 29.872 3.739 -21.283 1.00 97.56 296 ALA A C 1
ATOM 2368 O O . ALA A 1 296 ? 29.188 3.184 -20.423 1.00 97.56 296 ALA A O 1
ATOM 2369 N N . LEU A 1 297 ? 30.883 3.097 -21.885 1.00 97.50 297 LEU A N 1
ATOM 2370 C CA . LEU A 1 297 ? 31.241 1.706 -21.579 1.00 97.50 297 LEU A CA 1
ATOM 2371 C C . LEU A 1 297 ? 31.711 1.525 -20.129 1.00 97.50 297 LEU A C 1
ATOM 2373 O O . LEU A 1 297 ? 31.452 0.473 -19.542 1.00 97.50 297 LEU A O 1
ATOM 2377 N N . ILE A 1 298 ? 32.406 2.511 -19.551 1.00 96.06 298 ILE A N 1
ATOM 2378 C CA . ILE A 1 298 ? 32.826 2.469 -18.143 1.00 96.06 298 ILE A CA 1
ATOM 2379 C C . ILE A 1 298 ? 31.599 2.525 -17.232 1.00 96.06 298 ILE A C 1
ATOM 2381 O O . ILE A 1 298 ? 31.467 1.662 -16.368 1.00 96.06 298 ILE A O 1
ATOM 2385 N N . ALA A 1 299 ? 30.693 3.482 -17.453 1.00 94.81 299 ALA A N 1
ATOM 2386 C CA . ALA A 1 299 ? 29.476 3.633 -16.657 1.00 94.81 299 ALA A CA 1
ATOM 2387 C C . ALA A 1 299 ? 28.606 2.366 -16.705 1.00 94.81 299 ALA A C 1
ATOM 2389 O O . ALA A 1 299 ? 28.267 1.808 -15.665 1.00 94.81 299 ALA A O 1
ATOM 2390 N N . LEU A 1 300 ? 28.343 1.834 -17.903 1.00 96.31 300 LEU A N 1
ATOM 2391 C CA . LEU A 1 300 ? 27.528 0.627 -18.084 1.00 96.31 300 LEU A CA 1
ATOM 2392 C C . LEU A 1 300 ? 28.149 -0.622 -17.438 1.00 96.31 300 LEU A C 1
ATOM 2394 O O . LEU A 1 300 ? 27.430 -1.492 -16.957 1.00 96.31 300 LEU A O 1
ATOM 2398 N N . LYS A 1 301 ? 29.484 -0.718 -17.392 1.00 95.12 301 LYS A N 1
ATOM 2399 C CA . LYS A 1 301 ? 30.196 -1.851 -16.777 1.00 95.12 301 LYS A CA 1
ATOM 2400 C C . LYS A 1 301 ? 30.108 -1.861 -15.245 1.00 95.12 301 LYS A C 1
ATOM 2402 O O . LYS A 1 301 ? 30.345 -2.908 -14.645 1.00 95.12 301 LYS A O 1
ATOM 2407 N N . LEU A 1 302 ? 29.820 -0.720 -14.618 1.00 94.31 302 LEU A N 1
ATOM 2408 C CA . LEU A 1 302 ? 29.690 -0.612 -13.161 1.00 94.31 302 LEU A CA 1
ATOM 2409 C C . LEU A 1 302 ? 28.356 -1.149 -12.633 1.00 94.31 302 LEU A C 1
ATOM 2411 O O . LEU A 1 302 ? 28.239 -1.339 -11.427 1.00 94.31 302 LEU A O 1
ATOM 2415 N N . ILE A 1 303 ? 27.387 -1.404 -13.513 1.00 91.50 303 ILE A N 1
ATOM 2416 C CA . ILE A 1 303 ? 26.057 -1.884 -13.138 1.00 91.50 303 ILE A CA 1
ATOM 2417 C C . ILE A 1 303 ? 26.140 -3.337 -12.662 1.00 91.50 303 ILE A C 1
ATOM 2419 O O . ILE A 1 303 ? 26.744 -4.194 -13.320 1.00 91.50 303 ILE A O 1
ATOM 2423 N N . GLY A 1 304 ? 25.529 -3.617 -11.510 1.00 88.12 304 GLY A N 1
ATOM 2424 C CA . GLY A 1 304 ? 25.486 -4.951 -10.918 1.00 88.12 304 GLY A CA 1
ATOM 2425 C C . GLY A 1 304 ? 24.815 -5.990 -11.826 1.00 88.12 304 GLY A C 1
ATOM 2426 O O . GLY A 1 304 ? 23.868 -5.695 -12.549 1.00 88.12 304 GLY A O 1
ATOM 2427 N N . ARG A 1 305 ? 25.268 -7.251 -11.772 1.00 84.88 305 ARG A N 1
ATOM 2428 C CA . ARG A 1 305 ? 24.680 -8.347 -12.577 1.00 84.88 305 ARG A CA 1
ATOM 2429 C C . ARG A 1 305 ? 23.242 -8.685 -12.190 1.00 84.88 305 ARG A C 1
ATOM 2431 O O . ARG A 1 305 ? 22.461 -9.062 -13.052 1.00 84.88 305 ARG A O 1
ATOM 2438 N N . GLU A 1 306 ? 22.921 -8.531 -10.910 1.00 81.19 306 GLU A N 1
ATOM 2439 C CA . GLU A 1 306 ? 21.581 -8.776 -10.364 1.00 81.19 306 GLU A CA 1
ATOM 2440 C C . GLU A 1 306 ? 20.668 -7.542 -10.481 1.00 81.19 306 GLU A C 1
ATOM 2442 O O . GLU A 1 306 ? 19.498 -7.589 -10.103 1.00 81.19 306 GLU A O 1
ATOM 2447 N N . SER A 1 307 ? 21.186 -6.434 -11.025 1.00 82.31 307 SER A N 1
ATOM 2448 C CA . SER A 1 307 ? 20.449 -5.182 -11.181 1.00 82.31 307 SER A CA 1
ATOM 2449 C C . SER A 1 307 ? 19.233 -5.335 -12.091 1.00 82.31 307 SER A C 1
ATOM 2451 O O . SER A 1 307 ? 19.274 -6.045 -13.100 1.00 82.31 307 SER A O 1
ATOM 2453 N N . LEU A 1 308 ? 18.175 -4.567 -11.820 1.00 75.75 308 LEU A N 1
ATOM 2454 C CA . LEU A 1 308 ? 17.032 -4.435 -12.733 1.00 75.75 308 LEU A CA 1
ATOM 2455 C C . LEU A 1 308 ? 17.434 -3.833 -14.087 1.00 75.75 308 LEU A C 1
ATOM 2457 O O . LEU A 1 308 ? 16.779 -4.093 -15.094 1.00 75.75 308 LEU A O 1
ATOM 2461 N N . HIS A 1 309 ? 18.538 -3.084 -14.126 1.00 81.19 309 HIS A N 1
ATOM 2462 C CA . HIS A 1 309 ? 19.074 -2.497 -15.349 1.00 81.19 309 HIS A CA 1
ATOM 2463 C C . HIS A 1 309 ? 20.114 -3.382 -16.047 1.00 81.19 309 HIS A C 1
ATOM 2465 O O . HIS A 1 309 ? 20.577 -3.006 -17.118 1.00 81.19 309 HIS A O 1
ATOM 2471 N N . ALA A 1 310 ? 20.490 -4.544 -15.499 1.00 88.06 310 ALA A N 1
ATOM 2472 C CA . ALA A 1 310 ? 21.623 -5.333 -15.996 1.00 88.06 310 ALA A CA 1
ATOM 2473 C C . ALA A 1 310 ? 21.466 -5.765 -17.464 1.00 88.06 310 ALA A C 1
ATOM 2475 O O . ALA A 1 310 ? 22.375 -5.589 -18.276 1.00 88.06 310 ALA A O 1
ATOM 2476 N N . GLU A 1 311 ? 20.300 -6.304 -17.827 1.00 89.81 311 GLU A N 1
ATOM 2477 C CA . GLU A 1 311 ? 20.026 -6.778 -19.189 1.00 89.81 311 GLU A CA 1
ATOM 2478 C C . GLU A 1 311 ? 19.987 -5.627 -20.198 1.00 89.81 311 GLU A C 1
ATOM 2480 O O . GLU A 1 311 ? 20.607 -5.698 -21.262 1.00 89.81 311 GLU A O 1
ATOM 2485 N N . GLN A 1 312 ? 19.303 -4.543 -19.830 1.00 90.25 312 GLN A N 1
ATOM 2486 C CA . GLN A 1 312 ? 19.203 -3.332 -20.636 1.00 90.25 312 GLN A CA 1
ATOM 2487 C C . GLN A 1 312 ? 20.581 -2.686 -20.825 1.00 90.25 312 GLN A C 1
ATOM 2489 O O . GLN A 1 312 ? 20.973 -2.361 -21.943 1.00 90.25 312 GLN A O 1
ATOM 2494 N N . ALA A 1 313 ? 21.358 -2.569 -19.748 1.00 93.69 313 ALA A N 1
ATOM 2495 C CA . ALA A 1 313 ? 22.717 -2.053 -19.769 1.00 93.69 313 ALA A CA 1
ATOM 2496 C C . ALA A 1 313 ? 23.639 -2.900 -20.644 1.00 93.69 313 ALA A C 1
ATOM 2498 O O . ALA A 1 313 ? 24.425 -2.342 -21.405 1.00 93.69 313 ALA A O 1
ATOM 2499 N N . MET A 1 314 ? 23.535 -4.231 -20.580 1.00 95.19 314 MET A N 1
ATOM 2500 C CA . MET A 1 314 ? 24.336 -5.139 -21.402 1.00 95.19 314 MET A CA 1
ATOM 2501 C C . MET A 1 314 ? 23.988 -5.020 -22.891 1.00 95.19 314 MET A C 1
ATOM 2503 O O . MET A 1 314 ? 24.881 -5.040 -23.743 1.00 95.19 314 MET A O 1
ATOM 2507 N N . LEU A 1 315 ? 22.704 -4.841 -23.220 1.00 94.94 315 LEU A N 1
ATOM 2508 C CA . LEU A 1 315 ? 22.279 -4.558 -24.588 1.00 94.94 315 LEU A CA 1
ATOM 2509 C C . LEU A 1 315 ? 22.867 -3.230 -25.083 1.00 94.94 315 LEU A C 1
ATOM 2511 O O . LEU A 1 315 ? 23.480 -3.199 -26.155 1.00 94.94 315 LEU A O 1
ATOM 2515 N N . THR A 1 316 ? 22.721 -2.159 -24.294 1.00 95.62 316 THR A N 1
ATOM 2516 C CA . THR A 1 316 ? 23.284 -0.833 -24.590 1.00 95.62 316 THR A CA 1
ATOM 2517 C C . THR A 1 316 ? 24.802 -0.910 -24.735 1.00 95.62 316 THR A C 1
ATOM 2519 O O . THR A 1 316 ? 25.345 -0.393 -25.704 1.00 95.62 316 THR A O 1
ATOM 2522 N N . TYR A 1 317 ? 25.488 -1.645 -23.859 1.00 96.88 317 TYR A N 1
ATOM 2523 C CA . TYR A 1 317 ? 26.932 -1.880 -23.915 1.00 96.88 317 TYR A CA 1
ATOM 2524 C C . TYR A 1 317 ? 27.354 -2.512 -25.249 1.00 96.88 317 TYR A C 1
ATOM 2526 O O . TYR A 1 317 ? 28.313 -2.058 -25.878 1.00 96.88 317 TYR A O 1
ATOM 2534 N N . GLY A 1 318 ? 26.609 -3.515 -25.728 1.00 96.75 318 GLY A N 1
ATOM 2535 C CA . GLY A 1 318 ? 26.829 -4.117 -27.044 1.00 96.75 318 GLY A CA 1
ATOM 2536 C C . GLY A 1 318 ? 26.651 -3.120 -28.197 1.00 96.75 318 GLY A C 1
ATOM 2537 O O . GLY A 1 318 ? 27.499 -3.056 -29.089 1.00 96.75 318 GLY A O 1
ATOM 2538 N N . TRP A 1 319 ? 25.607 -2.285 -28.161 1.00 95.75 319 TRP A N 1
ATOM 2539 C CA . TRP A 1 319 ? 25.399 -1.232 -29.166 1.00 95.75 319 TRP A CA 1
ATOM 2540 C C . TRP A 1 319 ? 26.492 -0.164 -29.141 1.00 95.75 319 TRP A C 1
ATOM 2542 O O . TRP A 1 319 ? 26.978 0.225 -30.204 1.00 95.75 319 TRP A O 1
ATOM 2552 N N . THR A 1 320 ? 26.940 0.256 -27.960 1.00 97.12 320 THR A N 1
ATOM 2553 C CA . THR A 1 320 ? 28.056 1.193 -27.792 1.00 97.12 320 THR A CA 1
ATOM 2554 C C . THR A 1 320 ? 29.341 0.632 -28.407 1.00 97.12 320 THR A C 1
ATOM 2556 O O . THR A 1 320 ? 30.000 1.309 -29.196 1.00 97.12 320 THR A O 1
ATOM 2559 N N . LEU A 1 321 ? 29.661 -0.643 -28.153 1.00 96.94 321 LEU A N 1
ATOM 2560 C CA . LEU A 1 321 ? 30.800 -1.320 -28.787 1.00 96.94 321 LEU A CA 1
ATOM 2561 C C . LEU A 1 321 ? 30.669 -1.388 -30.315 1.00 96.94 321 LEU A C 1
ATOM 2563 O O . LEU A 1 321 ? 31.659 -1.213 -31.028 1.00 96.94 321 LEU A O 1
ATOM 2567 N N . ALA A 1 322 ? 29.464 -1.634 -30.830 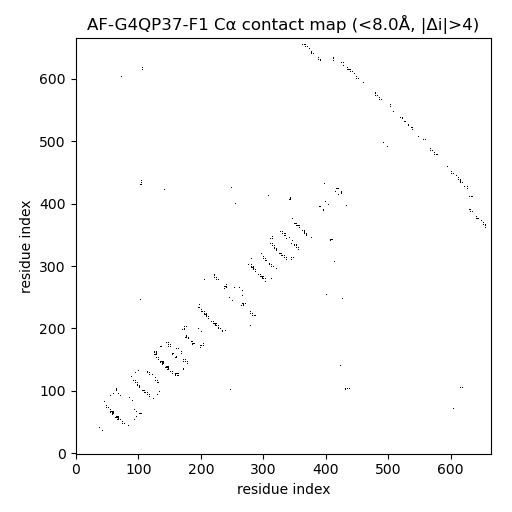1.00 95.94 322 ALA A N 1
ATOM 2568 C CA . ALA A 1 322 ? 29.212 -1.659 -32.268 1.00 95.94 322 ALA A CA 1
ATOM 2569 C C . ALA A 1 322 ? 29.421 -0.278 -32.912 1.00 95.94 322 ALA A C 1
ATOM 2571 O O . ALA A 1 322 ? 30.007 -0.195 -33.991 1.00 95.94 322 ALA A O 1
ATOM 2572 N N . LYS A 1 323 ? 29.023 0.813 -32.239 1.00 94.25 323 LYS A N 1
ATOM 2573 C CA . LYS A 1 323 ? 29.289 2.196 -32.684 1.00 94.25 323 LYS A CA 1
ATOM 2574 C C . LYS A 1 323 ? 30.787 2.520 -32.731 1.00 94.25 323 LYS A C 1
ATOM 2576 O O . LYS A 1 323 ? 31.215 3.246 -33.624 1.00 94.25 323 LYS A O 1
ATOM 2581 N N . GLU A 1 324 ? 31.589 1.920 -31.850 1.00 94.62 324 GLU A N 1
ATOM 2582 C CA . GLU A 1 324 ? 33.061 1.972 -31.899 1.00 94.62 324 GLU A CA 1
ATOM 2583 C C . GLU A 1 324 ? 33.688 1.013 -32.936 1.00 94.62 324 GLU A C 1
ATOM 2585 O O . GLU A 1 324 ? 34.911 0.894 -33.007 1.00 94.62 324 GLU A O 1
ATOM 2590 N N . ASN A 1 325 ? 32.891 0.303 -33.745 1.00 93.75 325 ASN A N 1
ATOM 2591 C CA . ASN A 1 325 ? 33.337 -0.755 -34.666 1.00 93.75 325 ASN A CA 1
ATOM 2592 C C . ASN A 1 325 ? 34.050 -1.939 -33.980 1.00 93.75 325 ASN A C 1
ATOM 2594 O O . ASN A 1 325 ? 34.798 -2.687 -34.616 1.00 93.75 325 ASN A O 1
ATOM 2598 N N . ARG A 1 326 ? 33.807 -2.166 -32.685 1.00 95.69 326 ARG A N 1
ATOM 2599 C CA . ARG A 1 326 ? 34.381 -3.276 -31.904 1.00 95.69 326 ARG A CA 1
ATOM 2600 C C . ARG A 1 326 ? 33.497 -4.518 -31.994 1.00 95.69 326 ARG A C 1
ATOM 2602 O O . ARG A 1 326 ? 33.069 -5.079 -30.985 1.00 95.69 326 ARG A O 1
ATOM 2609 N N . TRP A 1 327 ? 33.245 -4.956 -33.225 1.00 94.94 327 TRP A N 1
ATOM 2610 C CA . TRP A 1 327 ? 32.267 -5.994 -33.558 1.00 94.94 327 TRP A CA 1
ATOM 2611 C C . TRP A 1 327 ? 32.420 -7.312 -32.787 1.00 94.94 327 TRP A C 1
ATOM 2613 O O . TRP A 1 327 ? 31.409 -7.775 -32.264 1.00 94.94 327 TRP A O 1
ATOM 2623 N N . PRO A 1 328 ? 33.627 -7.896 -32.607 1.00 95.00 328 PRO A N 1
ATOM 2624 C CA . PRO A 1 328 ? 33.756 -9.140 -31.845 1.00 95.00 328 PRO A CA 1
ATOM 2625 C C . PRO A 1 328 ? 33.277 -9.016 -30.394 1.00 95.00 328 PRO A C 1
ATOM 2627 O O . PRO A 1 328 ? 32.666 -9.938 -29.864 1.00 95.00 328 PRO A O 1
ATOM 2630 N N . LEU A 1 329 ? 33.522 -7.869 -29.752 1.00 96.12 329 LEU A N 1
ATOM 2631 C CA . LEU A 1 329 ? 33.087 -7.623 -28.376 1.00 96.12 329 LEU A CA 1
ATOM 2632 C C . LEU A 1 329 ? 31.589 -7.314 -28.312 1.00 96.12 329 LEU A C 1
ATOM 2634 O O . LEU A 1 329 ? 30.915 -7.813 -27.415 1.00 96.12 329 LEU A O 1
ATOM 2638 N N . ALA A 1 330 ? 31.068 -6.531 -29.264 1.00 97.12 330 ALA A N 1
ATOM 2639 C CA . ALA A 1 330 ? 29.638 -6.237 -29.360 1.00 97.12 330 ALA A CA 1
ATOM 2640 C C . ALA A 1 330 ? 28.823 -7.529 -29.513 1.00 97.12 330 ALA A C 1
ATOM 2642 O O . ALA A 1 330 ? 27.892 -7.790 -28.754 1.00 97.12 330 ALA A O 1
ATOM 2643 N N . MET A 1 331 ? 29.248 -8.390 -30.440 1.00 95.75 331 MET A N 1
ATOM 2644 C CA . MET A 1 331 ? 28.625 -9.687 -30.671 1.00 95.75 331 MET A CA 1
ATOM 2645 C C . MET A 1 331 ? 28.777 -10.616 -29.467 1.00 95.75 331 MET A C 1
ATOM 2647 O O . MET A 1 331 ? 27.813 -11.279 -29.107 1.00 95.75 331 MET A O 1
ATOM 2651 N N . ALA A 1 332 ? 29.928 -10.637 -28.789 1.00 95.88 332 ALA A N 1
ATOM 2652 C CA . ALA A 1 332 ? 30.078 -11.416 -27.559 1.00 95.88 332 ALA A CA 1
ATOM 2653 C C . ALA A 1 332 ? 29.110 -10.952 -26.454 1.00 95.88 332 ALA A C 1
ATOM 2655 O O . ALA A 1 332 ? 28.534 -11.788 -25.758 1.00 95.88 332 ALA A O 1
ATOM 2656 N N . ALA A 1 333 ? 28.891 -9.639 -26.315 1.00 95.38 333 ALA A N 1
ATOM 2657 C CA . ALA A 1 333 ? 27.942 -9.094 -25.349 1.00 95.38 333 ALA A CA 1
ATOM 2658 C C . ALA A 1 333 ? 26.494 -9.496 -25.675 1.00 95.38 333 ALA A C 1
ATOM 2660 O O . ALA A 1 333 ? 25.773 -9.978 -24.801 1.00 95.38 333 ALA A O 1
ATOM 2661 N N . TRP A 1 334 ? 26.082 -9.378 -26.939 1.00 95.50 334 TRP A N 1
ATOM 2662 C CA . TRP A 1 334 ? 24.748 -9.801 -27.367 1.00 95.50 334 TRP A CA 1
ATOM 2663 C C . TRP A 1 334 ? 24.547 -11.315 -27.300 1.00 95.50 334 TRP A C 1
ATOM 2665 O O . TRP A 1 334 ? 23.472 -11.771 -26.923 1.00 95.50 334 TRP A O 1
ATOM 2675 N N . GLN A 1 335 ? 25.576 -12.105 -27.613 1.00 94.50 335 GLN A N 1
ATOM 2676 C CA . GLN A 1 335 ? 25.537 -13.5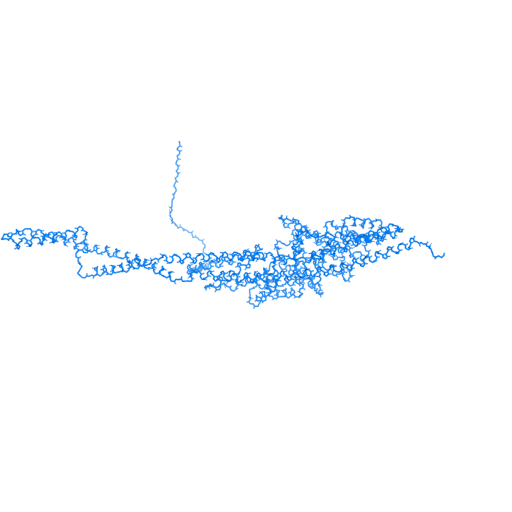56 -27.452 1.00 94.50 335 GLN A CA 1
ATOM 2677 C C . GLN A 1 335 ? 25.348 -13.938 -25.990 1.00 94.50 335 GLN A C 1
ATOM 2679 O O . GLN A 1 335 ? 24.473 -14.741 -25.683 1.00 94.50 335 GLN A O 1
ATOM 2684 N N . TYR A 1 336 ? 26.113 -13.321 -25.088 1.00 93.69 336 TYR A N 1
ATOM 2685 C CA . TYR A 1 336 ? 25.932 -13.533 -23.659 1.00 93.69 336 TYR A CA 1
ATOM 2686 C C . TYR A 1 336 ? 24.503 -13.194 -23.223 1.00 93.69 336 TYR A C 1
ATOM 2688 O O . TYR A 1 336 ? 23.874 -14.005 -22.549 1.00 93.69 336 TYR A O 1
ATOM 2696 N N . LEU A 1 337 ? 23.967 -12.044 -23.644 1.00 92.06 337 LEU A N 1
ATOM 2697 C CA . LEU A 1 337 ? 22.618 -11.634 -23.261 1.00 92.06 337 LEU A CA 1
ATOM 2698 C C . LEU A 1 337 ? 21.541 -12.585 -23.806 1.00 92.06 337 LEU A C 1
ATOM 2700 O O . LEU A 1 337 ? 20.670 -13.005 -23.052 1.00 92.06 337 LEU A O 1
ATOM 2704 N N . ARG A 1 338 ? 21.628 -12.984 -25.081 1.00 90.38 338 ARG A N 1
ATOM 2705 C CA . ARG A 1 338 ? 20.718 -13.967 -25.691 1.00 90.38 338 ARG A CA 1
ATOM 2706 C C . ARG A 1 338 ? 20.749 -15.314 -24.969 1.00 90.38 338 ARG A C 1
ATOM 2708 O O . ARG A 1 338 ? 19.709 -15.941 -24.811 1.00 90.38 338 ARG A O 1
ATOM 2715 N N . ASP A 1 339 ? 21.938 -15.781 -24.598 1.00 90.19 339 ASP A N 1
ATOM 2716 C CA . ASP A 1 339 ? 22.121 -17.130 -24.061 1.00 90.19 339 ASP A CA 1
ATOM 2717 C C . ASP A 1 339 ? 21.787 -17.209 -22.552 1.00 90.19 339 ASP A C 1
ATOM 2719 O O . ASP A 1 339 ? 21.563 -18.305 -22.042 1.00 90.19 339 ASP A O 1
ATOM 2723 N N . ASN A 1 340 ? 21.742 -16.072 -21.837 1.00 88.88 340 ASN A N 1
ATOM 2724 C CA . ASN A 1 340 ? 21.554 -16.017 -20.376 1.00 88.88 340 ASN A CA 1
ATOM 2725 C C . ASN A 1 340 ? 20.300 -15.246 -19.916 1.00 88.88 340 ASN A C 1
ATOM 2727 O O . ASN A 1 340 ? 20.059 -15.167 -18.715 1.00 88.88 340 ASN A O 1
ATOM 2731 N N . SER A 1 341 ? 19.500 -14.688 -20.828 1.00 86.62 341 SER A N 1
ATOM 2732 C CA . SER A 1 341 ? 18.253 -13.980 -20.506 1.00 86.62 341 SER A CA 1
ATOM 2733 C C . SER A 1 341 ? 17.114 -14.423 -21.428 1.00 86.62 341 SER A C 1
ATOM 2735 O O . SER A 1 341 ? 17.342 -14.960 -22.511 1.00 86.62 341 SER A O 1
ATOM 2737 N N . GLN A 1 342 ? 15.875 -14.217 -20.980 1.00 82.75 342 GLN A N 1
ATOM 2738 C CA . GLN A 1 342 ? 14.661 -14.558 -21.727 1.00 82.75 342 GLN A CA 1
ATOM 2739 C C . GLN A 1 342 ? 13.743 -13.352 -21.989 1.00 82.75 342 GLN A C 1
ATOM 2741 O O . GLN A 1 342 ? 12.700 -13.514 -22.619 1.00 82.75 342 GLN A O 1
ATOM 2746 N N . GLY A 1 343 ? 14.121 -12.155 -21.528 1.00 83.06 343 GLY A N 1
ATOM 2747 C CA . GLY A 1 343 ? 13.330 -10.935 -21.691 1.00 83.06 343 GLY A CA 1
ATOM 2748 C C . GLY A 1 343 ? 13.449 -10.292 -23.079 1.00 83.06 343 GLY A C 1
ATOM 2749 O O . GLY A 1 343 ? 14.170 -10.763 -23.964 1.00 83.06 343 GLY A O 1
ATOM 2750 N N . ILE A 1 344 ? 12.786 -9.143 -23.258 1.00 82.81 344 ILE A N 1
ATOM 2751 C CA . ILE A 1 344 ? 12.865 -8.311 -24.476 1.00 82.81 344 ILE A CA 1
ATOM 2752 C C . ILE A 1 344 ? 14.304 -8.057 -24.943 1.00 82.81 344 ILE A C 1
ATOM 2754 O O . ILE A 1 344 ? 14.596 -8.136 -26.139 1.00 82.81 344 ILE A O 1
ATOM 2758 N N . TYR A 1 345 ? 15.214 -7.773 -24.013 1.00 87.94 345 TYR A N 1
ATOM 2759 C CA . TYR A 1 345 ? 16.580 -7.379 -24.340 1.00 87.94 345 TYR A CA 1
ATOM 2760 C C . TYR A 1 345 ? 17.392 -8.539 -24.934 1.00 87.94 345 TYR A C 1
ATOM 2762 O O . TYR A 1 345 ? 18.210 -8.316 -25.825 1.00 87.94 345 TYR A O 1
ATOM 2770 N N . ALA A 1 346 ? 17.114 -9.785 -24.533 1.00 88.12 346 ALA A N 1
ATOM 2771 C CA . ALA A 1 346 ? 17.691 -10.982 -25.149 1.00 88.12 346 ALA A CA 1
ATOM 2772 C C . ALA A 1 346 ? 17.234 -11.159 -26.609 1.00 88.12 346 ALA A C 1
ATOM 2774 O O . ALA A 1 346 ? 18.019 -11.530 -27.490 1.00 88.12 346 ALA A O 1
ATOM 2775 N N . MET A 1 347 ? 15.972 -10.830 -26.895 1.00 84.81 347 MET A N 1
ATOM 2776 C CA . MET A 1 347 ? 15.428 -10.866 -28.257 1.00 84.81 347 MET A CA 1
ATOM 2777 C C . MET A 1 347 ? 16.060 -9.772 -29.126 1.00 84.81 347 MET A C 1
ATOM 2779 O O . MET A 1 347 ? 16.511 -10.045 -30.241 1.00 84.81 347 MET A O 1
ATOM 2783 N N . GLN A 1 348 ? 16.187 -8.553 -28.593 1.00 86.56 348 GLN A N 1
ATOM 2784 C CA . GLN A 1 348 ? 16.871 -7.446 -29.271 1.00 86.56 348 GLN A CA 1
ATOM 2785 C C . GLN A 1 348 ? 18.363 -7.739 -29.499 1.00 86.56 348 GLN A C 1
ATOM 2787 O O . GLN A 1 348 ? 18.898 -7.422 -30.562 1.00 86.56 348 GLN A O 1
ATOM 2792 N N . ALA A 1 349 ? 19.031 -8.413 -28.561 1.00 91.50 349 ALA A N 1
ATOM 2793 C CA . ALA A 1 349 ? 20.408 -8.872 -28.731 1.00 91.50 349 ALA A CA 1
ATOM 2794 C C . ALA A 1 349 ? 20.551 -9.896 -29.866 1.00 91.50 349 ALA A C 1
ATOM 2796 O O . ALA A 1 349 ? 21.514 -9.838 -30.627 1.00 91.50 349 ALA A O 1
ATOM 2797 N N . SER A 1 350 ? 19.577 -10.791 -30.047 1.00 88.44 350 SER A N 1
ATOM 2798 C CA . SER A 1 350 ? 19.572 -11.737 -31.175 1.00 88.44 350 SER A CA 1
ATOM 2799 C C . SER A 1 350 ? 19.498 -11.035 -32.531 1.00 88.44 350 SER A C 1
ATOM 2801 O O . SER A 1 350 ? 20.159 -11.453 -33.487 1.00 88.44 350 SER A O 1
ATOM 2803 N N . HIS A 1 351 ? 18.747 -9.934 -32.608 1.00 86.38 351 HIS A N 1
ATOM 2804 C CA . HIS A 1 351 ? 18.749 -9.060 -33.778 1.00 86.38 351 HIS A CA 1
ATOM 2805 C C . HIS A 1 351 ? 20.098 -8.340 -33.945 1.00 86.38 351 HIS A C 1
ATOM 2807 O O . HIS A 1 351 ? 20.658 -8.325 -35.042 1.00 86.38 351 HIS A O 1
ATOM 2813 N N . GLY A 1 352 ? 20.666 -7.815 -32.853 1.00 90.31 352 GLY A N 1
ATOM 2814 C CA . GLY A 1 352 ? 22.008 -7.221 -32.838 1.00 90.31 352 GLY A CA 1
ATOM 2815 C C . GLY A 1 352 ? 23.086 -8.179 -33.358 1.00 90.31 352 GLY A C 1
ATOM 2816 O O . GLY A 1 352 ? 23.918 -7.787 -34.172 1.00 90.31 352 GLY A O 1
ATOM 2817 N N . LEU A 1 353 ? 23.030 -9.460 -32.984 1.00 92.19 353 LEU A N 1
ATOM 2818 C CA . LEU A 1 353 ? 23.929 -10.501 -33.496 1.00 92.19 353 LEU A CA 1
ATOM 2819 C C . LEU A 1 353 ? 23.820 -10.689 -35.004 1.00 92.19 353 LEU A C 1
ATOM 2821 O O . LEU A 1 353 ? 24.844 -10.730 -35.685 1.00 92.19 353 LEU A O 1
ATOM 2825 N N . ALA A 1 354 ? 22.598 -10.791 -35.529 1.00 90.69 354 ALA A N 1
ATOM 2826 C CA . ALA A 1 354 ? 22.377 -10.903 -36.965 1.00 90.69 354 ALA A CA 1
ATOM 2827 C C . ALA A 1 354 ? 22.960 -9.699 -37.714 1.00 90.69 354 ALA A C 1
ATOM 2829 O O . ALA A 1 354 ? 23.671 -9.872 -38.704 1.00 90.69 354 ALA A O 1
ATOM 2830 N N . TYR A 1 355 ? 22.716 -8.497 -37.192 1.00 90.75 355 TYR A N 1
ATOM 2831 C CA . TYR A 1 355 ? 23.295 -7.269 -37.718 1.00 90.75 355 TYR A CA 1
ATOM 2832 C C . TYR A 1 355 ? 24.830 -7.292 -37.654 1.00 90.75 355 TYR A C 1
ATOM 2834 O O . TYR A 1 355 ? 25.489 -6.984 -38.641 1.00 90.75 355 TYR A O 1
ATOM 2842 N N . GLY A 1 356 ? 25.418 -7.728 -36.538 1.00 93.06 356 GLY A N 1
ATOM 2843 C CA . GLY A 1 356 ? 26.866 -7.871 -36.385 1.00 93.06 356 GLY A CA 1
ATOM 2844 C C . GLY A 1 356 ? 27.485 -8.822 -37.413 1.00 93.06 356 GLY A C 1
ATOM 2845 O O . GLY A 1 356 ? 28.470 -8.462 -38.056 1.00 93.06 356 GLY A O 1
ATOM 2846 N N . TYR A 1 357 ? 26.884 -9.996 -37.634 1.00 93.75 357 TYR A N 1
ATOM 2847 C CA . TYR A 1 357 ? 27.327 -10.925 -38.679 1.00 93.75 357 TYR A CA 1
ATOM 2848 C C . TYR A 1 357 ? 27.233 -10.305 -40.079 1.00 93.75 357 TYR A C 1
ATOM 2850 O O . TYR A 1 357 ? 28.169 -10.444 -40.866 1.00 93.75 357 TYR A O 1
ATOM 2858 N N . GLU A 1 358 ? 26.154 -9.575 -40.380 1.00 90.56 358 GLU A N 1
ATOM 2859 C CA . GLU A 1 358 ? 26.001 -8.870 -41.657 1.00 90.56 358 GLU A CA 1
ATOM 2860 C C . GLU A 1 358 ? 27.113 -7.827 -41.861 1.00 90.56 358 GLU A C 1
ATOM 2862 O O . GLU A 1 358 ? 27.748 -7.804 -42.915 1.00 90.56 358 GLU A O 1
ATOM 2867 N N . GLN A 1 359 ? 27.418 -7.023 -40.836 1.00 91.56 359 GLN A N 1
ATOM 2868 C CA . GLN A 1 359 ? 28.488 -6.014 -40.878 1.00 91.56 359 GLN A CA 1
ATOM 2869 C C . GLN A 1 359 ? 29.888 -6.628 -41.018 1.00 91.56 359 GLN A C 1
ATOM 2871 O O . GLN A 1 359 ? 30.796 -5.991 -41.549 1.00 91.56 359 GLN A O 1
ATOM 2876 N N . GLN A 1 360 ? 30.069 -7.874 -40.576 1.00 93.44 360 GLN A N 1
ATOM 2877 C CA . GLN A 1 360 ? 31.300 -8.647 -40.763 1.00 93.44 360 GLN A CA 1
ATOM 2878 C C . GLN A 1 360 ? 31.338 -9.430 -42.091 1.00 93.44 360 GLN A C 1
ATOM 2880 O O . GLN A 1 360 ? 32.320 -10.119 -42.364 1.00 93.44 360 GLN A O 1
ATOM 2885 N N . GLY A 1 361 ? 30.294 -9.349 -42.925 1.00 89.81 361 GLY A N 1
ATOM 2886 C CA . GLY A 1 361 ? 30.192 -10.085 -44.193 1.00 89.81 361 GLY A CA 1
ATOM 2887 C C . GLY A 1 361 ? 29.866 -11.578 -44.046 1.00 89.81 361 GLY A C 1
ATOM 2888 O O . GLY A 1 361 ? 29.892 -12.319 -45.029 1.00 89.81 361 GLY A O 1
ATOM 2889 N N . ALA A 1 362 ? 29.532 -12.030 -42.838 1.00 92.44 362 ALA A N 1
ATOM 2890 C CA . ALA A 1 362 ? 29.199 -13.410 -42.501 1.00 92.44 362 ALA A CA 1
ATOM 2891 C C . ALA A 1 362 ? 27.706 -13.693 -42.771 1.00 92.44 362 ALA A C 1
ATOM 2893 O O . ALA A 1 362 ? 26.890 -13.832 -41.860 1.00 92.44 362 ALA A O 1
ATOM 2894 N N . LEU A 1 363 ? 27.317 -13.706 -44.053 1.00 90.75 363 LEU A N 1
ATOM 2895 C CA . LEU A 1 363 ? 25.905 -13.770 -44.462 1.00 90.75 363 LEU A CA 1
ATOM 2896 C C . LEU A 1 363 ? 25.200 -15.076 -44.057 1.00 90.75 363 LEU A C 1
ATOM 2898 O O . LEU A 1 363 ? 24.003 -15.056 -43.770 1.00 90.75 363 LEU A O 1
ATOM 2902 N N . ALA A 1 364 ? 25.912 -16.206 -44.021 1.00 90.50 364 ALA A N 1
ATOM 2903 C CA . ALA A 1 364 ? 25.327 -17.487 -43.622 1.00 90.50 364 ALA A CA 1
ATOM 2904 C C . ALA A 1 364 ? 24.975 -17.492 -42.126 1.00 90.50 364 ALA A C 1
ATOM 2906 O O . ALA A 1 364 ? 23.880 -17.893 -41.731 1.00 90.50 364 ALA A O 1
ATOM 2907 N N . GLU A 1 365 ? 25.882 -16.989 -41.295 1.00 92.12 365 GLU A N 1
ATOM 2908 C CA . GLU A 1 365 ? 25.710 -16.827 -39.857 1.00 92.12 365 GLU A CA 1
ATOM 2909 C C . GLU A 1 365 ? 24.618 -15.799 -39.544 1.00 92.12 365 GLU A C 1
ATOM 2911 O O . GLU A 1 365 ? 23.755 -16.062 -38.704 1.00 92.12 365 GLU A O 1
ATOM 2916 N N . ALA A 1 366 ? 24.585 -14.680 -40.277 1.00 92.50 366 ALA A N 1
ATOM 2917 C CA . ALA A 1 366 ? 23.517 -13.688 -40.182 1.00 92.50 366 ALA A CA 1
ATOM 2918 C C . ALA A 1 366 ? 22.147 -14.313 -40.493 1.00 92.50 366 ALA A C 1
ATOM 2920 O O . ALA A 1 366 ? 21.203 -14.152 -39.719 1.00 92.50 366 ALA A O 1
ATOM 2921 N N . PHE A 1 367 ? 22.044 -15.098 -41.572 1.00 92.81 367 PHE A N 1
ATOM 2922 C CA . PHE A 1 367 ? 20.819 -15.815 -41.930 1.00 92.81 367 PHE A CA 1
ATOM 2923 C C . PHE A 1 367 ? 20.369 -16.789 -40.832 1.00 92.81 367 PHE A C 1
ATOM 2925 O O . PHE A 1 367 ? 19.192 -16.812 -40.463 1.00 92.81 367 PHE A O 1
ATOM 2932 N N . HIS A 1 368 ? 21.293 -17.586 -40.285 1.00 91.19 368 HIS A N 1
ATOM 2933 C CA . HIS A 1 368 ? 20.985 -18.502 -39.188 1.00 91.19 368 HIS A CA 1
ATOM 2934 C C . HIS A 1 368 ? 20.504 -17.752 -37.939 1.00 91.19 368 HIS A C 1
ATOM 2936 O O . HIS A 1 368 ? 19.462 -18.116 -37.391 1.00 91.19 368 HIS A O 1
ATOM 2942 N N . SER A 1 369 ? 21.190 -16.670 -37.559 1.00 90.06 369 SER A N 1
ATOM 2943 C CA . SER A 1 369 ? 20.819 -15.829 -36.417 1.00 90.06 369 SER A CA 1
ATOM 2944 C C . SER A 1 369 ? 19.431 -15.204 -36.587 1.00 90.06 369 SER A C 1
ATOM 2946 O O . SER A 1 369 ? 18.630 -15.234 -35.656 1.00 90.06 369 SER A O 1
ATOM 2948 N N . LEU A 1 370 ? 19.098 -14.694 -37.779 1.00 91.94 370 LEU A N 1
ATOM 2949 C CA . LEU A 1 370 ? 17.766 -14.142 -38.055 1.00 91.94 370 LEU A CA 1
ATOM 2950 C C . LEU A 1 370 ? 16.669 -15.207 -37.993 1.00 91.94 370 LEU A C 1
ATOM 2952 O O . LEU A 1 370 ? 15.587 -14.947 -37.471 1.00 91.94 370 LEU A O 1
ATOM 2956 N N . ARG A 1 371 ? 16.923 -16.415 -38.508 1.00 92.62 371 ARG A N 1
ATOM 2957 C CA . ARG A 1 371 ? 15.947 -17.512 -38.442 1.00 92.62 371 ARG A CA 1
ATOM 2958 C C . ARG A 1 371 ? 15.663 -17.919 -36.997 1.00 92.62 371 ARG A C 1
ATOM 2960 O O . ARG A 1 371 ? 14.513 -18.193 -36.659 1.00 92.62 371 ARG A O 1
ATOM 2967 N N . ASP A 1 372 ? 16.695 -17.974 -36.163 1.00 89.19 372 ASP A N 1
ATOM 2968 C CA . ASP A 1 372 ? 16.540 -18.316 -34.750 1.00 89.19 372 ASP A CA 1
ATOM 2969 C C . ASP A 1 372 ? 15.841 -17.184 -33.983 1.00 89.19 372 ASP A C 1
ATOM 2971 O O . ASP A 1 372 ? 14.895 -17.455 -33.244 1.00 89.19 372 ASP A O 1
ATOM 2975 N N . SER A 1 373 ? 16.186 -15.922 -34.265 1.00 89.88 373 SER A N 1
ATOM 2976 C CA . SER A 1 373 ? 15.468 -14.748 -33.750 1.00 89.88 373 SER A CA 1
ATOM 2977 C C . SER A 1 373 ? 13.985 -14.763 -34.145 1.00 89.88 373 SER A C 1
ATOM 2979 O O . SER A 1 373 ? 13.125 -14.548 -33.297 1.00 89.88 373 SER A O 1
ATOM 2981 N N . SER A 1 374 ? 13.655 -15.130 -35.389 1.00 92.31 374 SER A N 1
ATOM 2982 C CA . SER A 1 374 ? 12.262 -15.222 -35.842 1.00 92.31 374 SER A CA 1
ATOM 2983 C C . SER A 1 374 ? 11.453 -16.273 -35.070 1.00 92.31 374 SER A C 1
ATOM 2985 O O . SER A 1 374 ? 10.291 -16.033 -34.742 1.00 92.31 374 SER A O 1
ATOM 2987 N N . ARG A 1 375 ? 12.061 -17.416 -34.721 1.00 91.25 375 ARG A N 1
ATOM 2988 C CA . ARG A 1 375 ? 11.421 -18.441 -33.875 1.00 91.25 375 ARG A CA 1
ATOM 2989 C C . ARG A 1 375 ? 11.237 -17.968 -32.436 1.00 91.25 375 ARG A C 1
ATOM 2991 O O . ARG A 1 375 ? 10.202 -18.248 -31.839 1.00 91.25 375 ARG A O 1
ATOM 2998 N N . GLN A 1 376 ? 12.228 -17.268 -31.883 1.00 88.44 376 GLN A N 1
ATOM 2999 C CA . GLN A 1 376 ? 12.136 -16.690 -30.540 1.00 88.44 376 GLN A CA 1
ATOM 3000 C C . GLN A 1 376 ? 11.019 -15.646 -30.464 1.00 88.44 376 GLN A C 1
ATOM 3002 O O . GLN A 1 376 ? 10.238 -15.679 -29.522 1.00 88.44 376 GLN A O 1
ATOM 3007 N N . LEU A 1 377 ? 10.882 -14.789 -31.480 1.00 90.75 377 LEU A N 1
ATOM 3008 C CA . LEU A 1 377 ? 9.796 -13.812 -31.571 1.00 90.75 377 LEU A CA 1
ATOM 3009 C C . LEU A 1 377 ? 8.416 -14.483 -31.670 1.00 90.75 377 LEU A C 1
ATOM 3011 O O . LEU A 1 377 ? 7.502 -14.079 -30.956 1.00 90.75 377 LEU A O 1
ATOM 3015 N N . ASP A 1 378 ? 8.261 -15.543 -32.476 1.00 93.12 378 ASP A N 1
ATOM 3016 C CA . ASP A 1 378 ? 7.001 -16.310 -32.526 1.00 93.12 378 ASP A CA 1
ATOM 3017 C C . ASP A 1 378 ? 6.659 -16.923 -31.149 1.00 93.12 378 ASP A C 1
ATOM 3019 O O . ASP A 1 378 ? 5.510 -16.872 -30.706 1.00 93.12 378 ASP A O 1
ATOM 3023 N N . SER A 1 379 ? 7.660 -17.455 -30.435 1.00 91.31 379 SER A N 1
ATOM 3024 C CA . SER A 1 379 ? 7.488 -17.982 -29.073 1.00 91.31 379 SER A CA 1
ATOM 3025 C C . SER A 1 379 ? 7.143 -16.887 -28.059 1.00 91.31 379 SER A C 1
ATOM 3027 O O . SER A 1 379 ? 6.316 -17.110 -27.177 1.00 91.31 379 SER A O 1
ATOM 3029 N N . ALA A 1 380 ? 7.753 -15.708 -28.179 1.00 91.19 380 ALA A N 1
ATOM 3030 C CA . ALA A 1 380 ? 7.498 -14.561 -27.314 1.00 91.19 380 ALA A CA 1
ATOM 3031 C C . ALA A 1 380 ? 6.066 -14.041 -27.475 1.00 91.19 380 ALA A C 1
ATOM 3033 O O . ALA A 1 380 ? 5.386 -13.801 -26.483 1.00 91.19 380 ALA A O 1
ATOM 3034 N N . ILE A 1 381 ? 5.582 -13.943 -28.717 1.00 93.44 381 ILE A N 1
ATOM 3035 C CA . ILE A 1 381 ? 4.198 -13.566 -29.042 1.00 93.44 381 ILE A CA 1
ATOM 3036 C C . ILE A 1 381 ? 3.201 -14.558 -28.421 1.00 93.44 381 ILE A C 1
ATOM 3038 O O . ILE A 1 381 ? 2.210 -14.153 -27.806 1.00 93.44 381 ILE A O 1
ATOM 3042 N N . ALA A 1 382 ? 3.469 -15.863 -28.534 1.00 94.62 382 ALA A N 1
ATOM 3043 C CA . ALA A 1 382 ? 2.631 -16.890 -27.918 1.00 94.62 382 ALA A CA 1
ATOM 3044 C C . ALA A 1 382 ? 2.655 -16.807 -26.380 1.00 94.62 382 ALA A C 1
ATOM 3046 O O . ALA A 1 382 ? 1.597 -16.813 -25.751 1.00 94.62 382 ALA A O 1
ATOM 3047 N N . SER A 1 383 ? 3.845 -16.657 -25.785 1.00 94.19 383 SER A N 1
ATOM 3048 C CA . SER A 1 383 ? 4.026 -16.511 -24.334 1.00 94.19 383 SER A CA 1
ATOM 3049 C C . SER A 1 383 ? 3.321 -15.266 -23.788 1.00 94.19 383 SER A C 1
ATOM 3051 O O . SER A 1 383 ? 2.638 -15.342 -22.770 1.00 94.19 383 SER A O 1
ATOM 3053 N N . LEU A 1 384 ? 3.411 -14.129 -24.486 1.00 94.44 384 LEU A N 1
ATOM 3054 C CA . LEU A 1 384 ? 2.734 -12.887 -24.103 1.00 94.44 384 LEU A CA 1
ATOM 3055 C C . LEU A 1 384 ? 1.206 -13.035 -24.152 1.00 94.44 384 LEU A C 1
ATOM 3057 O O . LEU A 1 384 ? 0.502 -12.515 -23.288 1.00 94.44 384 LEU A O 1
ATOM 3061 N N . SER A 1 385 ? 0.691 -13.790 -25.125 1.00 94.69 385 SER A N 1
ATOM 3062 C CA . SER A 1 385 ? -0.743 -14.090 -25.226 1.00 94.69 385 SER A CA 1
ATOM 3063 C C . SER A 1 385 ? -1.227 -14.963 -24.062 1.00 94.69 385 SER A C 1
ATOM 3065 O O . SER A 1 385 ? -2.267 -14.680 -23.472 1.00 94.69 385 SER A O 1
ATOM 3067 N N . GLU A 1 386 ? -0.467 -15.999 -23.688 1.00 94.00 386 GLU A N 1
ATOM 3068 C CA . GLU A 1 386 ? -0.777 -16.830 -22.516 1.00 94.00 386 GLU A CA 1
ATOM 3069 C C . GLU A 1 386 ? -0.688 -16.024 -21.215 1.00 94.00 386 GLU A C 1
ATOM 3071 O O . GLU A 1 386 ? -1.534 -16.161 -20.329 1.00 94.00 386 GLU A O 1
ATOM 3076 N N . PHE A 1 387 ? 0.315 -15.152 -21.106 1.00 93.56 387 PHE A N 1
ATOM 3077 C CA . PHE A 1 387 ? 0.466 -14.258 -19.968 1.00 93.56 387 PHE A CA 1
ATOM 3078 C C . PHE A 1 387 ? -0.748 -13.332 -19.809 1.00 93.56 387 PHE A C 1
ATOM 3080 O O . PHE A 1 387 ? -1.222 -13.145 -18.691 1.00 93.56 387 PHE A O 1
ATOM 3087 N N . GLY A 1 388 ? -1.336 -12.856 -20.912 1.00 93.50 388 GLY A N 1
ATOM 3088 C CA . GLY A 1 388 ? -2.547 -12.028 -20.881 1.00 93.50 388 GLY A CA 1
ATOM 3089 C C . GLY A 1 388 ? -3.733 -12.726 -20.219 1.00 93.50 388 GLY A C 1
ATOM 3090 O O . GLY A 1 388 ? -4.420 -12.127 -19.397 1.00 93.50 388 GLY A O 1
ATOM 3091 N N . LEU A 1 389 ? -3.905 -14.026 -20.476 1.00 93.12 389 LEU A N 1
ATOM 3092 C CA . LEU A 1 389 ? -4.947 -14.836 -19.832 1.00 93.12 389 LEU A CA 1
ATOM 3093 C C . LEU A 1 389 ? -4.728 -14.988 -18.317 1.00 93.12 389 LEU A C 1
ATOM 3095 O O . LEU A 1 389 ? -5.689 -15.183 -17.574 1.00 93.12 389 LEU A O 1
ATOM 3099 N N . LYS A 1 390 ? -3.473 -14.926 -17.846 1.00 91.44 390 LYS A N 1
ATOM 3100 C CA . LYS A 1 390 ? -3.151 -14.933 -16.408 1.00 91.44 390 LYS A CA 1
ATOM 3101 C C . LYS A 1 390 ? -3.471 -13.580 -15.782 1.00 91.44 390 LYS A C 1
ATOM 3103 O O . LYS A 1 390 ? -4.098 -13.558 -14.732 1.00 91.44 390 LYS A O 1
ATOM 3108 N N . VAL A 1 391 ? -3.113 -12.481 -16.450 1.00 91.81 391 VAL A N 1
ATOM 3109 C CA . VAL A 1 391 ? -3.375 -11.103 -15.991 1.00 91.81 391 VAL A CA 1
ATOM 3110 C C . VAL A 1 391 ? -4.871 -10.826 -15.792 1.00 91.81 391 VAL A C 1
ATOM 3112 O O . VAL A 1 391 ? -5.234 -10.079 -14.889 1.00 91.81 391 VAL A O 1
ATOM 3115 N N . GLU A 1 392 ? -5.750 -11.457 -16.574 1.00 89.56 392 GLU A N 1
ATOM 3116 C CA . GLU A 1 392 ? -7.210 -11.332 -16.425 1.00 89.56 392 GLU A CA 1
ATOM 3117 C C . GLU A 1 392 ? -7.779 -11.985 -15.151 1.00 89.56 392 GLU A C 1
ATOM 3119 O O . GLU A 1 392 ? -8.925 -11.720 -14.775 1.00 89.56 392 GLU A O 1
ATOM 3124 N N . GLN A 1 393 ? -7.017 -12.845 -14.472 1.00 89.25 393 GLN A N 1
ATOM 3125 C CA . GLN A 1 393 ? -7.477 -13.504 -13.251 1.00 89.25 393 GLN A CA 1
ATOM 3126 C C . GLN A 1 393 ? -7.459 -12.523 -12.072 1.00 89.25 393 GLN A C 1
ATOM 3128 O O . GLN A 1 393 ? -6.459 -11.855 -11.821 1.00 89.25 393 GLN A O 1
ATOM 3133 N N . ALA A 1 394 ? -8.544 -12.484 -11.290 1.00 77.69 394 ALA A N 1
ATOM 3134 C CA . ALA A 1 394 ? -8.706 -11.538 -10.178 1.00 77.69 394 ALA A CA 1
ATOM 3135 C C . ALA A 1 394 ? -7.580 -11.609 -9.125 1.00 77.69 394 ALA A C 1
ATOM 3137 O O . ALA A 1 394 ? -7.220 -10.590 -8.527 1.00 77.69 394 ALA A O 1
ATOM 3138 N N . ASP A 1 395 ? -7.011 -12.802 -8.939 1.00 84.25 395 ASP A N 1
ATOM 3139 C CA . ASP A 1 395 ? -5.967 -13.073 -7.950 1.00 84.25 395 ASP A CA 1
ATOM 3140 C C . ASP A 1 395 ? -4.544 -12.893 -8.510 1.00 84.25 395 ASP A C 1
ATOM 3142 O O . ASP A 1 395 ? -3.571 -13.003 -7.768 1.00 84.25 395 ASP A O 1
ATOM 3146 N N . PHE A 1 396 ? -4.378 -12.595 -9.807 1.00 89.19 396 PHE A N 1
ATOM 3147 C CA . PHE A 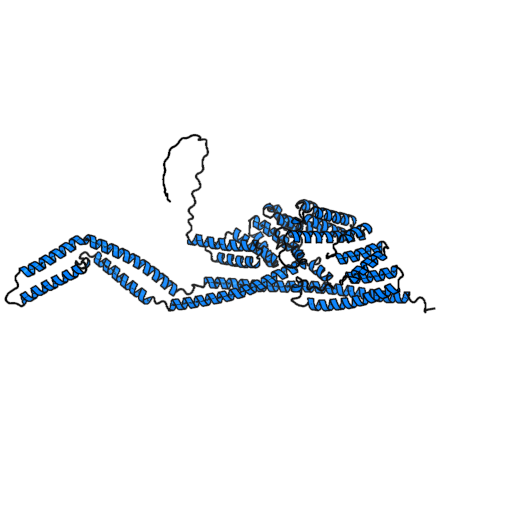1 396 ? -3.053 -12.466 -10.428 1.00 89.19 396 PHE A CA 1
ATOM 3148 C C . PHE A 1 396 ? -2.181 -11.427 -9.717 1.00 89.19 396 PHE A C 1
ATOM 3150 O O . PHE A 1 396 ? -1.035 -11.708 -9.362 1.00 89.19 396 PHE A O 1
ATOM 3157 N N . LEU A 1 397 ? -2.748 -10.252 -9.432 1.00 88.31 397 LEU A N 1
ATOM 3158 C CA . LEU A 1 397 ? -2.042 -9.160 -8.758 1.00 88.31 397 LEU A CA 1
ATOM 3159 C C . LEU A 1 397 ? -1.607 -9.512 -7.325 1.00 88.31 397 LEU A C 1
ATOM 3161 O O . LEU A 1 397 ? -0.713 -8.868 -6.790 1.00 88.31 397 LEU A O 1
ATOM 3165 N N . ASP A 1 398 ? -2.188 -10.545 -6.707 1.00 83.38 398 ASP A N 1
ATOM 3166 C CA . ASP A 1 398 ? -1.744 -11.049 -5.399 1.00 83.38 398 ASP A CA 1
ATOM 3167 C C . ASP A 1 398 ? -0.477 -11.898 -5.490 1.00 83.38 398 ASP A C 1
ATOM 3169 O O . ASP A 1 398 ? 0.232 -12.082 -4.502 1.00 83.38 398 ASP A O 1
ATOM 3173 N N . THR A 1 399 ? -0.182 -12.419 -6.679 1.00 79.75 399 THR A N 1
ATOM 3174 C CA . THR A 1 399 ? 0.997 -13.248 -6.929 1.00 79.75 399 THR A CA 1
ATOM 3175 C C . THR A 1 399 ? 2.226 -12.435 -7.306 1.00 79.75 399 THR A C 1
ATOM 3177 O O . THR A 1 399 ? 3.330 -12.972 -7.208 1.00 79.75 399 THR A O 1
ATOM 3180 N N . VAL A 1 400 ? 2.043 -11.157 -7.681 1.00 77.12 400 VAL A N 1
ATOM 3181 C CA . VAL A 1 400 ? 3.133 -10.244 -8.055 1.00 77.12 400 VAL A CA 1
ATOM 3182 C C . VAL A 1 400 ? 4.185 -10.276 -6.963 1.00 77.12 400 VAL A C 1
ATOM 3184 O O . VAL A 1 400 ? 5.302 -10.662 -7.259 1.00 77.12 400 VAL A O 1
ATOM 3187 N N . ALA A 1 401 ? 3.779 -10.079 -5.701 1.00 63.38 401 ALA A N 1
ATOM 3188 C CA . ALA A 1 401 ? 4.658 -10.040 -4.534 1.00 63.38 401 ALA A CA 1
ATOM 3189 C C . ALA A 1 401 ? 5.342 -11.378 -4.152 1.00 63.38 401 ALA A C 1
ATOM 3191 O O . ALA A 1 401 ? 6.176 -11.422 -3.255 1.00 63.38 401 ALA A O 1
ATOM 3192 N N . ASN A 1 402 ? 5.011 -12.496 -4.793 1.00 65.12 402 ASN A N 1
ATOM 3193 C CA . ASN A 1 402 ? 5.570 -13.805 -4.429 1.00 65.12 402 ASN A CA 1
ATOM 3194 C C . ASN A 1 402 ? 6.613 -14.304 -5.438 1.00 65.12 402 ASN A C 1
ATOM 3196 O O . ASN A 1 402 ? 6.999 -15.469 -5.395 1.00 65.12 402 ASN A O 1
ATOM 3200 N N . GLY A 1 403 ? 7.042 -13.448 -6.373 1.00 64.75 403 GLY A N 1
ATOM 3201 C CA . GLY A 1 403 ? 8.029 -13.804 -7.395 1.00 64.75 403 GLY A CA 1
ATOM 3202 C C . GLY A 1 403 ? 7.475 -14.713 -8.496 1.00 64.75 403 GLY A C 1
ATOM 3203 O O . GLY A 1 403 ? 8.239 -15.261 -9.282 1.00 64.75 403 GLY A O 1
ATOM 3204 N N . ASN A 1 404 ? 6.149 -14.853 -8.599 1.00 69.75 404 ASN A N 1
ATOM 3205 C CA . ASN A 1 404 ? 5.480 -15.687 -9.607 1.00 69.75 404 ASN A CA 1
ATOM 3206 C C . ASN A 1 404 ? 5.386 -15.019 -10.993 1.00 69.75 404 ASN A C 1
ATOM 3208 O O . ASN A 1 404 ? 4.575 -15.423 -11.830 1.00 69.75 404 ASN A O 1
ATOM 3212 N N . TRP A 1 405 ? 6.196 -13.990 -11.247 1.00 83.94 405 TRP A N 1
ATOM 3213 C CA . TRP A 1 405 ? 6.225 -13.302 -12.530 1.00 83.94 405 TRP A CA 1
ATOM 3214 C C . TRP A 1 405 ? 7.100 -14.070 -13.536 1.00 83.94 405 TRP A C 1
ATOM 3216 O O . TRP A 1 405 ? 8.259 -14.351 -13.221 1.00 83.94 405 TRP A O 1
ATOM 3226 N N . PRO A 1 406 ? 6.604 -14.406 -14.743 1.00 86.69 406 PRO A N 1
ATOM 3227 C CA . PRO A 1 406 ? 7.412 -15.092 -15.751 1.00 86.69 406 PRO A CA 1
ATOM 3228 C C . PRO A 1 406 ? 8.625 -14.251 -16.164 1.00 86.69 406 PRO A C 1
ATOM 3230 O O . PRO A 1 406 ? 8.481 -13.078 -16.518 1.00 86.69 406 PRO A O 1
ATOM 3233 N N . ILE A 1 407 ? 9.821 -14.840 -16.131 1.00 82.44 407 ILE A N 1
ATOM 3234 C CA . ILE A 1 407 ? 11.081 -14.125 -16.394 1.00 82.44 407 ILE A CA 1
ATOM 3235 C C . ILE A 1 407 ? 11.132 -13.525 -17.808 1.00 82.44 407 ILE A C 1
ATOM 3237 O O . ILE A 1 407 ? 11.764 -12.494 -18.025 1.00 82.44 407 ILE A O 1
ATOM 3241 N N . GLU A 1 408 ? 10.407 -14.127 -18.750 1.00 86.38 408 GLU A N 1
ATOM 3242 C CA . GLU A 1 408 ? 10.263 -13.690 -20.138 1.00 86.38 408 GLU A CA 1
ATOM 3243 C C . GLU A 1 408 ? 9.595 -12.313 -20.265 1.00 86.38 408 GLU A C 1
ATOM 3245 O O . GLU A 1 408 ? 9.837 -11.600 -21.237 1.00 86.38 408 GLU A O 1
ATOM 3250 N N . HIS A 1 409 ? 8.784 -11.930 -19.273 1.00 89.00 409 HIS A N 1
ATOM 3251 C CA . HIS A 1 409 ? 8.007 -10.685 -19.248 1.00 89.00 409 HIS A CA 1
ATOM 3252 C C . HIS A 1 409 ? 8.494 -9.724 -18.158 1.00 89.00 409 HIS A C 1
ATOM 3254 O O . HIS A 1 409 ? 7.727 -8.893 -17.666 1.00 89.00 409 HIS A O 1
ATOM 3260 N N . ARG A 1 410 ? 9.750 -9.857 -17.705 1.00 83.19 410 ARG A N 1
ATOM 3261 C CA . ARG A 1 410 ? 10.322 -9.036 -16.619 1.00 83.19 410 ARG A CA 1
ATOM 3262 C C . ARG A 1 410 ? 10.299 -7.535 -16.933 1.00 83.19 410 ARG A C 1
ATOM 3264 O O . ARG A 1 410 ? 10.201 -6.730 -16.018 1.00 83.19 410 ARG A O 1
ATOM 3271 N N . ASP A 1 411 ? 10.342 -7.148 -18.199 1.00 82.19 411 ASP A N 1
ATOM 3272 C CA . ASP A 1 411 ? 10.170 -5.764 -18.648 1.00 82.19 411 ASP A CA 1
ATOM 3273 C C . ASP A 1 411 ? 8.799 -5.190 -18.264 1.00 82.19 411 ASP A C 1
ATOM 3275 O O . ASP A 1 411 ? 8.725 -4.102 -17.697 1.00 82.19 411 ASP A O 1
ATOM 3279 N N . LEU A 1 412 ? 7.721 -5.950 -18.478 1.00 87.62 412 LEU A N 1
ATOM 3280 C CA . LEU A 1 412 ? 6.371 -5.558 -18.061 1.00 87.62 412 LEU A CA 1
ATOM 3281 C C . LEU A 1 412 ? 6.231 -5.508 -16.538 1.00 87.62 412 LEU A C 1
ATOM 3283 O O . LEU A 1 412 ? 5.460 -4.709 -16.011 1.00 87.62 412 LEU A O 1
ATOM 3287 N N . HIS A 1 413 ? 6.989 -6.341 -15.829 1.00 84.38 413 HIS A N 1
ATOM 3288 C CA . HIS A 1 413 ? 7.053 -6.299 -14.376 1.00 84.38 413 HIS A CA 1
ATOM 3289 C C . HIS A 1 413 ? 7.693 -5.006 -13.880 1.00 84.38 413 HIS A C 1
ATOM 3291 O O . HIS A 1 413 ? 7.119 -4.316 -13.045 1.00 84.38 413 HIS A O 1
ATOM 3297 N N . VAL A 1 414 ? 8.862 -4.659 -14.428 1.00 78.38 414 VAL A N 1
ATOM 3298 C CA . VAL A 1 414 ? 9.556 -3.406 -14.117 1.00 78.38 414 VAL A CA 1
ATOM 3299 C C . VAL A 1 414 ? 8.644 -2.224 -14.424 1.00 78.38 414 VAL A C 1
ATOM 3301 O O . VAL A 1 414 ? 8.518 -1.340 -13.587 1.00 78.38 414 VAL A O 1
ATOM 3304 N N . LEU A 1 415 ? 7.940 -2.254 -15.557 1.00 81.31 415 LEU A N 1
ATOM 3305 C CA . LEU A 1 415 ? 6.983 -1.218 -15.937 1.00 81.31 415 LEU A CA 1
ATOM 3306 C C . LEU A 1 415 ? 5.808 -1.095 -14.954 1.00 81.31 415 LEU A C 1
ATOM 3308 O O . LEU A 1 415 ? 5.417 0.009 -14.586 1.00 81.31 415 LEU A O 1
ATOM 3312 N N . LEU A 1 416 ? 5.257 -2.221 -14.493 1.00 83.00 416 LEU A N 1
ATOM 3313 C CA . LEU A 1 416 ? 4.222 -2.241 -13.457 1.00 83.00 416 LEU A CA 1
ATOM 3314 C C . LEU A 1 416 ? 4.724 -1.671 -12.125 1.00 83.00 416 LEU A C 1
ATOM 3316 O O . LEU A 1 416 ? 3.946 -1.072 -11.389 1.00 83.00 416 LEU A O 1
ATOM 3320 N N . LEU A 1 417 ? 6.002 -1.839 -11.806 1.00 76.50 417 LEU A N 1
ATOM 3321 C CA . LEU A 1 417 ? 6.595 -1.306 -10.580 1.00 76.50 417 LEU A CA 1
ATOM 3322 C C . LEU A 1 417 ? 7.077 0.142 -10.727 1.00 76.50 417 LEU A C 1
ATOM 3324 O O . LEU A 1 417 ? 7.228 0.831 -9.729 1.00 76.50 417 LEU A O 1
ATOM 3328 N N . SER A 1 418 ? 7.312 0.624 -11.948 1.00 68.62 418 SER A N 1
ATOM 3329 C CA . SER A 1 418 ? 7.736 2.005 -12.194 1.00 68.62 418 SER A CA 1
ATOM 3330 C C . SER A 1 418 ? 6.580 2.958 -12.499 1.00 68.62 418 SER A C 1
ATOM 3332 O O . SER A 1 418 ? 6.735 4.169 -12.345 1.00 68.62 418 SER A O 1
ATOM 3334 N N . GLY A 1 419 ? 5.445 2.436 -12.972 1.00 73.19 419 GLY A N 1
ATOM 3335 C CA . GLY A 1 419 ? 4.338 3.240 -13.486 1.00 73.19 419 GLY A CA 1
ATOM 3336 C C . GLY A 1 419 ? 4.681 4.001 -14.768 1.00 73.19 419 GLY A C 1
ATOM 3337 O O . GLY A 1 419 ? 5.709 3.759 -15.404 1.00 73.19 419 GLY A O 1
ATOM 3338 N N . ASP A 1 420 ? 3.797 4.925 -15.146 1.00 71.00 420 ASP A N 1
ATOM 3339 C CA . ASP A 1 420 ? 3.960 5.861 -16.269 1.00 71.00 420 ASP A CA 1
ATOM 3340 C C . ASP A 1 420 ? 3.645 7.301 -15.826 1.00 71.00 420 ASP A C 1
ATOM 3342 O O . ASP A 1 420 ? 3.381 7.541 -14.655 1.00 71.00 420 ASP A O 1
ATOM 3346 N N . GLU A 1 421 ? 3.646 8.300 -16.710 1.00 67.94 421 GLU A N 1
ATOM 3347 C CA . GLU A 1 421 ? 3.350 9.693 -16.31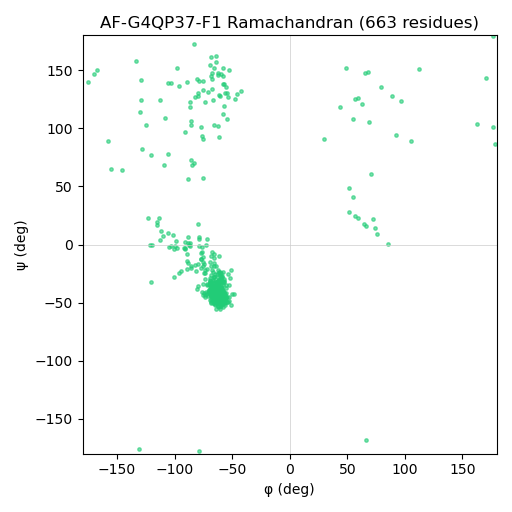8 1.00 67.94 421 GLU A CA 1
ATOM 3348 C C . GLU A 1 421 ? 1.964 9.897 -15.667 1.00 67.94 421 GLU A C 1
ATOM 3350 O O . GLU A 1 421 ? 1.788 10.820 -14.870 1.00 67.94 421 GLU A O 1
ATOM 3355 N N . GLN A 1 422 ? 0.981 9.050 -15.977 1.00 70.44 422 GLN A N 1
ATOM 3356 C CA . GLN A 1 422 ? -0.424 9.209 -15.584 1.00 70.44 422 GLN A CA 1
ATOM 3357 C C . GLN A 1 422 ? -0.817 8.352 -14.378 1.00 70.44 422 GLN A C 1
ATOM 3359 O O . GLN A 1 422 ? -1.754 8.682 -13.642 1.00 70.44 422 GLN A O 1
ATOM 3364 N N . ILE A 1 423 ? -0.144 7.223 -14.194 1.00 74.06 423 ILE A N 1
ATOM 3365 C CA . ILE A 1 423 ? -0.465 6.200 -13.213 1.00 74.06 423 ILE A CA 1
ATOM 3366 C C . ILE A 1 423 ? 0.800 5.897 -12.428 1.00 74.06 423 ILE A C 1
ATOM 3368 O O . ILE A 1 423 ? 1.819 5.512 -12.995 1.00 74.06 423 ILE A O 1
ATOM 3372 N N . ASP A 1 424 ? 0.717 6.032 -11.105 1.00 75.00 424 ASP A N 1
ATOM 3373 C CA . ASP A 1 424 ? 1.663 5.330 -10.253 1.00 75.00 424 ASP A CA 1
ATOM 3374 C C . ASP A 1 424 ? 1.119 3.957 -9.865 1.00 75.00 424 ASP A C 1
ATOM 3376 O O . ASP A 1 424 ? 0.281 3.814 -8.972 1.00 75.00 424 ASP A O 1
ATOM 3380 N N . SER A 1 425 ? 1.544 2.937 -10.600 1.00 79.62 425 SER A N 1
ATOM 3381 C CA . SER A 1 425 ? 1.084 1.570 -10.390 1.00 79.62 425 SER A CA 1
ATOM 3382 C C . SER A 1 425 ? 1.693 0.936 -9.141 1.00 79.62 425 SER A C 1
ATOM 3384 O O . SER A 1 425 ? 1.042 0.074 -8.552 1.00 79.62 425 SER A O 1
ATOM 3386 N N . ALA A 1 426 ? 2.861 1.397 -8.682 1.00 70.31 426 ALA A N 1
ATOM 3387 C CA . ALA A 1 426 ? 3.467 0.939 -7.434 1.00 70.31 426 ALA A CA 1
ATOM 3388 C C . ALA A 1 426 ? 2.618 1.327 -6.217 1.00 70.31 426 ALA A C 1
ATOM 3390 O O . ALA A 1 426 ? 2.207 0.452 -5.451 1.00 70.31 426 ALA A O 1
ATOM 3391 N N . TYR A 1 427 ? 2.258 2.609 -6.085 1.00 70.62 427 TYR A N 1
ATOM 339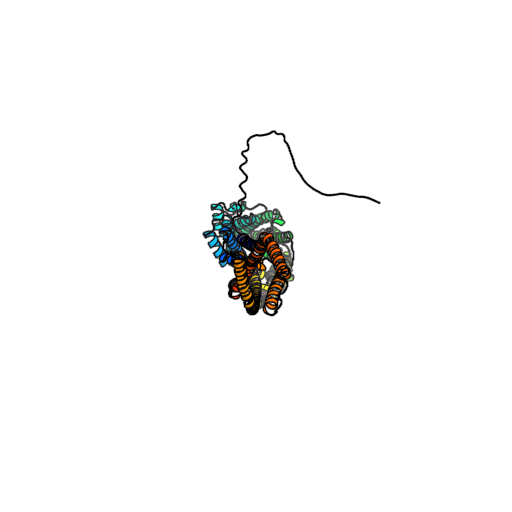2 C CA . TYR A 1 427 ? 1.331 3.080 -5.056 1.00 70.62 427 TYR A CA 1
ATOM 3393 C C . TYR A 1 427 ? 0.010 2.319 -5.099 1.00 70.62 427 TYR A C 1
ATOM 3395 O O . TYR A 1 427 ? -0.489 1.865 -4.072 1.00 70.62 427 TYR A O 1
ATOM 3403 N N . LEU A 1 428 ? -0.555 2.130 -6.292 1.00 78.94 428 LEU A N 1
ATOM 3404 C CA . LEU A 1 428 ? -1.808 1.396 -6.446 1.00 78.94 428 LEU A CA 1
ATOM 3405 C C . LEU A 1 428 ? -1.686 -0.074 -6.012 1.00 78.94 428 LEU A C 1
ATOM 3407 O O . LEU A 1 428 ? -2.597 -0.585 -5.362 1.00 78.94 428 LEU A O 1
ATOM 3411 N N . LEU A 1 429 ? -0.586 -0.759 -6.333 1.00 81.31 429 LEU A N 1
ATOM 3412 C CA . LEU A 1 429 ? -0.336 -2.129 -5.874 1.00 81.31 429 LEU A CA 1
ATOM 3413 C C . LEU A 1 429 ? -0.283 -2.208 -4.349 1.00 81.31 429 LEU A C 1
ATOM 3415 O O . LEU A 1 429 ? -0.919 -3.087 -3.760 1.00 81.31 429 LEU A O 1
ATOM 3419 N N . GLU A 1 430 ? 0.421 -1.273 -3.718 1.00 72.38 430 GLU A N 1
ATOM 3420 C CA . GLU A 1 430 ? 0.568 -1.251 -2.268 1.00 72.38 430 GLU A CA 1
ATOM 3421 C C . GLU A 1 430 ? -0.754 -0.930 -1.571 1.00 72.38 430 GLU A C 1
ATOM 3423 O O . GLU A 1 430 ? -1.195 -1.679 -0.697 1.00 72.38 430 GLU A O 1
ATOM 3428 N N . VAL A 1 431 ? -1.467 0.099 -2.034 1.00 73.75 431 VAL A N 1
ATOM 3429 C CA . VAL A 1 431 ? -2.816 0.405 -1.549 1.00 73.75 431 VAL A CA 1
ATOM 3430 C C . VAL A 1 431 ? -3.730 -0.808 -1.692 1.00 73.75 431 VAL A C 1
ATOM 3432 O O . VAL A 1 431 ? -4.467 -1.137 -0.764 1.00 73.75 431 VAL A O 1
ATOM 3435 N N . ARG A 1 432 ? -3.698 -1.502 -2.839 1.00 85.56 432 ARG A N 1
ATOM 3436 C CA . ARG A 1 432 ? -4.507 -2.710 -3.050 1.00 85.56 432 ARG A CA 1
ATOM 3437 C C . ARG A 1 432 ? -4.161 -3.777 -2.016 1.00 85.56 432 ARG A C 1
ATOM 3439 O O . ARG A 1 432 ? -5.074 -4.379 -1.453 1.00 85.56 432 ARG A O 1
ATOM 3446 N N . ARG A 1 433 ? -2.871 -4.022 -1.771 1.00 81.94 433 ARG A N 1
ATOM 3447 C CA . ARG A 1 433 ? -2.388 -5.008 -0.794 1.00 81.94 433 ARG A CA 1
ATOM 3448 C C . ARG A 1 433 ? -2.884 -4.674 0.613 1.00 81.94 433 ARG A C 1
ATOM 3450 O O . ARG A 1 433 ? -3.500 -5.528 1.250 1.00 81.94 433 ARG A O 1
ATOM 3457 N N . GLN A 1 434 ? -2.683 -3.437 1.064 1.00 72.62 434 GLN A N 1
ATOM 3458 C CA . GLN A 1 434 ? -3.121 -2.978 2.383 1.00 72.62 434 GLN A CA 1
ATOM 3459 C C . GLN A 1 434 ? -4.646 -3.015 2.528 1.00 72.62 434 GLN A C 1
ATOM 3461 O O . GLN A 1 434 ? -5.172 -3.527 3.515 1.00 72.62 434 GLN A O 1
ATOM 3466 N N . ALA A 1 435 ? -5.380 -2.564 1.510 1.00 81.62 435 ALA A N 1
ATOM 3467 C CA . ALA A 1 435 ? -6.835 -2.627 1.494 1.00 81.62 435 ALA A CA 1
ATOM 3468 C C . ALA A 1 435 ? -7.351 -4.078 1.522 1.00 81.62 435 ALA A C 1
ATOM 3470 O O . ALA A 1 435 ? -8.343 -4.358 2.194 1.00 81.62 435 ALA A O 1
ATOM 3471 N N . LYS A 1 436 ? -6.672 -5.031 0.863 1.00 86.38 436 LYS A N 1
ATOM 3472 C CA . LYS A 1 436 ? -6.999 -6.465 0.973 1.00 86.38 436 LYS A CA 1
ATOM 3473 C C . LYS A 1 436 ? -6.728 -7.025 2.368 1.00 86.38 436 LYS A C 1
ATOM 3475 O O . LYS A 1 436 ? -7.547 -7.792 2.867 1.00 86.38 436 LYS A O 1
ATOM 3480 N N . GLN A 1 437 ? -5.620 -6.647 3.002 1.00 80.56 437 GLN A N 1
ATOM 3481 C CA . GLN A 1 437 ? -5.346 -7.038 4.389 1.00 80.56 437 GLN A CA 1
ATOM 3482 C C . GLN A 1 437 ? -6.427 -6.510 5.331 1.00 80.56 437 GLN A C 1
ATOM 3484 O O . GLN A 1 437 ? -6.993 -7.281 6.100 1.00 80.56 437 GLN A O 1
ATOM 3489 N N . LEU A 1 438 ? -6.794 -5.235 5.192 1.00 78.44 438 LEU A N 1
ATOM 3490 C CA . LEU A 1 438 ? -7.887 -4.643 5.954 1.00 78.44 438 LEU A CA 1
ATOM 3491 C C . LEU A 1 438 ? -9.218 -5.357 5.708 1.00 78.44 438 LEU A C 1
ATOM 3493 O O . LEU A 1 438 ? -9.987 -5.543 6.641 1.00 78.44 438 LEU A O 1
ATOM 3497 N N . LEU A 1 439 ? -9.503 -5.762 4.470 1.00 87.62 439 LEU A N 1
ATOM 3498 C CA . LEU A 1 439 ? -10.689 -6.550 4.132 1.00 87.62 439 LEU A CA 1
ATOM 3499 C C . LEU A 1 439 ? -10.758 -7.853 4.926 1.00 87.62 439 LEU A C 1
ATOM 3501 O O . LEU A 1 439 ? -11.819 -8.169 5.457 1.00 87.62 439 LEU A O 1
ATOM 3505 N N . ASN A 1 440 ? -9.634 -8.565 5.038 1.00 85.44 440 ASN A N 1
ATOM 3506 C CA . ASN A 1 440 ? -9.549 -9.790 5.830 1.00 85.44 440 ASN A CA 1
ATOM 3507 C C . ASN A 1 440 ? -9.776 -9.496 7.320 1.00 85.44 440 ASN A C 1
ATOM 3509 O O . ASN A 1 440 ? -10.604 -10.152 7.944 1.00 85.44 440 ASN A O 1
ATOM 3513 N N . THR A 1 441 ? -9.133 -8.460 7.874 1.00 79.69 441 THR A N 1
ATOM 3514 C CA . THR A 1 441 ? -9.365 -8.057 9.272 1.00 79.69 441 THR A CA 1
ATOM 3515 C C . THR A 1 441 ? -10.822 -7.645 9.506 1.00 79.69 441 THR A C 1
ATOM 3517 O O . THR A 1 441 ? -11.416 -7.988 10.523 1.00 79.69 441 THR A O 1
ATOM 3520 N N . LEU A 1 442 ? -11.435 -6.903 8.581 1.00 81.31 442 LEU A N 1
ATOM 3521 C CA . LEU A 1 442 ? -12.836 -6.497 8.684 1.00 81.31 442 LEU A CA 1
ATOM 3522 C C . LEU A 1 442 ? -13.775 -7.707 8.635 1.00 81.31 442 LEU A C 1
ATOM 3524 O O . LEU A 1 442 ? -14.766 -7.715 9.361 1.00 81.31 442 LEU A O 1
ATOM 3528 N N . ASP A 1 443 ? -13.460 -8.721 7.830 1.00 87.88 443 ASP A N 1
ATOM 3529 C CA . ASP A 1 443 ? -14.203 -9.983 7.795 1.00 87.88 443 ASP A CA 1
ATOM 3530 C C . ASP A 1 443 ? -14.109 -10.719 9.143 1.00 87.88 443 ASP A C 1
ATOM 3532 O O . ASP A 1 443 ? -15.133 -11.045 9.749 1.00 87.88 443 ASP A O 1
ATOM 3536 N N . ASP A 1 444 ? -12.898 -10.855 9.692 1.00 80.50 444 ASP A N 1
ATOM 3537 C CA . ASP A 1 444 ? -12.667 -11.439 11.019 1.00 80.50 444 ASP A CA 1
ATOM 3538 C C . ASP A 1 444 ? -13.389 -10.652 12.125 1.00 80.50 444 ASP A C 1
ATOM 3540 O O . ASP A 1 444 ? -14.029 -11.230 13.010 1.00 80.50 444 ASP A O 1
ATOM 3544 N N . ASN A 1 445 ? -13.353 -9.321 12.058 1.00 77.25 445 ASN A N 1
ATOM 3545 C CA . ASN A 1 445 ? -14.063 -8.447 12.985 1.00 77.25 445 ASN A CA 1
ATOM 3546 C C . ASN A 1 445 ? -15.577 -8.666 12.897 1.00 77.25 445 ASN A C 1
ATOM 3548 O O . ASN A 1 445 ? -16.241 -8.736 13.929 1.00 77.25 445 ASN A O 1
ATOM 3552 N N . LEU A 1 446 ? -16.142 -8.828 11.697 1.00 84.62 446 LEU A N 1
ATOM 3553 C CA . LEU A 1 446 ? -17.564 -9.141 11.527 1.00 84.62 446 LEU A CA 1
ATOM 3554 C C . LEU A 1 446 ? -17.933 -10.490 12.166 1.00 84.62 446 LEU A C 1
ATOM 3556 O O . LEU A 1 446 ? -18.986 -10.591 12.802 1.00 84.62 446 LEU A O 1
ATOM 3560 N N . VAL A 1 447 ? -17.055 -11.494 12.089 1.00 84.38 447 VAL A N 1
ATOM 3561 C CA . VAL A 1 447 ? -17.225 -12.784 12.785 1.00 84.38 447 VAL A CA 1
ATOM 3562 C C . VAL A 1 447 ? -17.158 -12.622 14.312 1.00 84.38 447 VAL A C 1
ATOM 3564 O O . VAL A 1 447 ? -17.947 -13.226 15.054 1.00 84.38 447 VAL A O 1
ATOM 3567 N N . GLN A 1 448 ? -16.247 -11.789 14.816 1.00 78.81 448 GLN A N 1
ATOM 3568 C CA . GLN A 1 448 ? -16.163 -11.485 16.248 1.00 78.81 448 GLN A CA 1
ATOM 3569 C C . GLN A 1 448 ? -17.409 -10.744 16.747 1.00 78.81 448 GLN A C 1
ATOM 3571 O O . GLN A 1 448 ? -17.953 -11.097 17.795 1.00 78.81 448 GLN A O 1
ATOM 3576 N N . ILE A 1 449 ? -17.916 -9.781 15.976 1.00 80.06 449 ILE A N 1
ATOM 3577 C CA . ILE A 1 449 ? -19.150 -9.038 16.265 1.00 80.06 449 ILE A CA 1
ATOM 3578 C C . ILE A 1 449 ? -20.350 -9.990 16.360 1.00 80.06 449 ILE A C 1
ATOM 3580 O O . ILE A 1 449 ? -21.128 -9.905 17.311 1.00 80.06 449 ILE A O 1
ATOM 3584 N N . ASP A 1 450 ? -20.474 -10.947 15.437 1.00 82.88 450 ASP A N 1
ATOM 3585 C CA . ASP A 1 450 ? -21.506 -11.994 15.500 1.00 82.88 450 ASP A CA 1
ATOM 3586 C C . ASP A 1 450 ? -21.403 -12.828 16.793 1.00 82.88 450 ASP A C 1
ATOM 3588 O O . ASP A 1 450 ? -22.393 -13.157 17.452 1.00 82.88 450 ASP A O 1
ATOM 3592 N N . SER A 1 451 ? -20.178 -13.110 17.236 1.00 76.81 451 SER A N 1
ATOM 3593 C CA . SER A 1 451 ? -19.931 -13.788 18.512 1.00 76.81 451 SER A CA 1
ATOM 3594 C C . SER A 1 451 ? -20.308 -12.927 19.725 1.00 76.81 451 SER A C 1
ATOM 3596 O O . SER A 1 451 ? -20.830 -13.453 20.711 1.00 76.81 451 SER A O 1
ATOM 3598 N N . MET A 1 452 ? -20.128 -11.605 19.652 1.00 83.12 452 MET A N 1
ATOM 3599 C CA . MET A 1 452 ? -20.580 -10.673 20.691 1.00 83.12 452 MET A CA 1
ATOM 3600 C C . MET A 1 452 ? -22.103 -10.608 20.787 1.00 83.12 452 MET A C 1
ATOM 3602 O O . MET A 1 452 ? -22.623 -10.602 21.903 1.00 83.12 452 MET A O 1
ATOM 3606 N N . TYR A 1 453 ? -22.824 -10.627 19.660 1.00 84.94 453 TYR A N 1
ATOM 3607 C CA . TYR A 1 453 ? -24.286 -10.734 19.679 1.00 84.94 453 TYR A CA 1
ATOM 3608 C C . TYR A 1 453 ? -24.745 -11.992 20.415 1.00 84.94 453 TYR A C 1
ATOM 3610 O O . TYR A 1 453 ? -25.553 -11.890 21.335 1.00 84.94 453 TYR A O 1
ATOM 3618 N N . ARG A 1 454 ? -24.149 -13.153 20.110 1.00 84.69 454 ARG A N 1
ATOM 3619 C CA . ARG A 1 454 ? -24.454 -14.409 20.817 1.00 84.69 454 ARG A CA 1
ATOM 3620 C C . ARG A 1 454 ? -24.200 -14.315 22.324 1.00 84.69 454 ARG A C 1
ATOM 3622 O O . ARG A 1 454 ? -25.012 -14.782 23.116 1.00 84.69 454 ARG A O 1
ATOM 3629 N N . LEU A 1 455 ? -23.101 -13.685 22.741 1.00 83.31 455 LEU A N 1
ATOM 3630 C CA . LEU A 1 455 ? -22.801 -13.469 24.162 1.00 83.31 455 LEU A CA 1
ATOM 3631 C C . LEU A 1 455 ? -23.814 -12.543 24.848 1.00 83.31 455 LEU A C 1
ATOM 3633 O O . LEU A 1 455 ? -24.156 -12.769 26.012 1.00 83.31 455 LEU A O 1
ATOM 3637 N N . LEU A 1 456 ? -24.271 -11.495 24.158 1.00 84.88 456 LEU A N 1
ATOM 3638 C CA . LEU A 1 456 ? -25.299 -10.592 24.673 1.00 84.88 456 LEU A CA 1
ATOM 3639 C C . LEU A 1 456 ? -26.651 -11.300 24.792 1.00 84.88 456 LEU A C 1
ATOM 3641 O O . LEU A 1 456 ? -27.290 -11.167 25.834 1.00 84.88 456 LEU A O 1
ATOM 3645 N N . ASP A 1 457 ? -27.028 -12.114 23.806 1.00 88.50 457 ASP A N 1
ATOM 3646 C CA . ASP A 1 457 ? -28.259 -12.911 23.832 1.00 88.50 457 ASP A CA 1
ATOM 3647 C C . ASP A 1 457 ? -28.256 -13.917 24.990 1.00 88.50 457 ASP A C 1
ATOM 3649 O O . ASP A 1 457 ? -29.217 -14.004 25.758 1.00 88.50 457 ASP A O 1
ATOM 3653 N N . GLU A 1 458 ? -27.148 -14.637 25.188 1.00 85.12 458 GLU A N 1
ATOM 3654 C CA . GLU A 1 458 ? -26.989 -15.553 26.323 1.00 85.12 458 GLU A CA 1
ATOM 3655 C C . GLU A 1 458 ? -27.057 -14.816 27.666 1.00 85.12 458 GLU A C 1
ATOM 3657 O O . GLU A 1 458 ? -27.671 -15.297 28.624 1.00 85.12 458 GLU A O 1
ATOM 3662 N N . ARG A 1 459 ? -26.470 -13.616 27.754 1.00 86.44 459 ARG A N 1
ATOM 3663 C CA . ARG A 1 459 ? -26.562 -12.774 28.954 1.00 86.44 459 ARG A CA 1
ATOM 3664 C C . ARG A 1 459 ? -27.986 -12.313 29.226 1.00 86.44 459 ARG A C 1
ATOM 3666 O O . ARG A 1 459 ? -28.404 -12.360 30.383 1.00 86.44 459 ARG A O 1
ATOM 3673 N N . GLU A 1 460 ? -28.721 -11.902 28.200 1.00 85.94 460 GLU A N 1
ATOM 3674 C CA . GLU A 1 460 ? -30.118 -11.483 28.314 1.00 85.94 460 GLU A CA 1
ATOM 3675 C C . GLU A 1 460 ? -31.001 -12.631 28.804 1.00 85.94 460 GLU A C 1
ATOM 3677 O O . GLU A 1 460 ? -31.785 -12.478 29.747 1.00 85.94 460 GLU A O 1
ATOM 3682 N N . GLN A 1 461 ? -30.819 -13.820 28.228 1.00 88.12 461 GLN A N 1
ATOM 3683 C CA . GLN A 1 461 ? -31.528 -15.018 28.656 1.00 88.12 461 GLN A CA 1
ATOM 3684 C C . GLN A 1 461 ? -31.156 -15.415 30.086 1.00 88.12 461 GLN A C 1
ATOM 3686 O O . GLN A 1 461 ? -32.038 -15.716 30.892 1.00 88.12 461 GLN A O 1
ATOM 3691 N N . ALA A 1 462 ? -29.866 -15.414 30.432 1.00 86.38 462 ALA A N 1
ATOM 3692 C CA . ALA A 1 462 ? -29.404 -15.738 31.777 1.00 86.38 462 ALA A CA 1
ATOM 3693 C C . ALA A 1 462 ? -29.944 -14.745 32.815 1.00 86.38 462 ALA A C 1
ATOM 3695 O O . ALA A 1 462 ? -30.354 -15.158 33.902 1.00 86.38 462 ALA A O 1
ATOM 3696 N N . PHE A 1 463 ? -29.982 -13.454 32.481 1.00 85.31 463 PHE A N 1
ATOM 3697 C CA . PHE A 1 463 ? -30.588 -12.421 33.314 1.00 85.31 463 PHE A CA 1
ATOM 3698 C C . PHE A 1 463 ? -32.090 -12.659 33.483 1.00 85.31 463 PHE A C 1
ATOM 3700 O O . PHE A 1 463 ? -32.554 -12.771 34.615 1.00 85.31 463 PHE A O 1
ATOM 3707 N N . SER A 1 464 ? -32.822 -12.865 32.386 1.00 85.06 464 SER A N 1
ATOM 3708 C CA . SER A 1 464 ? -34.262 -13.153 32.405 1.00 85.06 464 SER A CA 1
ATOM 3709 C C . SER A 1 464 ? -34.591 -14.377 33.264 1.00 85.06 464 SER A C 1
ATOM 3711 O O . SER A 1 464 ? -35.504 -14.343 34.086 1.00 85.06 464 SER A O 1
ATOM 3713 N N . ARG A 1 465 ? -33.802 -15.457 33.153 1.00 87.88 465 ARG A N 1
ATOM 3714 C CA . ARG A 1 465 ? -33.947 -16.653 34.001 1.00 87.88 465 ARG A CA 1
ATOM 3715 C C . ARG A 1 465 ? -33.730 -16.334 35.484 1.00 87.88 465 ARG A C 1
ATOM 3717 O O . ARG A 1 465 ? -34.503 -16.803 36.313 1.00 87.88 465 ARG A O 1
ATOM 3724 N N . ARG A 1 466 ? -32.707 -15.539 35.827 1.00 87.31 466 ARG A N 1
ATOM 3725 C CA . ARG A 1 466 ? -32.420 -15.134 37.219 1.00 87.31 466 ARG A CA 1
ATOM 3726 C C . ARG A 1 466 ? -33.513 -14.239 37.792 1.00 87.31 466 ARG A C 1
ATOM 3728 O O . ARG A 1 466 ? -33.914 -14.456 38.927 1.00 87.31 466 ARG A O 1
ATOM 3735 N N . VAL A 1 467 ? -34.007 -13.282 37.009 1.00 84.62 467 VAL A N 1
ATOM 3736 C CA . VAL A 1 467 ? -35.100 -12.378 37.390 1.00 84.62 467 VAL A CA 1
ATOM 3737 C C . VAL A 1 467 ? -36.397 -13.153 37.618 1.00 84.62 467 VAL A C 1
ATOM 3739 O O . VAL A 1 467 ? -37.047 -12.957 38.639 1.00 84.62 467 VAL A O 1
ATOM 3742 N N . ASN A 1 468 ? -36.735 -14.093 36.731 1.00 83.38 468 ASN A N 1
ATOM 3743 C CA . ASN A 1 468 ? -37.924 -14.938 36.880 1.00 83.38 468 ASN A CA 1
ATOM 3744 C C . ASN A 1 468 ? -37.826 -15.902 38.074 1.00 83.38 468 ASN A C 1
ATOM 3746 O O . ASN A 1 468 ? -38.841 -16.236 38.678 1.00 83.38 468 ASN A O 1
ATOM 3750 N N . ALA A 1 469 ? -36.617 -16.357 38.417 1.00 85.69 469 ALA A N 1
ATOM 3751 C CA . ALA A 1 469 ? -36.375 -17.190 39.594 1.00 85.69 469 ALA A CA 1
ATOM 3752 C C . ALA A 1 469 ? -36.311 -16.386 40.909 1.00 85.69 469 ALA A C 1
ATOM 3754 O O . ALA A 1 469 ? -36.414 -16.970 41.989 1.00 85.69 469 ALA A O 1
ATOM 3755 N N . LEU A 1 470 ? -36.128 -15.063 40.842 1.00 83.81 470 LEU A N 1
ATOM 3756 C CA . LEU A 1 470 ? -36.042 -14.191 42.008 1.00 83.81 470 LEU A CA 1
ATOM 3757 C C . LEU A 1 470 ? -37.445 -13.931 42.578 1.00 83.81 470 LEU A C 1
ATOM 3759 O O . LEU A 1 470 ? -38.191 -13.087 42.083 1.00 83.81 470 LEU A O 1
ATOM 3763 N N . SER A 1 471 ? -37.794 -14.630 43.659 1.00 83.81 471 SER A N 1
ATOM 3764 C CA . SER A 1 471 ? -38.981 -14.306 44.457 1.00 83.81 471 SER A CA 1
ATOM 3765 C C . SER A 1 471 ? -38.641 -13.249 45.506 1.00 83.81 471 SER A C 1
ATOM 3767 O O . SER A 1 471 ? -37.817 -13.477 46.391 1.00 83.81 471 SER A O 1
ATOM 3769 N N . LEU A 1 472 ? -39.297 -12.093 45.416 1.00 86.38 472 LEU A N 1
ATOM 3770 C CA . LEU A 1 472 ? -39.181 -10.999 46.385 1.00 86.38 472 LEU A CA 1
ATOM 3771 C C . LEU A 1 472 ? -40.344 -10.963 47.392 1.00 86.38 472 LEU A C 1
ATOM 3773 O O . LEU A 1 472 ? -40.355 -10.123 48.290 1.00 86.38 472 LEU A O 1
ATOM 3777 N N . THR A 1 473 ? -41.312 -11.878 47.277 1.00 85.62 473 THR A N 1
ATOM 3778 C CA . THR A 1 473 ? -42.540 -11.885 48.088 1.00 85.62 473 THR A CA 1
ATOM 3779 C C . THR A 1 473 ? -42.252 -12.117 49.569 1.00 85.62 473 THR A C 1
ATOM 3781 O O . THR A 1 473 ? -42.733 -11.363 50.414 1.00 85.62 473 THR A O 1
ATOM 3784 N N . ASP A 1 474 ? -41.413 -13.106 49.885 1.00 87.69 474 ASP A N 1
ATOM 3785 C CA . ASP A 1 474 ? -41.045 -13.416 51.270 1.00 87.69 474 ASP A CA 1
ATOM 3786 C C . ASP A 1 474 ? -40.212 -12.288 51.888 1.00 87.69 474 ASP A C 1
ATOM 3788 O O . ASP A 1 474 ? -40.422 -11.912 53.040 1.00 87.69 474 ASP A O 1
ATOM 3792 N N . ALA A 1 475 ? -39.302 -11.696 51.107 1.00 88.25 475 ALA A N 1
ATOM 3793 C CA . ALA A 1 475 ? -38.479 -10.573 51.546 1.00 88.25 475 ALA A CA 1
ATOM 3794 C C . ALA A 1 475 ? -39.329 -9.331 51.865 1.00 88.25 475 ALA A C 1
ATOM 3796 O O . ALA A 1 475 ? -39.120 -8.712 52.908 1.00 88.25 475 ALA A O 1
ATOM 3797 N N . GLN A 1 476 ? -40.320 -9.007 51.023 1.00 91.62 476 GLN A N 1
ATOM 3798 C CA . GLN A 1 476 ? -41.278 -7.928 51.290 1.00 91.62 476 GLN A CA 1
ATOM 3799 C C . GLN A 1 476 ? -42.072 -8.207 52.572 1.00 91.62 476 GLN A C 1
ATOM 3801 O O . GLN A 1 476 ? -42.130 -7.347 53.442 1.00 91.62 476 GLN A O 1
ATOM 3806 N N . ALA A 1 477 ? -42.611 -9.420 52.742 1.00 92.19 477 ALA A N 1
ATOM 3807 C CA . ALA A 1 477 ? -43.371 -9.775 53.942 1.00 92.19 477 ALA A CA 1
ATOM 3808 C C . ALA A 1 477 ? -42.519 -9.697 55.228 1.00 92.19 477 ALA A C 1
ATOM 3810 O O . ALA A 1 477 ? -42.990 -9.244 56.277 1.00 92.19 477 ALA A O 1
ATOM 3811 N N . ILE A 1 478 ? -41.246 -10.107 55.159 1.00 93.12 478 ILE A N 1
ATOM 3812 C CA . ILE A 1 478 ? -40.298 -9.974 56.272 1.00 93.12 478 ILE A CA 1
ATOM 3813 C C . ILE A 1 478 ? -40.035 -8.499 56.582 1.00 93.12 478 ILE A C 1
ATOM 3815 O O . ILE A 1 478 ? -40.076 -8.132 57.759 1.00 93.12 478 ILE A O 1
ATOM 3819 N N . LEU A 1 479 ? -39.803 -7.656 55.571 1.00 94.12 479 LEU A N 1
ATOM 3820 C CA . LEU A 1 479 ? -39.607 -6.216 55.760 1.00 94.12 479 LEU A CA 1
ATOM 3821 C C . LEU A 1 479 ? -40.848 -5.561 56.383 1.00 94.12 479 LEU A C 1
ATOM 3823 O O . LEU A 1 479 ? -40.709 -4.928 57.427 1.00 94.12 479 LEU A O 1
ATOM 3827 N N . ASP A 1 480 ? -42.046 -5.817 55.853 1.00 93.50 480 ASP A N 1
ATOM 3828 C CA . ASP A 1 480 ? -43.313 -5.263 56.362 1.00 93.50 480 ASP A CA 1
ATOM 3829 C C . ASP A 1 480 ? -43.561 -5.655 57.830 1.00 93.50 480 ASP A C 1
ATOM 3831 O O . ASP A 1 480 ? -43.913 -4.835 58.688 1.00 93.50 480 ASP A O 1
ATOM 3835 N N . SER A 1 481 ? -43.337 -6.934 58.156 1.00 94.19 481 SER A N 1
ATOM 3836 C CA . SER A 1 481 ? -43.493 -7.423 59.530 1.00 94.19 481 SER A CA 1
ATOM 3837 C C . SER A 1 481 ? -42.429 -6.852 60.473 1.00 94.19 481 SER A C 1
ATOM 3839 O O . SER A 1 481 ? -42.724 -6.559 61.634 1.00 94.19 481 SER A O 1
ATOM 3841 N N . THR A 1 482 ? -41.199 -6.657 59.991 1.00 93.56 482 THR A N 1
ATOM 3842 C CA . THR A 1 482 ? -40.098 -6.080 60.773 1.00 93.56 482 THR A CA 1
ATOM 3843 C C . THR A 1 482 ? -40.335 -4.599 61.034 1.00 93.56 482 THR A C 1
ATOM 3845 O O . THR A 1 482 ? -40.156 -4.163 62.169 1.00 93.56 482 THR A O 1
ATOM 3848 N N . GLU A 1 483 ? -40.818 -3.846 60.045 1.00 94.94 483 GLU A N 1
ATOM 3849 C CA . GLU A 1 483 ? -41.216 -2.445 60.199 1.00 94.94 483 GLU A CA 1
ATOM 3850 C C . GLU A 1 483 ? -42.316 -2.297 61.255 1.00 94.94 483 GLU A C 1
ATOM 3852 O O . GLU A 1 483 ? -42.179 -1.512 62.196 1.00 94.94 483 GLU A O 1
ATOM 3857 N N . THR A 1 484 ? -43.354 -3.133 61.176 1.00 94.00 484 THR A N 1
ATOM 3858 C CA . THR A 1 484 ? -44.439 -3.156 62.170 1.00 94.00 484 THR A CA 1
ATOM 3859 C C . THR A 1 484 ? -43.901 -3.452 63.577 1.00 94.00 484 THR A C 1
ATOM 3861 O O . THR A 1 484 ? -44.296 -2.817 64.558 1.00 94.00 484 THR A O 1
ATOM 3864 N N . ARG A 1 485 ? -42.955 -4.395 63.705 1.00 91.19 485 ARG A N 1
ATOM 3865 C CA . ARG A 1 485 ? -42.320 -4.727 64.993 1.00 91.19 485 ARG A CA 1
ATOM 3866 C C . ARG A 1 485 ? -41.465 -3.577 65.518 1.00 91.19 485 ARG A C 1
ATOM 3868 O O . ARG A 1 485 ? -41.572 -3.273 66.705 1.00 91.19 485 ARG A O 1
ATOM 3875 N N . ILE A 1 486 ? -40.675 -2.923 64.666 1.00 92.62 486 ILE A N 1
ATOM 3876 C CA . ILE A 1 486 ? -39.891 -1.726 65.008 1.00 92.62 486 ILE A CA 1
ATOM 3877 C C . ILE A 1 486 ? -40.820 -0.637 65.565 1.00 92.62 486 ILE A C 1
ATOM 3879 O O . ILE A 1 486 ? -40.591 -0.166 66.678 1.00 92.62 486 ILE A O 1
ATOM 3883 N N . GLN A 1 487 ? -41.919 -0.329 64.867 1.00 91.25 487 GLN A N 1
ATOM 3884 C CA . GLN A 1 487 ? -42.918 0.649 65.314 1.00 91.25 487 GLN A CA 1
ATOM 3885 C C . GLN A 1 487 ? -43.549 0.260 66.661 1.00 91.25 487 GLN A C 1
ATOM 3887 O O . GLN A 1 487 ? -43.695 1.103 67.547 1.00 91.25 487 GLN A O 1
ATOM 3892 N N . SER A 1 488 ? -43.878 -1.022 66.858 1.00 87.56 488 SER A N 1
ATOM 3893 C CA . SER A 1 488 ? -44.442 -1.505 68.126 1.00 87.56 488 SER A CA 1
ATOM 3894 C C . SER A 1 488 ? -43.455 -1.401 69.297 1.00 87.56 488 SER A C 1
ATOM 3896 O O . SER A 1 488 ? -43.847 -1.002 70.394 1.00 87.56 488 SER A O 1
ATOM 3898 N N . PHE A 1 489 ? -42.169 -1.699 69.070 1.00 85.88 489 PHE A N 1
ATOM 3899 C CA . PHE A 1 489 ? -41.124 -1.557 70.084 1.00 85.88 489 PHE A CA 1
ATOM 3900 C C . PHE A 1 489 ? -40.862 -0.090 70.414 1.00 85.88 489 PHE A C 1
ATOM 3902 O O . PHE A 1 489 ? -40.688 0.244 71.583 1.00 85.88 489 PHE A O 1
ATOM 3909 N N . GLU A 1 490 ? -40.883 0.792 69.416 1.00 87.81 490 GLU A N 1
ATOM 3910 C CA . GLU A 1 490 ? -40.790 2.238 69.624 1.00 87.81 490 GLU A CA 1
ATOM 3911 C C . GLU A 1 490 ? -41.941 2.773 70.463 1.00 87.81 490 GLU A C 1
ATOM 3913 O O . GLU A 1 490 ? -41.704 3.471 71.448 1.00 87.81 490 GLU A O 1
ATOM 3918 N N . ALA A 1 491 ? -43.178 2.414 70.116 1.00 85.44 491 ALA A N 1
ATOM 3919 C CA . ALA A 1 491 ? -44.356 2.813 70.875 1.00 85.44 491 ALA A CA 1
ATOM 3920 C C . ALA A 1 491 ? -44.293 2.298 72.323 1.00 85.44 491 ALA A C 1
ATOM 3922 O O . ALA A 1 491 ? -44.587 3.042 73.257 1.00 85.44 491 ALA A O 1
ATOM 3923 N N . ALA A 1 492 ? -43.847 1.054 72.528 1.00 82.62 492 ALA A N 1
ATOM 3924 C CA . ALA A 1 492 ? -43.700 0.468 73.859 1.00 82.62 492 ALA A CA 1
ATOM 3925 C C . ALA A 1 492 ? -42.586 1.135 74.693 1.00 82.62 492 ALA A C 1
ATOM 3927 O O . ALA A 1 492 ? -42.774 1.357 75.887 1.00 82.62 492 ALA A O 1
ATOM 3928 N N . LEU A 1 493 ? -41.451 1.493 74.079 1.00 81.00 493 LEU A N 1
ATOM 3929 C CA . LEU A 1 493 ? -40.324 2.172 74.742 1.00 81.00 493 LEU A CA 1
ATOM 3930 C C . LEU A 1 493 ? -40.595 3.655 75.060 1.00 81.00 493 LEU A C 1
ATOM 3932 O O . LEU A 1 493 ? -39.923 4.230 75.928 1.00 81.00 493 LEU A O 1
ATOM 3936 N N . ASN A 1 494 ? -41.549 4.265 74.353 1.00 79.88 494 ASN A N 1
ATOM 3937 C CA . ASN A 1 494 ? -41.944 5.668 74.499 1.00 79.88 494 ASN A CA 1
ATOM 3938 C C . ASN A 1 494 ? -43.258 5.861 75.279 1.00 79.88 494 ASN A C 1
ATOM 3940 O O . ASN A 1 494 ? -43.663 7.000 75.484 1.00 79.88 494 ASN A O 1
ATOM 3944 N N . SER A 1 495 ? -43.920 4.782 75.710 1.00 78.94 495 SER A N 1
ATOM 3945 C CA . SER A 1 495 ? -45.137 4.844 76.531 1.00 78.94 495 SER A CA 1
ATOM 3946 C C . SER A 1 495 ? -44.850 5.398 77.933 1.00 78.94 495 SER A C 1
ATOM 3948 O O . SER A 1 495 ? -43.842 5.050 78.545 1.00 78.94 495 SER A O 1
ATOM 3950 N N . ASP A 1 496 ? -45.773 6.191 78.482 1.00 66.62 496 ASP A N 1
ATOM 3951 C CA . ASP A 1 496 ? -45.718 6.674 79.873 1.00 66.62 496 ASP A CA 1
ATOM 3952 C C . ASP A 1 496 ? -46.076 5.580 80.902 1.00 66.62 496 ASP A C 1
ATOM 3954 O O . ASP A 1 496 ? -45.765 5.699 82.086 1.00 66.62 496 ASP A O 1
ATOM 3958 N N . GLN A 1 497 ? -46.709 4.487 80.458 1.00 66.44 497 GLN A N 1
ATOM 3959 C CA . GLN A 1 497 ? -47.007 3.296 81.260 1.00 66.44 497 GLN A CA 1
ATOM 3960 C C . GLN A 1 497 ? -46.335 2.082 80.625 1.00 66.44 497 GLN A C 1
ATOM 3962 O O . GLN A 1 497 ? -46.970 1.286 79.925 1.00 66.44 497 GLN A O 1
ATOM 3967 N N . ILE A 1 498 ? -45.025 1.954 80.821 1.00 65.75 498 ILE A N 1
ATOM 3968 C CA . ILE A 1 498 ? -44.300 0.798 80.301 1.00 65.75 498 ILE A CA 1
ATOM 3969 C C . ILE A 1 498 ? -44.519 -0.388 81.235 1.00 65.75 498 ILE A C 1
ATOM 3971 O O . ILE A 1 498 ? -44.320 -0.293 82.441 1.00 65.75 498 ILE A O 1
ATOM 3975 N N . SER A 1 499 ? -44.948 -1.516 80.675 1.00 66.62 499 SER A N 1
ATOM 3976 C CA . SER A 1 499 ? -45.119 -2.753 81.433 1.00 66.62 499 SER A CA 1
ATOM 3977 C C . SER A 1 499 ? -43.783 -3.203 82.028 1.00 66.62 499 SER A C 1
ATOM 3979 O O . SER A 1 499 ? -42.833 -3.433 81.281 1.00 66.62 499 SER A O 1
ATOM 3981 N N . ASP A 1 500 ? -43.751 -3.457 83.339 1.00 66.75 500 ASP A N 1
ATOM 3982 C CA . ASP A 1 500 ? -42.600 -4.030 84.060 1.00 66.75 500 ASP A CA 1
ATOM 3983 C C . ASP A 1 500 ? -42.077 -5.325 83.397 1.00 66.75 500 ASP A C 1
ATOM 3985 O O . ASP A 1 500 ? -40.885 -5.619 83.431 1.00 66.75 500 ASP A O 1
ATOM 3989 N N . LYS A 1 501 ? -42.954 -6.079 82.709 1.00 67.81 501 LYS A N 1
ATOM 3990 C CA . LYS A 1 501 ? -42.583 -7.289 81.948 1.00 67.81 501 LYS A CA 1
ATOM 3991 C C . LYS A 1 501 ? -41.718 -7.013 80.708 1.00 67.81 501 LYS A C 1
ATOM 3993 O O . LYS A 1 501 ? -41.070 -7.938 80.237 1.00 67.81 501 LYS A O 1
ATOM 3998 N N . LEU A 1 502 ? -41.730 -5.797 80.152 1.00 70.00 502 LEU A N 1
ATOM 3999 C CA . LEU A 1 502 ? -41.001 -5.456 78.918 1.00 70.00 502 LEU A CA 1
ATOM 4000 C C . LEU A 1 502 ? -39.486 -5.357 79.155 1.00 70.00 502 LEU A C 1
ATOM 4002 O O . LEU A 1 502 ? -38.705 -5.641 78.254 1.00 70.00 502 LEU A O 1
ATOM 4006 N N . PHE A 1 503 ? -39.095 -4.978 80.372 1.00 72.69 503 PHE A N 1
ATOM 4007 C CA . PHE A 1 503 ? -37.702 -4.797 80.791 1.00 72.69 503 PHE A CA 1
ATOM 4008 C C . PHE A 1 503 ? -37.189 -5.926 81.691 1.00 72.69 503 PHE A C 1
ATOM 4010 O O . PHE A 1 503 ? -36.024 -5.933 82.084 1.00 72.69 503 PHE A O 1
ATOM 4017 N N . ALA A 1 504 ? -38.059 -6.881 82.017 1.00 75.88 504 ALA A N 1
ATOM 4018 C CA . ALA A 1 504 ? -37.725 -8.052 82.805 1.00 75.88 504 ALA A CA 1
ATOM 4019 C C . ALA A 1 504 ? -37.012 -9.107 81.944 1.00 75.88 504 ALA A C 1
ATOM 4021 O O . ALA A 1 504 ? -37.389 -9.369 80.801 1.00 75.88 504 ALA A O 1
ATOM 4022 N N . THR A 1 505 ? -36.007 -9.778 82.509 1.00 77.31 505 THR A N 1
ATOM 4023 C CA . THR A 1 505 ? -35.408 -10.965 81.881 1.00 77.31 505 THR A CA 1
ATOM 4024 C C . THR A 1 505 ? -36.429 -12.102 81.778 1.00 77.31 505 THR A C 1
ATOM 4026 O O . THR A 1 505 ? -37.432 -12.128 82.493 1.00 77.31 505 THR A O 1
ATOM 4029 N N . SER A 1 506 ? -36.175 -13.100 80.929 1.00 77.12 506 SER A N 1
ATOM 4030 C CA . SER A 1 506 ? -37.057 -14.275 80.809 1.00 77.12 506 SER A CA 1
ATOM 4031 C C . SER A 1 506 ? -37.284 -14.991 82.152 1.00 77.12 506 SER A C 1
ATOM 4033 O O . SER A 1 506 ? -38.391 -15.458 82.433 1.00 77.12 506 SER A O 1
ATOM 4035 N N . GLU A 1 507 ? -36.268 -15.026 83.017 1.00 81.19 507 GLU A N 1
ATOM 4036 C CA . GLU A 1 507 ? -36.367 -15.565 84.376 1.00 81.19 507 GLU A CA 1
ATOM 4037 C C . GLU A 1 507 ? -37.247 -14.698 85.284 1.00 81.19 507 GLU A C 1
ATOM 4039 O O . GLU A 1 507 ? -38.086 -15.232 86.013 1.00 81.19 507 GLU A O 1
ATOM 4044 N N . GLN A 1 508 ? -37.110 -13.372 85.210 1.00 82.88 508 GLN A N 1
ATOM 4045 C CA . GLN A 1 508 ? -37.928 -12.429 85.975 1.00 82.88 508 GLN A CA 1
ATOM 4046 C C . GLN A 1 508 ? -39.391 -12.451 85.516 1.00 82.88 508 GLN A C 1
ATOM 4048 O O . GLN A 1 508 ? -40.281 -12.487 86.362 1.00 82.88 508 GLN A O 1
ATOM 4053 N N . VAL A 1 509 ? -39.667 -12.543 84.210 1.00 83.06 509 VAL A N 1
ATOM 4054 C CA . VAL A 1 509 ? -41.031 -12.727 83.677 1.00 83.06 509 VAL A CA 1
ATOM 4055 C C . VAL A 1 509 ? -41.646 -14.031 84.197 1.00 83.06 509 VAL A C 1
ATOM 4057 O O . VAL A 1 509 ? -42.770 -14.028 84.702 1.00 83.06 509 VAL A O 1
ATOM 4060 N N . SER A 1 510 ? -40.897 -15.138 84.169 1.00 84.56 510 SER A N 1
ATOM 4061 C CA . SER A 1 510 ? -41.343 -16.423 84.730 1.00 84.56 510 SER A CA 1
ATOM 4062 C C . SER A 1 510 ? -41.595 -16.340 86.242 1.00 84.56 510 SER A C 1
ATOM 4064 O O . SER A 1 510 ? -42.577 -16.888 86.757 1.00 84.56 510 SER A O 1
ATOM 4066 N N . ALA A 1 511 ? -40.752 -15.606 86.976 1.00 85.44 511 ALA A N 1
ATOM 4067 C CA . ALA A 1 511 ? -40.948 -15.340 88.396 1.00 85.44 511 ALA A CA 1
ATOM 4068 C C . ALA A 1 511 ? -42.214 -14.503 88.653 1.00 85.44 511 ALA A C 1
ATOM 4070 O O . ALA A 1 511 ? -42.995 -14.862 89.537 1.00 85.44 511 ALA A O 1
ATOM 4071 N N . MET A 1 512 ? -42.470 -13.460 87.854 1.00 84.50 512 MET A N 1
ATOM 4072 C CA . MET A 1 512 ? -43.697 -12.656 87.915 1.00 84.50 512 MET A CA 1
ATOM 4073 C C . MET A 1 512 ? -44.940 -13.521 87.685 1.00 84.50 512 MET A C 1
ATOM 4075 O O . MET A 1 512 ? -45.860 -13.490 88.500 1.00 84.50 512 MET A O 1
ATOM 4079 N N . GLU A 1 513 ? -44.956 -14.353 86.640 1.00 87.44 513 GLU A N 1
ATOM 4080 C CA . GLU A 1 513 ? -46.085 -15.247 86.345 1.00 87.44 513 GLU A CA 1
ATOM 4081 C C . GLU A 1 513 ? -46.322 -16.278 87.449 1.00 87.44 513 GLU A C 1
ATOM 4083 O O . GLU A 1 513 ? -47.462 -16.609 87.788 1.00 87.44 513 GLU A O 1
ATOM 4088 N N . ARG A 1 514 ? -45.246 -16.815 88.032 1.00 89.44 514 ARG A N 1
ATOM 4089 C CA . ARG A 1 514 ? -45.344 -17.736 89.166 1.00 89.44 514 ARG A CA 1
ATOM 4090 C C . ARG A 1 514 ? -45.924 -17.056 90.399 1.00 89.44 514 ARG A C 1
ATOM 4092 O O . ARG A 1 514 ? -46.708 -17.687 91.110 1.00 89.44 514 ARG A O 1
ATOM 4099 N N . LEU A 1 515 ? -45.526 -15.816 90.671 1.00 89.38 515 LEU A N 1
ATOM 4100 C CA . LEU A 1 515 ? -46.049 -15.030 91.787 1.00 89.38 515 LEU A CA 1
ATOM 4101 C C . LEU A 1 515 ? -47.528 -14.687 91.569 1.00 89.38 515 LEU A C 1
ATOM 4103 O O . LEU A 1 515 ? -48.319 -14.864 92.490 1.00 89.38 515 LEU A O 1
ATOM 4107 N N . GLU A 1 516 ? -47.917 -14.325 90.347 1.00 88.19 516 GLU A N 1
ATOM 4108 C CA . GLU A 1 516 ? -49.305 -14.056 89.950 1.00 88.19 516 GLU A CA 1
ATOM 4109 C C . GLU A 1 516 ? -50.191 -15.309 90.093 1.00 88.19 516 GLU A C 1
ATOM 4111 O O . GLU A 1 516 ? -51.242 -15.275 90.736 1.00 88.19 516 GLU A O 1
ATOM 4116 N N . LYS A 1 517 ? -49.717 -16.472 89.623 1.00 90.75 517 LYS A N 1
ATOM 4117 C CA . LYS A 1 517 ? -50.393 -17.769 89.829 1.00 90.75 517 LYS A CA 1
ATOM 4118 C C . LYS A 1 517 ? -50.498 -18.147 91.309 1.00 90.75 517 LYS A C 1
ATOM 4120 O O . LYS A 1 517 ? -51.486 -18.758 91.726 1.00 90.75 517 LYS A O 1
ATOM 4125 N N . ALA A 1 518 ? -49.483 -17.829 92.115 1.00 88.94 518 ALA A N 1
ATOM 4126 C CA . ALA A 1 518 ? -49.502 -18.085 93.553 1.00 88.94 518 ALA A CA 1
ATOM 4127 C C . ALA A 1 518 ? -50.519 -17.188 94.277 1.00 88.94 518 ALA A C 1
ATOM 4129 O O . ALA A 1 518 ? -51.221 -17.675 95.162 1.00 88.94 518 ALA A O 1
ATOM 4130 N N . GLU A 1 519 ? -50.632 -15.922 93.876 1.00 88.75 519 GLU A N 1
ATOM 4131 C CA . GLU A 1 519 ? -51.613 -14.956 94.378 1.00 88.75 519 GLU A CA 1
ATOM 4132 C C . GLU A 1 519 ? -53.046 -15.428 94.078 1.00 88.75 519 GLU A C 1
ATOM 4134 O O . GLU A 1 519 ? -53.814 -15.675 95.011 1.00 88.75 519 GLU A O 1
ATOM 4139 N N . GLN A 1 520 ? -53.345 -15.738 92.812 1.00 90.00 520 GLN A N 1
ATOM 4140 C CA . GLN A 1 520 ? -54.642 -16.285 92.381 1.00 90.00 520 GLN A CA 1
ATOM 4141 C C . GLN A 1 520 ? -55.000 -17.591 93.108 1.00 90.00 520 GLN A C 1
ATOM 4143 O O . GLN A 1 520 ? -56.142 -17.817 93.513 1.00 90.00 520 GLN A O 1
ATOM 4148 N N . ARG A 1 521 ? -54.017 -18.479 93.314 1.00 89.25 521 ARG A N 1
ATOM 4149 C CA . ARG A 1 521 ? -54.230 -19.736 94.045 1.00 89.25 521 ARG A CA 1
ATOM 4150 C C . ARG A 1 521 ? -54.557 -19.487 95.520 1.00 89.25 521 ARG A C 1
ATOM 4152 O O . ARG A 1 521 ? -55.391 -20.206 96.069 1.00 89.25 521 ARG A O 1
ATOM 4159 N N . ILE A 1 522 ? -53.918 -18.509 96.164 1.00 86.31 522 ILE A N 1
ATOM 4160 C CA . ILE A 1 522 ? -54.207 -18.135 97.556 1.00 86.31 522 ILE A CA 1
ATOM 4161 C C . ILE A 1 522 ? -55.613 -17.532 97.669 1.00 86.31 522 ILE A C 1
ATOM 4163 O O . ILE A 1 522 ? -56.349 -17.909 98.583 1.00 86.31 522 ILE A O 1
ATOM 4167 N N . GLU A 1 523 ? -55.999 -16.646 96.750 1.00 87.00 523 GLU A N 1
ATOM 4168 C CA . GLU A 1 523 ? -57.343 -16.055 96.699 1.00 87.00 523 GLU A CA 1
ATOM 4169 C C . GLU A 1 523 ? -58.422 -17.124 96.544 1.00 87.00 523 GLU A C 1
ATOM 4171 O O . GLU A 1 523 ? -59.339 -17.199 97.365 1.00 87.00 523 GLU A O 1
ATOM 4176 N N . ARG A 1 524 ? -58.253 -18.028 95.572 1.00 88.69 524 ARG A N 1
ATOM 4177 C CA . ARG A 1 524 ? -59.182 -19.135 95.326 1.00 88.69 524 ARG A CA 1
ATOM 4178 C C . ARG A 1 524 ? -59.366 -20.029 96.556 1.00 88.69 524 ARG A C 1
ATOM 4180 O O . ARG A 1 524 ? -60.491 -20.275 96.979 1.00 88.69 524 ARG A O 1
ATOM 4187 N N . ILE A 1 525 ? -58.273 -20.470 97.190 1.00 85.00 525 ILE A N 1
ATOM 4188 C CA . ILE A 1 525 ? -58.345 -21.337 98.383 1.00 85.00 525 ILE A CA 1
ATOM 4189 C C . ILE A 1 525 ? -59.049 -20.627 99.553 1.00 85.00 525 ILE A C 1
ATOM 4191 O O . ILE A 1 525 ? -59.769 -21.268 100.320 1.00 85.00 525 ILE A O 1
ATOM 4195 N N . ASN A 1 526 ? -58.846 -19.317 99.705 1.00 85.00 526 ASN A N 1
ATOM 4196 C CA . ASN A 1 526 ? -59.483 -18.521 100.755 1.00 85.00 526 ASN A CA 1
ATOM 4197 C C . ASN A 1 526 ? -60.971 -18.251 100.512 1.00 85.00 526 ASN A C 1
ATOM 4199 O O . ASN A 1 526 ? -61.685 -17.997 101.484 1.00 85.00 526 ASN A O 1
ATOM 4203 N N . ALA A 1 527 ? -61.418 -18.284 99.255 1.00 83.06 527 ALA A N 1
ATOM 4204 C CA . ALA A 1 527 ? -62.825 -18.180 98.881 1.00 83.06 527 ALA A CA 1
ATOM 4205 C C . ALA A 1 527 ? -63.574 -19.514 99.061 1.00 83.06 527 ALA A C 1
ATOM 4207 O O . ALA A 1 527 ? -64.725 -19.516 99.482 1.00 83.06 527 ALA A O 1
ATOM 4208 N N . GLU A 1 528 ? -62.913 -20.646 98.793 1.00 84.12 528 GLU A N 1
ATOM 4209 C CA . GLU A 1 528 ? -63.539 -21.980 98.775 1.00 84.12 528 GLU A CA 1
ATOM 4210 C C . GLU A 1 528 ? -63.535 -22.709 100.136 1.00 84.12 528 GLU A C 1
ATOM 4212 O O . GLU A 1 528 ? -64.328 -23.626 100.349 1.00 84.12 528 GLU A O 1
ATOM 4217 N N . ARG A 1 529 ? -62.648 -22.350 101.079 1.00 77.94 529 ARG A N 1
ATOM 4218 C CA . ARG A 1 529 ? -62.530 -23.037 102.384 1.00 77.94 529 ARG A CA 1
ATOM 4219 C C . ARG A 1 529 ? -63.113 -22.244 103.554 1.00 77.94 529 ARG A C 1
ATOM 4221 O O . ARG A 1 529 ? -62.809 -21.071 103.738 1.00 77.94 529 ARG A O 1
ATOM 4228 N N . ALA A 1 530 ? -63.801 -22.951 104.461 1.00 65.94 530 ALA A N 1
ATOM 4229 C CA . ALA A 1 530 ? -64.332 -22.397 105.715 1.00 65.94 530 ALA A CA 1
ATOM 4230 C C . ALA A 1 530 ? -63.246 -21.845 106.667 1.00 65.94 530 ALA A C 1
ATOM 4232 O O . ALA A 1 530 ? -63.486 -20.887 107.399 1.00 65.94 530 ALA A O 1
ATOM 4233 N N . ARG A 1 531 ? -62.029 -22.414 106.649 1.00 77.88 531 ARG A N 1
ATOM 4234 C CA . ARG A 1 531 ? -60.864 -21.896 107.388 1.00 77.88 531 ARG A CA 1
ATOM 4235 C C . ARG A 1 531 ? -59.861 -21.285 106.411 1.00 77.88 531 ARG A C 1
ATOM 4237 O O . ARG A 1 531 ? -59.193 -22.014 105.678 1.00 77.88 531 ARG A O 1
ATOM 4244 N N . LYS A 1 532 ? -59.746 -19.954 106.435 1.00 80.50 532 LYS A N 1
ATOM 4245 C CA . LYS A 1 532 ? -58.834 -19.188 105.572 1.00 80.50 532 LYS A CA 1
ATOM 4246 C C . LYS A 1 532 ? -57.368 -19.551 105.835 1.00 80.50 532 LYS A C 1
ATOM 4248 O O . LYS A 1 532 ? -56.975 -19.824 106.974 1.00 80.50 532 LYS A O 1
ATOM 4253 N N . LEU A 1 533 ? -56.554 -19.525 104.781 1.00 82.00 533 LEU A N 1
ATOM 4254 C CA . LEU A 1 533 ? -55.105 -19.642 104.874 1.00 82.00 533 LEU A CA 1
ATOM 4255 C C . LEU A 1 533 ? -54.540 -18.521 105.763 1.00 82.00 533 LEU A C 1
ATOM 4257 O O . LEU A 1 533 ? -55.019 -17.384 105.726 1.00 82.00 533 LEU A O 1
ATOM 4261 N N . PRO A 1 534 ? -53.481 -18.805 106.539 1.00 84.94 534 PRO A N 1
ATOM 4262 C CA . PRO A 1 534 ? -52.790 -17.788 107.318 1.00 84.94 534 PRO A CA 1
ATOM 4263 C C . PRO A 1 534 ? -52.308 -16.611 106.453 1.00 84.94 534 PRO A C 1
ATOM 4265 O O . PRO A 1 534 ? -51.668 -16.821 105.419 1.00 84.94 534 PRO A O 1
ATOM 4268 N N . LYS A 1 535 ? -52.516 -15.373 106.931 1.00 84.56 535 LYS A N 1
ATOM 4269 C CA . LYS A 1 535 ? -52.116 -14.129 106.234 1.00 84.56 535 LYS A CA 1
ATOM 4270 C C . LYS A 1 535 ? -50.632 -14.093 105.823 1.00 84.56 535 LYS A C 1
ATOM 4272 O O . LYS A 1 535 ? -50.293 -13.452 104.832 1.00 84.56 535 LYS A O 1
ATOM 4277 N N . LYS A 1 536 ? -49.762 -14.834 106.523 1.00 86.06 536 LYS A N 1
ATOM 4278 C CA . LYS A 1 536 ? -48.318 -14.930 106.241 1.00 86.06 536 LYS A CA 1
ATOM 4279 C C . LYS A 1 536 ? -47.983 -15.400 104.817 1.00 86.06 536 LYS A C 1
ATOM 4281 O O . LYS A 1 536 ? -46.948 -15.016 104.287 1.00 86.06 536 LYS A O 1
ATOM 4286 N N . TYR A 1 537 ? -48.834 -16.220 104.190 1.00 86.56 537 TYR A N 1
ATOM 4287 C CA . TYR A 1 537 ? -48.593 -16.701 102.823 1.00 86.56 537 TYR A CA 1
ATOM 4288 C C . TYR A 1 537 ? -48.826 -15.598 101.786 1.00 86.56 537 TYR A C 1
ATOM 4290 O O . TYR A 1 537 ? -47.962 -15.379 100.941 1.00 86.56 537 TYR A O 1
ATOM 4298 N N . ALA A 1 538 ? -49.928 -14.850 101.909 1.00 85.00 538 ALA A N 1
ATOM 4299 C CA . ALA A 1 538 ? -50.198 -13.684 101.066 1.00 85.00 538 ALA A CA 1
ATOM 4300 C C . ALA A 1 538 ? -49.124 -12.599 101.257 1.00 85.00 538 ALA A C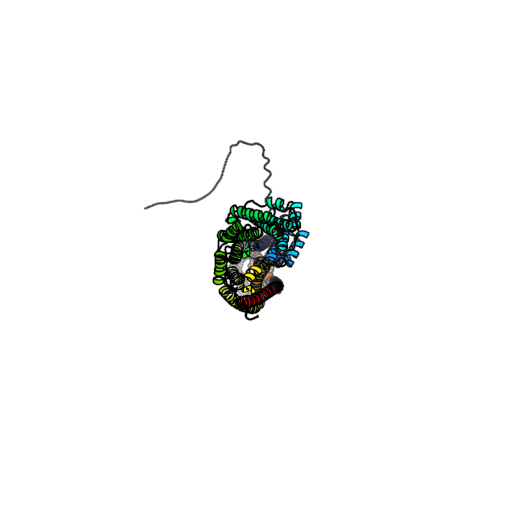 1
ATOM 4302 O O . ALA A 1 538 ? -48.591 -12.075 100.287 1.00 85.00 538 ALA A O 1
ATOM 4303 N N . GLN A 1 539 ? -48.714 -12.341 102.505 1.00 88.62 539 GLN A N 1
ATOM 4304 C CA . GLN A 1 539 ? -47.633 -11.394 102.815 1.00 88.62 539 GLN A CA 1
ATOM 4305 C C . GLN A 1 539 ? -46.286 -11.797 102.197 1.00 88.62 539 GLN A C 1
ATOM 4307 O O . GLN A 1 539 ? -45.523 -10.931 101.778 1.00 88.62 539 GLN A O 1
ATOM 4312 N N . ARG A 1 540 ? -45.979 -13.100 102.121 1.00 89.50 540 ARG A N 1
ATOM 4313 C CA . ARG A 1 540 ? -44.753 -13.594 101.478 1.00 89.50 540 ARG A CA 1
ATOM 4314 C C . ARG A 1 540 ? -44.780 -13.378 99.965 1.00 89.50 540 ARG A C 1
ATOM 4316 O O . ARG A 1 540 ? -43.774 -12.938 99.422 1.00 89.50 540 ARG A O 1
ATOM 4323 N N . VAL A 1 541 ? -45.906 -13.665 99.304 1.00 89.00 541 VAL A N 1
ATOM 4324 C CA . VAL A 1 541 ? -46.074 -13.404 97.862 1.00 89.00 541 VAL A CA 1
ATOM 4325 C C . VAL A 1 541 ? -45.977 -11.904 97.580 1.00 89.00 541 VAL A C 1
ATOM 4327 O O . VAL A 1 541 ? -45.199 -11.512 96.719 1.00 89.00 541 VAL A O 1
ATOM 4330 N N . ALA A 1 542 ? -46.649 -11.066 98.376 1.00 87.44 542 ALA A N 1
ATOM 4331 C CA . ALA A 1 542 ? -46.578 -9.610 98.254 1.00 87.44 542 ALA A CA 1
ATOM 4332 C C . ALA A 1 542 ? -45.152 -9.062 98.449 1.00 87.44 542 ALA A C 1
ATOM 4334 O O . ALA A 1 542 ? -44.722 -8.195 97.696 1.00 87.44 542 ALA A O 1
ATOM 4335 N N . ARG A 1 543 ? -44.383 -9.595 99.412 1.00 88.06 543 ARG A N 1
ATOM 4336 C CA . ARG A 1 543 ? -42.981 -9.197 99.629 1.00 88.06 543 ARG A CA 1
ATOM 4337 C C . ARG A 1 543 ? -42.086 -9.571 98.449 1.00 88.06 543 ARG A C 1
ATOM 4339 O O . ARG A 1 543 ? -41.263 -8.762 98.048 1.00 88.06 543 ARG A O 1
ATOM 4346 N N . LEU A 1 544 ? -42.240 -10.781 97.908 1.00 90.00 544 LEU A N 1
ATOM 4347 C CA . LEU A 1 544 ? -41.470 -11.225 96.741 1.00 90.00 544 LEU A CA 1
ATOM 4348 C C . LEU A 1 544 ? -41.836 -10.424 95.486 1.00 90.00 544 LEU A C 1
ATOM 4350 O O . LEU A 1 544 ? -40.950 -10.072 94.720 1.00 90.00 544 LEU A O 1
ATOM 4354 N N . LYS A 1 545 ? -43.119 -10.088 95.315 1.00 87.12 545 LYS A N 1
ATOM 4355 C CA . LYS A 1 545 ? -43.602 -9.217 94.236 1.00 87.12 545 LYS A CA 1
ATOM 4356 C C . LYS A 1 545 ? -43.023 -7.806 94.359 1.00 87.12 545 LYS A C 1
ATOM 4358 O O . LYS A 1 545 ? -42.513 -7.287 93.379 1.00 87.12 545 LYS A O 1
ATOM 4363 N N . GLY A 1 546 ? -43.026 -7.231 95.564 1.00 85.94 546 GLY A N 1
ATOM 4364 C CA . GLY A 1 546 ? -42.436 -5.916 95.829 1.00 85.94 546 GLY A CA 1
ATOM 4365 C C . GLY A 1 546 ? -40.915 -5.876 95.654 1.00 85.94 546 GLY A C 1
ATOM 4366 O O . GLY A 1 546 ? -40.407 -4.909 95.103 1.00 85.94 546 GLY A O 1
ATOM 4367 N N . LEU A 1 547 ? -40.195 -6.929 96.063 1.00 87.44 547 LEU A N 1
ATOM 4368 C CA . LEU A 1 547 ? -38.750 -7.047 95.826 1.00 87.44 547 LEU A CA 1
ATOM 4369 C C . LEU A 1 547 ? -38.440 -7.092 94.327 1.00 87.44 547 LEU A C 1
ATOM 4371 O O . LEU A 1 547 ? -37.604 -6.333 93.857 1.00 87.44 547 LEU A O 1
ATOM 4375 N N . LEU A 1 548 ? -39.158 -7.932 93.579 1.00 84.25 548 LEU A N 1
ATOM 4376 C CA . LEU A 1 548 ? -38.987 -8.053 92.133 1.00 84.25 548 LEU A CA 1
ATOM 4377 C C . LEU A 1 548 ? -39.329 -6.744 91.409 1.00 84.25 548 LEU A C 1
ATOM 4379 O O . LEU A 1 548 ? -38.631 -6.346 90.487 1.00 84.25 548 LEU A O 1
ATOM 4383 N N . GLN A 1 549 ? -40.375 -6.045 91.851 1.00 82.25 549 GLN A N 1
ATOM 4384 C CA . GLN A 1 549 ? -40.751 -4.746 91.299 1.00 82.25 549 GLN A CA 1
ATOM 4385 C C . GLN A 1 549 ? -39.711 -3.657 91.616 1.00 82.25 549 GLN A C 1
ATOM 4387 O O . GLN A 1 549 ? -39.434 -2.811 90.771 1.00 82.25 549 GLN A O 1
ATOM 4392 N N . TRP A 1 550 ? -39.093 -3.705 92.800 1.00 83.62 550 TRP A N 1
ATOM 4393 C CA . TRP A 1 550 ? -37.993 -2.815 93.171 1.00 83.62 550 TRP A CA 1
ATOM 4394 C C . TRP A 1 550 ? -36.741 -3.067 92.319 1.00 83.62 550 TRP A C 1
ATOM 4396 O O . TRP A 1 550 ? -36.214 -2.119 91.739 1.00 83.62 550 TRP A O 1
ATOM 4406 N N . GLU A 1 551 ? -36.333 -4.329 92.155 1.00 83.19 551 GLU A N 1
ATOM 4407 C CA . GLU A 1 551 ? -35.207 -4.713 91.288 1.00 83.19 551 GLU A CA 1
ATOM 4408 C C . GLU A 1 551 ? -35.427 -4.260 89.835 1.00 83.19 551 GLU A C 1
ATOM 4410 O O . GLU A 1 551 ? -34.524 -3.704 89.208 1.00 83.19 551 GLU A O 1
ATOM 4415 N N . LEU A 1 552 ? -36.644 -4.436 89.306 1.00 81.31 552 LEU A N 1
ATOM 4416 C CA . LEU A 1 552 ? -37.006 -3.970 87.964 1.00 81.31 552 LEU A CA 1
ATOM 4417 C C . LEU A 1 552 ? -36.971 -2.439 87.853 1.00 81.31 552 LEU A C 1
ATOM 4419 O O . LEU A 1 552 ? -36.538 -1.915 86.828 1.00 81.31 552 LEU A O 1
ATOM 4423 N N . SER A 1 553 ? -37.376 -1.717 88.903 1.00 79.94 553 SER A N 1
ATOM 4424 C CA . SER A 1 553 ? -37.337 -0.249 88.922 1.00 79.94 553 SER A CA 1
ATOM 4425 C C . SER A 1 553 ? -35.913 0.321 88.977 1.00 79.94 553 SER A C 1
ATOM 4427 O O . SER A 1 553 ? -35.647 1.347 88.354 1.00 79.94 553 SER A O 1
ATOM 4429 N N . GLU A 1 554 ? -34.984 -0.349 89.669 1.00 82.06 554 GLU A N 1
ATOM 4430 C CA . GLU A 1 554 ? -33.579 0.073 89.764 1.00 82.06 554 GLU A CA 1
ATOM 4431 C C . GLU A 1 554 ? -32.833 -0.176 88.444 1.00 82.06 554 GLU A C 1
ATOM 4433 O O . GLU A 1 554 ? -32.087 0.680 87.969 1.00 82.06 554 GLU A O 1
ATOM 4438 N N . ALA A 1 555 ? -33.097 -1.317 87.798 1.00 79.81 555 ALA A N 1
ATOM 4439 C CA . ALA A 1 555 ? -32.500 -1.681 86.512 1.00 79.81 555 ALA A CA 1
ATOM 4440 C C . ALA A 1 555 ? -33.120 -0.948 85.301 1.00 79.81 555 ALA A C 1
ATOM 4442 O O . ALA A 1 555 ? -32.622 -1.069 84.176 1.00 79.81 555 ALA A O 1
ATOM 4443 N N . PHE A 1 556 ? -34.202 -0.191 85.500 1.00 76.81 556 PHE A N 1
ATOM 4444 C CA . PHE A 1 556 ? -34.997 0.423 84.432 1.00 76.81 556 PHE A CA 1
ATOM 4445 C C . PHE A 1 556 ? -34.204 1.361 83.494 1.00 76.81 556 PHE A C 1
ATOM 4447 O O . PHE A 1 556 ? -34.335 1.217 82.276 1.00 76.81 556 PHE A O 1
ATOM 4454 N N . PRO A 1 557 ? -33.357 2.299 83.973 1.00 81.00 557 PRO A N 1
ATOM 4455 C CA . PRO A 1 557 ? -32.651 3.223 83.078 1.00 81.00 557 PRO A CA 1
ATOM 4456 C C . PRO A 1 557 ? -31.635 2.518 82.167 1.00 81.00 557 PRO A C 1
ATOM 4458 O O . PRO A 1 557 ? -31.565 2.813 80.973 1.00 81.00 557 PRO A O 1
ATOM 4461 N N . GLU A 1 558 ? -30.883 1.560 82.719 1.00 82.44 558 GLU A N 1
ATOM 4462 C CA . GLU A 1 558 ? -29.863 0.801 81.985 1.00 82.44 558 GLU A CA 1
ATOM 4463 C C . GLU A 1 558 ? -30.507 -0.133 80.952 1.00 82.44 558 GLU A C 1
ATOM 4465 O O . GLU A 1 558 ? -30.127 -0.130 79.781 1.00 82.44 558 GLU A O 1
ATOM 4470 N N . THR A 1 559 ? -31.537 -0.890 81.345 1.00 80.38 559 THR A N 1
ATOM 4471 C CA . THR A 1 559 ? -32.264 -1.785 80.427 1.00 80.38 559 THR A CA 1
ATOM 4472 C C . THR A 1 559 ? -32.936 -1.008 79.294 1.00 80.38 559 THR A C 1
ATOM 4474 O O . THR A 1 559 ? -32.827 -1.403 78.130 1.00 80.38 559 THR A O 1
ATOM 4477 N N . ARG A 1 560 ? -33.543 0.151 79.586 1.00 81.62 560 ARG A N 1
ATOM 4478 C CA . ARG A 1 560 ? -34.117 1.037 78.564 1.00 81.62 560 ARG A CA 1
ATOM 4479 C C . ARG A 1 560 ? -33.066 1.514 77.561 1.00 81.62 560 ARG A C 1
ATOM 4481 O O . ARG A 1 560 ? -33.317 1.453 76.356 1.00 81.62 560 ARG A O 1
ATOM 4488 N N . TRP A 1 561 ? -31.891 1.945 78.025 1.00 83.50 561 TRP A N 1
ATOM 4489 C CA . TRP A 1 561 ? -30.796 2.370 77.146 1.00 83.50 561 TRP A CA 1
ATOM 4490 C C . TRP A 1 561 ? -30.270 1.221 76.271 1.00 83.50 561 TRP A C 1
ATOM 4492 O O . TRP A 1 561 ? -30.074 1.393 75.064 1.00 83.50 561 TRP A O 1
ATOM 4502 N N . GLN A 1 562 ? -30.108 0.021 76.839 1.00 85.62 562 GLN A N 1
ATOM 4503 C CA . GLN A 1 562 ? -29.705 -1.176 76.092 1.00 85.62 562 GLN A CA 1
ATOM 4504 C C . GLN A 1 562 ? -30.714 -1.516 74.984 1.00 85.62 562 GLN A C 1
ATOM 4506 O O . GLN A 1 562 ? -30.314 -1.747 73.839 1.00 85.62 562 GLN A O 1
ATOM 4511 N N . HIS A 1 563 ? -32.019 -1.482 75.276 1.00 85.31 563 HIS A N 1
ATOM 4512 C CA . HIS A 1 563 ? -33.061 -1.710 74.271 1.00 85.31 563 HIS A CA 1
ATOM 4513 C C . HIS A 1 563 ? -33.106 -0.610 73.203 1.00 85.31 563 HIS A C 1
ATOM 4515 O O . HIS A 1 563 ? -33.241 -0.930 72.024 1.00 85.31 563 HIS A O 1
ATOM 4521 N N . GLN A 1 564 ? -32.904 0.664 73.561 1.00 88.31 564 GLN A N 1
ATOM 4522 C CA . GLN A 1 564 ? -32.767 1.756 72.584 1.00 88.31 564 GLN A CA 1
ATOM 4523 C C . GLN A 1 564 ? -31.575 1.537 71.642 1.00 88.31 564 GLN A C 1
ATOM 4525 O O . GLN A 1 564 ? -31.689 1.741 70.433 1.00 88.31 564 GLN A O 1
ATOM 4530 N N . LYS A 1 565 ? -30.440 1.068 72.171 1.00 89.81 565 LYS A N 1
ATOM 4531 C CA . LYS A 1 565 ? -29.246 0.743 71.379 1.00 89.81 565 LYS A CA 1
ATOM 4532 C C . LYS A 1 565 ? -29.452 -0.473 70.471 1.00 89.81 565 LYS A C 1
ATOM 4534 O O . LYS A 1 565 ? -28.925 -0.517 69.363 1.00 89.81 565 LYS A O 1
ATOM 4539 N N . GLN A 1 566 ? -30.190 -1.484 70.924 1.00 89.19 566 GLN A N 1
ATOM 4540 C CA . GLN A 1 566 ? -30.549 -2.635 70.090 1.00 89.19 566 GLN A CA 1
ATOM 4541 C C . GLN A 1 566 ? -31.527 -2.236 68.982 1.00 89.19 566 GLN A C 1
ATOM 4543 O O . GLN A 1 566 ? -31.347 -2.639 67.835 1.00 89.19 566 GLN A O 1
ATOM 4548 N N . LEU A 1 567 ? -32.511 -1.395 69.306 1.00 90.38 567 LEU A N 1
ATOM 4549 C CA . LEU A 1 567 ? -33.462 -0.851 68.346 1.00 90.38 567 LEU A CA 1
ATOM 4550 C C . LEU A 1 567 ? -32.763 0.005 67.284 1.00 90.38 567 LEU A C 1
ATOM 4552 O O . LEU A 1 567 ? -33.065 -0.141 66.104 1.00 90.38 567 LEU A O 1
ATOM 4556 N N . SER A 1 568 ? -31.800 0.854 67.660 1.00 92.00 568 SER A N 1
ATOM 4557 C CA . SER A 1 568 ? -31.051 1.648 66.679 1.00 92.00 568 SER A CA 1
ATOM 4558 C C . SER A 1 568 ? -30.244 0.766 65.722 1.00 92.00 568 SER A C 1
ATOM 4560 O O . SER A 1 568 ? -30.278 0.994 64.515 1.00 92.00 568 SER A O 1
ATOM 4562 N N . LYS A 1 569 ? -29.601 -0.298 66.221 1.00 93.88 569 LYS A N 1
ATOM 4563 C CA . LYS A 1 569 ? -28.943 -1.304 65.369 1.00 93.88 569 LYS A CA 1
ATOM 4564 C C . LYS A 1 569 ? -29.926 -2.005 64.430 1.00 93.88 569 LYS A C 1
ATOM 4566 O O . LYS A 1 569 ? -29.610 -2.186 63.258 1.00 93.88 569 LYS A O 1
ATOM 4571 N N . LEU A 1 570 ? -31.105 -2.382 64.930 1.00 93.31 570 LEU A N 1
ATOM 4572 C CA . LEU A 1 570 ? -32.152 -3.007 64.121 1.00 93.31 570 LEU A CA 1
ATOM 4573 C C . LEU A 1 570 ? -32.645 -2.065 63.014 1.00 93.31 570 LEU A C 1
ATOM 4575 O O . LEU A 1 570 ? -32.824 -2.514 61.888 1.00 93.31 570 LEU A O 1
ATOM 4579 N N . LYS A 1 571 ? -32.806 -0.768 63.303 1.00 94.81 571 LYS A N 1
ATOM 4580 C CA . LYS A 1 571 ? -33.184 0.245 62.305 1.00 94.81 571 LYS A CA 1
ATOM 4581 C C . LYS A 1 571 ? -32.157 0.385 61.187 1.00 94.81 571 LYS A C 1
ATOM 4583 O O . LYS A 1 571 ? -32.552 0.463 60.031 1.00 94.81 571 LYS A O 1
ATOM 4588 N N . VAL A 1 572 ? -30.864 0.404 61.519 1.00 95.12 572 VAL A N 1
ATOM 4589 C CA . VAL A 1 572 ? -29.790 0.455 60.510 1.00 95.12 572 VAL A CA 1
ATOM 4590 C C . VAL A 1 572 ? -29.831 -0.797 59.634 1.00 95.12 572 VAL A C 1
ATOM 4592 O O . VAL A 1 572 ? -29.919 -0.682 58.419 1.00 95.12 572 VAL A O 1
ATOM 4595 N N . ALA A 1 573 ? -29.890 -1.986 60.242 1.00 94.06 573 ALA A N 1
ATOM 4596 C CA . ALA A 1 573 ? -29.980 -3.239 59.492 1.00 94.06 573 ALA A CA 1
ATOM 4597 C C . ALA A 1 573 ? -31.248 -3.322 58.617 1.00 94.06 573 ALA A C 1
ATOM 4599 O O . ALA A 1 573 ? -31.197 -3.846 57.507 1.00 94.06 573 ALA A O 1
ATOM 4600 N N . TYR A 1 574 ? -32.379 -2.793 59.098 1.00 95.94 574 TYR A N 1
ATOM 4601 C CA . TYR A 1 574 ? -33.613 -2.678 58.319 1.00 95.94 574 TYR A CA 1
ATOM 4602 C C . TYR A 1 574 ? -33.451 -1.725 57.132 1.00 95.94 574 TYR A C 1
ATOM 4604 O O . TYR A 1 574 ? -33.872 -2.063 56.031 1.00 95.94 574 TYR A O 1
ATOM 4612 N N . ALA A 1 575 ? -32.834 -0.558 57.337 1.00 94.44 575 ALA A N 1
ATOM 4613 C CA . ALA A 1 575 ? -32.592 0.406 56.270 1.00 94.44 575 ALA A CA 1
ATOM 4614 C C . ALA A 1 575 ? -31.706 -0.194 55.167 1.00 94.44 575 ALA A C 1
ATOM 4616 O O . ALA A 1 575 ? -32.089 -0.133 54.001 1.00 94.44 575 ALA A O 1
ATOM 4617 N N . ASP A 1 576 ? -30.606 -0.856 55.539 1.00 94.06 576 ASP A N 1
ATOM 4618 C CA . ASP A 1 576 ? -29.710 -1.539 54.597 1.00 94.06 576 ASP A CA 1
ATOM 4619 C C . ASP A 1 576 ? -30.447 -2.650 53.827 1.00 94.06 576 ASP A C 1
ATOM 4621 O O . ASP A 1 576 ? -30.340 -2.760 52.603 1.00 94.06 576 ASP A O 1
ATOM 4625 N N . ALA A 1 577 ? -31.241 -3.469 54.529 1.00 94.06 577 ALA A N 1
ATOM 4626 C CA . ALA A 1 577 ? -32.026 -4.540 53.915 1.00 94.06 577 ALA A CA 1
ATOM 4627 C C . ALA A 1 577 ? -33.107 -3.996 52.967 1.00 94.06 577 ALA A C 1
ATOM 4629 O O . ALA A 1 577 ? -33.301 -4.534 51.875 1.00 94.06 577 ALA A O 1
ATOM 4630 N N . ASN A 1 578 ? -33.789 -2.914 53.352 1.00 94.62 578 ASN A N 1
ATOM 4631 C CA . ASN A 1 578 ? -34.778 -2.254 52.509 1.00 94.62 578 ASN A CA 1
ATOM 4632 C C . ASN A 1 578 ? -34.115 -1.620 51.280 1.00 94.62 578 ASN A C 1
ATOM 4634 O O . ASN A 1 578 ? -34.629 -1.760 50.176 1.00 94.62 578 ASN A O 1
ATOM 4638 N N . GLU A 1 579 ? -32.949 -0.987 51.420 1.00 94.50 579 GLU A N 1
ATOM 4639 C CA . GLU A 1 579 ? -32.199 -0.446 50.283 1.00 94.50 579 GLU A CA 1
ATOM 4640 C C . GLU A 1 579 ? -31.824 -1.550 49.281 1.00 94.50 579 GLU A C 1
ATOM 4642 O O . GLU A 1 579 ? -32.060 -1.407 48.077 1.00 94.50 579 GLU A O 1
ATOM 4647 N N . GLN A 1 580 ? -31.300 -2.681 49.765 1.00 91.88 580 GLN A N 1
ATOM 4648 C CA . GLN A 1 580 ? -31.007 -3.841 48.921 1.00 91.88 580 GLN A CA 1
ATOM 4649 C C . GLN A 1 580 ? -32.265 -4.385 48.236 1.00 91.88 580 GLN A C 1
ATOM 4651 O O . GLN A 1 580 ? -32.236 -4.674 47.037 1.00 91.88 580 GLN A O 1
ATOM 4656 N N . TYR A 1 581 ? -33.378 -4.472 48.964 1.00 93.12 581 TYR A N 1
ATOM 4657 C CA . TYR A 1 581 ? -34.665 -4.879 48.413 1.00 93.12 581 TYR A CA 1
ATOM 4658 C C . TYR A 1 581 ? -35.137 -3.938 47.296 1.00 93.12 581 TYR A C 1
ATOM 4660 O O . TYR A 1 581 ? -35.489 -4.408 46.215 1.00 93.12 581 TYR A O 1
ATOM 4668 N N . GLN A 1 582 ? -35.082 -2.617 47.498 1.00 91.25 582 GLN A N 1
ATOM 4669 C CA . GLN A 1 582 ? -35.468 -1.649 46.466 1.00 91.25 582 GLN A CA 1
ATOM 4670 C C . GLN A 1 582 ? -34.564 -1.743 45.228 1.00 91.25 582 GLN A C 1
ATOM 4672 O O . GLN A 1 582 ? -35.060 -1.669 44.103 1.00 91.25 582 GLN A O 1
ATOM 4677 N N . ARG A 1 583 ? -33.251 -1.961 45.405 1.00 89.31 583 ARG A N 1
ATOM 4678 C CA . ARG A 1 583 ? -32.315 -2.188 44.287 1.00 89.31 583 ARG A CA 1
ATOM 4679 C C . ARG A 1 583 ? -32.682 -3.440 43.488 1.00 89.31 583 ARG A C 1
ATOM 4681 O O . ARG A 1 583 ? -32.757 -3.371 42.263 1.00 89.31 583 ARG A O 1
ATOM 4688 N N . LEU A 1 584 ? -32.957 -4.558 44.164 1.00 89.06 584 LEU A N 1
ATOM 4689 C CA . LEU A 1 584 ? -33.378 -5.810 43.524 1.00 89.06 584 LEU A CA 1
ATOM 4690 C C . LEU A 1 584 ? -34.733 -5.672 42.822 1.00 89.06 584 LEU A C 1
ATOM 4692 O O . LEU A 1 584 ? -34.893 -6.151 41.703 1.00 89.06 584 LEU A O 1
ATOM 4696 N N . LYS A 1 585 ? -35.684 -4.968 43.438 1.00 88.25 585 LYS A N 1
ATOM 4697 C CA . LYS A 1 585 ? -36.996 -4.679 42.852 1.00 88.25 585 LYS A CA 1
ATOM 4698 C C . LYS A 1 585 ? -36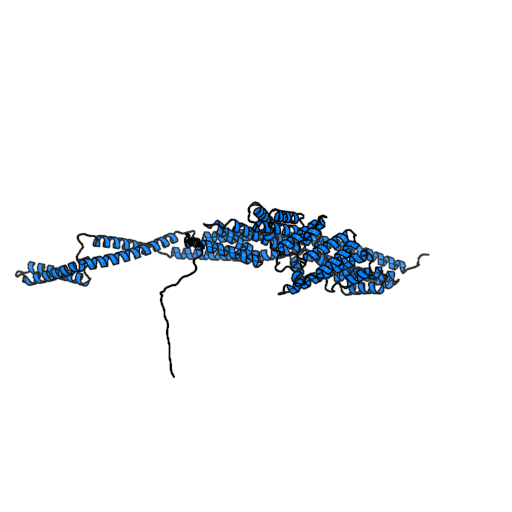.877 -3.833 41.584 1.00 88.25 585 LYS A C 1
ATOM 4700 O O . LYS A 1 585 ? -37.535 -4.131 40.594 1.00 88.25 585 LYS A O 1
ATOM 4705 N N . LYS A 1 586 ? -35.999 -2.822 41.585 1.00 86.00 586 LYS A N 1
ATOM 4706 C CA . LYS A 1 586 ? -35.703 -2.007 40.397 1.00 86.00 586 LYS A CA 1
ATOM 4707 C C . LYS A 1 586 ? -35.088 -2.852 39.276 1.00 86.00 586 LYS A C 1
ATOM 4709 O O . LYS A 1 586 ? -35.538 -2.751 38.140 1.00 86.00 586 LYS A O 1
ATOM 4714 N N . LEU A 1 587 ? -34.126 -3.717 39.607 1.00 84.12 587 LEU A N 1
ATOM 4715 C CA . LEU A 1 587 ? -33.517 -4.679 38.676 1.00 84.12 587 LEU A CA 1
ATOM 4716 C C . LEU A 1 587 ? -34.543 -5.652 38.080 1.00 84.12 587 LEU A C 1
ATOM 4718 O O . LEU A 1 587 ? -34.461 -5.965 36.899 1.00 84.12 587 LEU A O 1
ATOM 4722 N N . GLN A 1 588 ? -35.527 -6.100 38.865 1.00 82.81 588 GLN A N 1
ATOM 4723 C CA . GLN A 1 588 ? -36.597 -6.984 38.390 1.00 82.81 588 GLN A CA 1
ATOM 4724 C C . GLN A 1 588 ? -37.456 -6.331 37.291 1.00 82.81 588 GLN A C 1
ATOM 4726 O O . GLN A 1 588 ? -38.018 -7.029 36.451 1.00 82.81 588 GLN A O 1
ATOM 4731 N N . SER A 1 589 ? -37.555 -4.998 37.297 1.00 77.94 589 SER A N 1
ATOM 4732 C CA . SER A 1 589 ? -38.302 -4.204 36.314 1.00 77.94 589 SER A CA 1
ATOM 4733 C C . SER A 1 589 ? -37.449 -3.613 35.185 1.00 77.94 589 SER A C 1
ATOM 4735 O O . SER A 1 589 ? -37.999 -2.955 34.304 1.00 77.94 589 SER A O 1
ATOM 4737 N N . ASP A 1 590 ? -36.127 -3.800 35.208 1.00 78.88 590 ASP A N 1
ATOM 4738 C CA . ASP A 1 590 ? -35.222 -3.210 34.220 1.00 78.88 590 ASP A CA 1
ATOM 4739 C C . ASP A 1 590 ? -35.110 -4.097 32.972 1.00 78.88 590 ASP A C 1
ATOM 4741 O O . ASP A 1 590 ? -34.475 -5.152 32.982 1.00 78.88 590 ASP A O 1
ATOM 4745 N N . THR A 1 591 ? -35.735 -3.657 31.881 1.00 69.75 591 THR A N 1
ATOM 4746 C CA . THR A 1 591 ? -35.702 -4.338 30.580 1.00 69.75 591 THR A CA 1
ATOM 4747 C C . THR A 1 591 ? -34.565 -3.857 29.675 1.00 69.75 591 THR A C 1
ATOM 4749 O O . THR A 1 591 ? -34.433 -4.359 28.565 1.00 69.75 591 THR A O 1
ATOM 4752 N N . GLN A 1 592 ? -33.767 -2.866 30.090 1.00 75.12 592 GLN A N 1
ATOM 4753 C CA . GLN A 1 592 ? -32.750 -2.219 29.247 1.00 75.12 592 GLN A CA 1
ATOM 4754 C C . GLN A 1 592 ? -31.317 -2.445 29.736 1.00 75.12 592 GLN A C 1
ATOM 4756 O O . GLN A 1 592 ? -30.390 -1.782 29.274 1.00 75.12 592 GLN A O 1
ATOM 4761 N N . ILE A 1 593 ? -31.100 -3.429 30.608 1.00 76.50 593 ILE A N 1
ATOM 4762 C CA . ILE A 1 593 ? -29.810 -3.635 31.277 1.00 76.50 593 ILE A CA 1
ATOM 4763 C C . ILE A 1 593 ? -28.631 -3.913 30.328 1.00 76.50 593 ILE A C 1
ATOM 4765 O O . ILE A 1 593 ? -27.482 -3.674 30.695 1.00 76.50 593 ILE A O 1
ATOM 4769 N N . ILE A 1 594 ? -28.910 -4.412 29.116 1.00 80.81 594 ILE A N 1
ATOM 4770 C CA . ILE A 1 594 ? -27.912 -4.627 28.056 1.00 80.81 594 ILE A CA 1
ATOM 4771 C C . ILE A 1 594 ? -28.088 -3.704 26.840 1.00 80.81 594 ILE A C 1
ATOM 4773 O O . ILE A 1 594 ? -27.381 -3.864 25.844 1.00 80.81 594 ILE A O 1
ATOM 4777 N N . ALA A 1 595 ? -29.045 -2.772 26.879 1.00 80.19 595 ALA A N 1
ATOM 4778 C CA . ALA A 1 595 ? -29.406 -1.955 25.721 1.00 80.19 595 ALA A CA 1
ATOM 4779 C C . ALA A 1 595 ? -28.229 -1.091 25.250 1.00 80.19 595 ALA A C 1
ATOM 4781 O O . ALA A 1 595 ? -27.991 -0.976 24.051 1.00 80.19 595 ALA A O 1
ATOM 4782 N N . GLU A 1 596 ? -27.446 -0.552 26.187 1.00 77.38 596 GLU A N 1
ATOM 4783 C CA . GLU A 1 596 ? -26.251 0.232 25.876 1.00 77.38 596 GLU A CA 1
ATOM 4784 C C . GLU A 1 596 ? -25.174 -0.622 25.191 1.00 77.38 596 GLU A C 1
ATOM 4786 O O . GLU A 1 596 ? -24.616 -0.230 24.169 1.00 77.38 596 GLU A O 1
ATOM 4791 N N . GLN A 1 597 ? -24.894 -1.820 25.712 1.00 80.81 597 GLN A N 1
ATOM 4792 C CA . GLN A 1 597 ? -23.916 -2.732 25.116 1.00 80.81 597 GLN A CA 1
ATOM 4793 C C . GLN A 1 597 ? -24.375 -3.201 23.735 1.00 80.81 597 GLN A C 1
ATOM 4795 O O . GLN A 1 597 ? -23.557 -3.280 22.823 1.00 80.81 597 GLN A O 1
ATOM 4800 N N . ARG A 1 598 ? -25.674 -3.467 23.561 1.00 84.94 598 ARG A N 1
ATOM 4801 C CA . ARG A 1 598 ? -26.255 -3.850 22.272 1.00 84.94 598 ARG A CA 1
ATOM 4802 C C . ARG A 1 598 ? -26.149 -2.713 21.256 1.00 84.94 598 ARG A C 1
ATOM 4804 O O . ARG A 1 598 ? -25.642 -2.953 20.168 1.00 84.94 598 ARG A O 1
ATOM 4811 N N . ALA A 1 599 ? -26.470 -1.479 21.645 1.00 79.62 599 ALA A N 1
ATOM 4812 C CA . ALA A 1 599 ? -26.284 -0.302 20.795 1.00 79.62 599 ALA A CA 1
ATOM 4813 C C . ALA A 1 599 ? -24.815 -0.111 20.371 1.00 79.62 599 ALA A C 1
ATOM 4815 O O . ALA A 1 599 ? -24.542 0.231 19.221 1.00 79.62 599 ALA A O 1
ATOM 4816 N N . ARG A 1 600 ? -23.853 -0.394 21.265 1.00 77.56 600 ARG A N 1
ATOM 4817 C CA . ARG A 1 600 ? -22.419 -0.369 20.927 1.00 77.56 600 ARG A CA 1
ATOM 4818 C C . ARG A 1 600 ? -22.044 -1.421 19.883 1.00 77.56 600 ARG A C 1
ATOM 4820 O O . ARG A 1 600 ? -21.318 -1.106 18.942 1.00 77.56 600 ARG A O 1
ATOM 4827 N N . VAL A 1 601 ? -22.538 -2.652 20.031 1.00 80.38 601 VAL A N 1
ATOM 4828 C CA . VAL A 1 601 ? -22.296 -3.725 19.052 1.00 80.38 601 VAL A CA 1
ATOM 4829 C C . VAL A 1 601 ? -22.984 -3.416 17.718 1.00 80.38 601 VAL A C 1
ATOM 4831 O O . VAL A 1 601 ? -22.366 -3.613 16.676 1.00 80.38 601 VAL A O 1
ATOM 4834 N N . ASP A 1 602 ? -24.191 -2.846 17.731 1.00 82.75 602 ASP A N 1
ATOM 4835 C CA . ASP A 1 602 ? -24.917 -2.421 16.525 1.00 82.75 602 ASP A CA 1
ATOM 4836 C C . ASP A 1 602 ? -24.161 -1.340 15.743 1.00 82.75 602 ASP A C 1
ATOM 4838 O O . ASP A 1 602 ? -23.990 -1.454 14.527 1.00 82.75 602 ASP A O 1
ATOM 4842 N N . ALA A 1 603 ? -23.656 -0.313 16.433 1.00 76.00 603 ALA A N 1
ATOM 4843 C CA . ALA A 1 603 ? -22.860 0.743 15.814 1.00 76.00 603 ALA A CA 1
ATOM 4844 C C . ALA A 1 603 ? -21.564 0.192 15.197 1.00 76.00 603 ALA A C 1
ATOM 4846 O O . ALA A 1 603 ? -21.219 0.525 14.061 1.00 76.00 603 ALA A O 1
ATOM 4847 N N . MET A 1 604 ? -20.877 -0.703 15.914 1.00 76.19 604 MET A N 1
ATOM 4848 C CA . MET A 1 604 ? -19.675 -1.374 15.424 1.00 76.19 604 MET A CA 1
ATOM 4849 C C . MET A 1 604 ? -19.975 -2.251 14.199 1.00 76.19 604 MET A C 1
ATOM 4851 O O . MET A 1 604 ? -19.247 -2.184 13.212 1.00 76.19 604 MET A O 1
ATOM 4855 N N . ALA A 1 605 ? -21.075 -3.010 14.215 1.00 81.06 605 ALA A N 1
ATOM 4856 C CA . ALA A 1 605 ? -21.512 -3.824 13.084 1.00 81.06 605 ALA A CA 1
ATOM 4857 C C . ALA A 1 605 ? -21.826 -2.969 11.850 1.00 81.06 605 ALA A C 1
ATOM 4859 O O . ALA A 1 605 ? -21.460 -3.333 10.731 1.00 81.06 605 ALA A O 1
ATOM 4860 N N . LEU A 1 606 ? -22.500 -1.831 12.040 1.00 83.19 606 LEU A N 1
ATOM 4861 C CA . LEU A 1 606 ? -22.829 -0.909 10.957 1.00 83.19 606 LEU A CA 1
ATOM 4862 C C . LEU A 1 606 ? -21.567 -0.277 10.356 1.00 83.19 606 LEU A C 1
ATOM 4864 O O . LEU A 1 606 ? -21.433 -0.261 9.131 1.00 83.19 606 LEU A O 1
ATOM 4868 N N . SER A 1 607 ? -20.638 0.196 11.198 1.00 78.25 607 SER A N 1
ATOM 4869 C CA . SER A 1 607 ? -19.365 0.763 10.736 1.00 78.25 607 SER A CA 1
ATOM 4870 C C . SER A 1 607 ? -18.542 -0.280 9.995 1.00 78.25 607 SER A C 1
ATOM 4872 O O . SER A 1 607 ? -18.209 -0.056 8.838 1.00 78.25 607 SER A O 1
ATOM 4874 N N . ALA A 1 608 ? -18.306 -1.449 10.601 1.00 78.75 608 ALA A N 1
ATOM 4875 C CA . ALA A 1 608 ? -17.500 -2.511 10.004 1.00 78.75 608 ALA A CA 1
ATOM 4876 C C . ALA A 1 608 ? -18.057 -2.961 8.645 1.00 78.75 608 ALA A C 1
ATOM 4878 O O . ALA A 1 608 ? -17.295 -3.136 7.700 1.00 78.75 608 ALA A O 1
ATOM 4879 N N . LYS A 1 609 ? -19.387 -3.074 8.496 1.00 85.88 609 LYS A N 1
ATOM 4880 C CA . LYS A 1 609 ? -20.022 -3.384 7.201 1.00 85.88 609 LYS A CA 1
ATOM 4881 C C . LYS A 1 609 ? -19.833 -2.272 6.171 1.00 85.88 609 LYS A C 1
ATOM 4883 O O . LYS A 1 609 ? -19.597 -2.561 4.998 1.00 85.88 609 LYS A O 1
ATOM 4888 N N . ALA A 1 610 ? -19.959 -1.012 6.583 1.00 83.38 610 ALA A N 1
ATOM 4889 C CA . ALA A 1 610 ? -19.767 0.128 5.693 1.00 83.38 610 ALA A CA 1
ATOM 4890 C C . ALA A 1 610 ? -18.298 0.266 5.257 1.00 83.38 610 ALA A C 1
ATOM 4892 O O . ALA A 1 610 ? -18.036 0.497 4.077 1.00 83.38 610 ALA A O 1
ATOM 4893 N N . ASP A 1 611 ? -17.358 0.082 6.186 1.00 78.56 611 ASP A N 1
ATOM 4894 C CA . ASP A 1 611 ? -15.919 0.048 5.926 1.00 78.56 611 ASP A CA 1
ATOM 4895 C C . ASP A 1 611 ? -15.571 -1.121 5.003 1.00 78.56 611 ASP A C 1
ATOM 4897 O O . ASP A 1 611 ? -14.918 -0.911 3.989 1.00 78.56 611 ASP A O 1
ATOM 4901 N N . TYR A 1 612 ? -16.105 -2.319 5.258 1.00 87.38 612 TYR A N 1
ATOM 4902 C CA . TYR A 1 612 ? -15.911 -3.489 4.397 1.00 87.38 612 TYR A CA 1
ATOM 4903 C C . TYR A 1 612 ? -16.372 -3.209 2.963 1.00 87.38 612 TYR A C 1
ATOM 4905 O O . TYR A 1 612 ? -15.627 -3.438 2.012 1.00 87.38 612 TYR A O 1
ATOM 4913 N N . ALA A 1 613 ? -17.584 -2.670 2.791 1.00 89.00 613 ALA A N 1
ATOM 4914 C CA . ALA A 1 613 ? -18.126 -2.361 1.471 1.00 89.00 613 ALA A CA 1
ATOM 4915 C C . ALA A 1 613 ? -17.286 -1.306 0.730 1.00 89.00 613 ALA A C 1
ATOM 4917 O O . ALA A 1 613 ? -17.009 -1.471 -0.459 1.00 89.00 613 ALA A O 1
ATOM 4918 N N . ARG A 1 614 ? -16.847 -0.244 1.423 1.00 86.50 614 ARG A N 1
ATOM 4919 C CA . ARG A 1 614 ? -15.967 0.788 0.849 1.00 86.50 614 ARG A CA 1
ATOM 4920 C C . ARG A 1 614 ? -14.607 0.220 0.448 1.00 86.50 614 ARG A C 1
ATOM 4922 O O . ARG A 1 614 ? -14.180 0.436 -0.683 1.00 86.50 614 ARG A O 1
ATOM 4929 N N . THR A 1 615 ? -13.963 -0.533 1.337 1.00 84.81 615 THR A N 1
ATOM 4930 C CA . THR A 1 615 ? -12.660 -1.165 1.088 1.00 84.81 615 THR A CA 1
ATOM 4931 C C . THR A 1 615 ? -12.745 -2.163 -0.063 1.00 84.81 615 THR A C 1
ATOM 4933 O O . THR A 1 615 ? -11.865 -2.194 -0.918 1.00 84.81 615 THR A O 1
ATOM 4936 N N . LYS A 1 616 ? -13.844 -2.920 -0.162 1.00 92.00 616 LYS A N 1
ATOM 4937 C CA . LYS A 1 616 ? -14.104 -3.812 -1.296 1.00 92.00 616 LYS A CA 1
ATOM 4938 C C . LYS A 1 616 ? -14.186 -3.072 -2.622 1.00 92.00 616 LYS A C 1
ATOM 4940 O O . LYS A 1 616 ? -13.495 -3.450 -3.562 1.00 92.00 616 LYS A O 1
ATOM 4945 N N . ILE A 1 617 ? -14.970 -1.998 -2.686 1.00 91.50 617 ILE A N 1
ATOM 4946 C CA . ILE A 1 617 ? -15.061 -1.167 -3.894 1.00 91.50 617 ILE A CA 1
ATOM 4947 C C . ILE A 1 617 ? -13.684 -0.597 -4.264 1.00 91.50 617 ILE A C 1
ATOM 4949 O O . ILE A 1 617 ? -13.327 -0.588 -5.442 1.00 91.50 617 ILE A O 1
ATOM 4953 N N . LEU A 1 618 ? -12.901 -0.156 -3.274 1.00 86.44 618 LEU A N 1
ATOM 4954 C CA . LEU A 1 618 ? -11.542 0.340 -3.484 1.00 86.44 618 LEU A CA 1
ATOM 4955 C C . LEU A 1 618 ? -10.645 -0.741 -4.106 1.00 86.44 618 LEU A C 1
ATOM 4957 O O . LEU A 1 618 ? -10.086 -0.505 -5.178 1.00 86.44 618 LEU A O 1
ATOM 4961 N N . VAL A 1 619 ? -10.573 -1.934 -3.505 1.00 90.38 619 VAL A N 1
ATOM 4962 C CA . VAL A 1 619 ? -9.789 -3.068 -4.028 1.00 90.38 619 VAL A CA 1
ATOM 4963 C C . VAL A 1 619 ? -10.212 -3.424 -5.449 1.00 90.38 619 VAL A C 1
ATOM 4965 O O . VAL A 1 619 ? -9.350 -3.548 -6.322 1.00 90.38 619 VAL A O 1
ATOM 4968 N N . ASP A 1 620 ? -11.514 -3.544 -5.708 1.00 92.12 620 ASP A N 1
ATOM 4969 C CA . ASP A 1 620 ? -12.037 -3.898 -7.030 1.00 92.12 620 ASP A CA 1
ATOM 4970 C C . ASP A 1 620 ? -11.669 -2.816 -8.070 1.00 92.12 620 ASP A C 1
ATOM 4972 O O . ASP A 1 620 ? -11.239 -3.125 -9.185 1.00 92.12 620 ASP A O 1
ATOM 4976 N N . SER A 1 621 ? -11.763 -1.533 -7.698 1.00 91.56 621 SER A N 1
ATOM 4977 C CA . SER A 1 621 ? -11.430 -0.408 -8.582 1.00 91.56 621 SER A CA 1
ATOM 4978 C C . SER A 1 621 ? -9.942 -0.341 -8.937 1.00 91.56 621 SER A C 1
ATOM 4980 O O . SER A 1 621 ? -9.598 -0.124 -10.101 1.00 91.56 621 SER A O 1
ATOM 4982 N N . ILE A 1 622 ? -9.062 -0.576 -7.962 1.00 89.62 622 ILE A N 1
ATOM 4983 C CA . ILE A 1 622 ? -7.613 -0.556 -8.164 1.00 89.62 622 ILE A CA 1
ATOM 4984 C C . ILE A 1 622 ? -7.169 -1.781 -8.957 1.00 89.62 622 ILE A C 1
ATOM 4986 O O . ILE A 1 622 ? -6.392 -1.644 -9.899 1.00 89.62 622 ILE A O 1
ATOM 4990 N N . THR A 1 623 ? -7.711 -2.960 -8.631 1.00 92.62 623 THR A N 1
ATOM 4991 C CA . THR A 1 623 ? -7.473 -4.201 -9.385 1.00 92.62 623 THR A CA 1
ATOM 4992 C C . THR A 1 623 ? -7.776 -3.985 -10.860 1.00 92.62 623 THR A C 1
ATOM 4994 O O . THR A 1 623 ? -6.940 -4.280 -11.711 1.00 92.62 623 THR A O 1
ATOM 4997 N N . ARG A 1 624 ? -8.934 -3.390 -11.166 1.00 92.25 624 ARG A N 1
ATOM 4998 C CA . ARG A 1 624 ? -9.319 -3.074 -12.540 1.00 92.25 624 ARG A CA 1
ATOM 4999 C C . ARG A 1 624 ? -8.339 -2.108 -13.207 1.00 92.25 624 ARG A C 1
ATOM 5001 O O . ARG A 1 624 ? -7.888 -2.396 -14.307 1.00 92.25 624 ARG A O 1
ATOM 5008 N N . ARG A 1 625 ? -7.961 -1.011 -12.543 1.00 91.25 625 ARG A N 1
ATOM 5009 C CA . ARG A 1 625 ? -7.039 -0.009 -13.109 1.00 91.25 625 ARG A CA 1
ATOM 5010 C C . ARG A 1 625 ? -5.644 -0.576 -13.395 1.00 91.25 625 ARG A C 1
ATOM 5012 O O . ARG A 1 625 ? -5.078 -0.287 -14.442 1.00 91.25 625 ARG A O 1
ATOM 5019 N N . LEU A 1 626 ? -5.105 -1.397 -12.493 1.00 91.12 626 LEU A N 1
ATOM 5020 C CA . LEU A 1 626 ? -3.819 -2.080 -12.683 1.00 91.12 626 LEU A CA 1
ATOM 5021 C C . LEU A 1 626 ? -3.883 -3.122 -13.809 1.00 91.12 626 LEU A C 1
ATOM 5023 O O . LEU A 1 626 ? -2.950 -3.236 -14.599 1.00 91.12 626 LEU A O 1
ATOM 5027 N N . THR A 1 627 ? -4.999 -3.846 -13.912 1.00 93.25 627 THR A N 1
ATOM 5028 C CA . THR A 1 627 ? -5.231 -4.812 -14.998 1.00 93.25 627 THR A CA 1
ATOM 5029 C C . THR A 1 627 ? -5.316 -4.102 -16.349 1.00 93.25 627 THR A C 1
ATOM 5031 O O . THR A 1 627 ? -4.645 -4.508 -17.292 1.00 93.25 627 THR A O 1
ATOM 5034 N N . GLU A 1 628 ? -6.077 -3.005 -16.435 1.00 92.88 628 GLU A N 1
ATOM 5035 C CA . GLU A 1 628 ? -6.174 -2.161 -17.634 1.00 92.88 628 GLU A CA 1
ATOM 5036 C C . GLU A 1 628 ? -4.791 -1.604 -18.031 1.00 92.88 628 GLU A C 1
ATOM 5038 O O . GLU A 1 628 ? -4.416 -1.678 -19.201 1.00 92.88 628 GLU A O 1
ATOM 5043 N N . PHE A 1 629 ? -3.993 -1.124 -17.065 1.00 92.12 629 PHE A N 1
ATOM 5044 C CA . PHE A 1 629 ? -2.618 -0.663 -17.303 1.00 92.12 629 PHE A CA 1
ATOM 5045 C C . PHE A 1 629 ? -1.734 -1.763 -17.910 1.00 92.12 629 PHE A C 1
ATOM 5047 O O . PHE A 1 629 ? -1.051 -1.526 -18.909 1.00 92.12 629 PHE A O 1
ATOM 5054 N N . LEU A 1 630 ? -1.766 -2.979 -17.357 1.00 93.19 630 LEU A N 1
ATOM 5055 C CA . LEU A 1 630 ? -1.017 -4.107 -17.916 1.00 93.19 630 LEU A CA 1
ATOM 5056 C C . LEU A 1 630 ? -1.503 -4.473 -19.315 1.00 93.19 630 LEU A C 1
ATOM 5058 O O . LEU A 1 630 ? -0.683 -4.633 -20.210 1.00 93.19 630 LEU A O 1
ATOM 5062 N N . GLN A 1 631 ? -2.815 -4.557 -19.535 1.00 94.00 631 GLN A N 1
ATOM 5063 C CA . GLN A 1 631 ? -3.383 -4.909 -20.838 1.00 94.00 631 GLN A CA 1
ATOM 5064 C C . GLN A 1 631 ? -2.975 -3.922 -21.938 1.00 94.00 631 GLN A C 1
ATOM 5066 O O . GLN A 1 631 ? -2.614 -4.347 -23.036 1.00 94.00 631 GLN A O 1
ATOM 5071 N N . VAL A 1 632 ? -2.980 -2.617 -21.645 1.00 94.50 632 VAL A N 1
ATOM 5072 C CA . VAL A 1 632 ? -2.521 -1.583 -22.587 1.00 94.50 632 VAL A CA 1
ATOM 5073 C C . VAL A 1 632 ? -1.044 -1.781 -22.930 1.00 94.50 632 VAL A C 1
ATOM 5075 O O . VAL A 1 632 ? -0.687 -1.830 -24.107 1.00 94.50 632 VAL A O 1
ATOM 5078 N N . ASN A 1 633 ? -0.188 -1.964 -21.925 1.00 93.06 633 ASN A N 1
ATOM 5079 C CA . ASN A 1 633 ? 1.250 -2.130 -22.147 1.00 93.06 633 ASN A CA 1
ATOM 5080 C C . ASN A 1 633 ? 1.603 -3.464 -22.819 1.00 93.06 633 ASN A C 1
ATOM 5082 O O . ASN A 1 633 ? 2.500 -3.527 -23.655 1.00 93.06 633 ASN A O 1
ATOM 5086 N N . MET A 1 634 ? 0.849 -4.525 -22.540 1.00 94.69 634 MET A N 1
ATOM 5087 C CA . MET A 1 634 ? 0.959 -5.798 -23.249 1.00 94.69 634 MET A CA 1
ATOM 5088 C C . MET A 1 634 ? 0.547 -5.673 -24.715 1.00 94.69 634 MET A C 1
ATOM 5090 O O . MET A 1 634 ? 1.179 -6.283 -25.575 1.00 94.69 634 MET A O 1
ATOM 5094 N N . ALA A 1 635 ? -0.479 -4.878 -25.027 1.00 95.38 635 ALA A N 1
ATOM 5095 C CA . ALA A 1 635 ? -0.869 -4.617 -26.410 1.00 95.38 635 ALA A CA 1
ATOM 5096 C C . ALA A 1 635 ? 0.226 -3.850 -27.171 1.00 95.38 635 ALA A C 1
ATOM 5098 O O . ALA A 1 635 ? 0.544 -4.217 -28.303 1.00 95.38 635 ALA A O 1
ATOM 5099 N N . LEU A 1 636 ? 0.854 -2.854 -26.535 1.00 93.56 636 LEU A N 1
ATOM 5100 C CA . LEU A 1 636 ? 2.015 -2.149 -27.094 1.00 93.56 636 LEU A CA 1
ATOM 5101 C C . LEU A 1 636 ? 3.183 -3.112 -27.334 1.00 93.56 636 LEU A C 1
ATOM 5103 O O . LEU A 1 636 ? 3.703 -3.198 -28.446 1.00 93.56 636 LEU A O 1
ATOM 5107 N N . ARG A 1 637 ? 3.524 -3.928 -26.333 1.00 92.56 637 ARG A N 1
ATOM 5108 C CA . ARG A 1 637 ? 4.562 -4.961 -26.438 1.00 92.56 637 ARG A CA 1
ATOM 5109 C C . ARG A 1 637 ? 4.286 -5.955 -27.572 1.00 92.56 637 ARG A C 1
ATOM 5111 O O . ARG A 1 637 ? 5.193 -6.330 -28.313 1.00 92.56 637 ARG A O 1
ATOM 5118 N N . MET A 1 638 ? 3.030 -6.376 -27.730 1.00 94.88 638 MET A N 1
ATOM 5119 C CA . MET A 1 638 ? 2.598 -7.280 -28.799 1.00 94.88 638 MET A CA 1
ATOM 5120 C C . MET A 1 638 ? 2.788 -6.653 -30.184 1.00 94.88 638 MET A C 1
ATOM 5122 O O . MET A 1 638 ? 3.215 -7.333 -31.125 1.00 94.88 638 MET A O 1
ATOM 5126 N N . GLN A 1 639 ? 2.489 -5.358 -30.312 1.00 94.75 639 GLN A N 1
ATOM 5127 C CA . GLN A 1 639 ? 2.722 -4.608 -31.539 1.00 94.75 639 GLN A CA 1
ATOM 5128 C C . GLN A 1 639 ? 4.221 -4.542 -31.864 1.00 94.75 639 GLN A C 1
ATOM 5130 O O . GLN A 1 639 ? 4.607 -4.907 -32.974 1.00 94.75 639 GLN A O 1
ATOM 5135 N N . GLU A 1 640 ? 5.070 -4.181 -30.897 1.00 90.31 640 GLU A N 1
ATOM 5136 C CA . GLU A 1 640 ? 6.528 -4.128 -31.078 1.00 90.31 640 GLU A CA 1
ATOM 5137 C C . GLU A 1 640 ? 7.110 -5.471 -31.530 1.00 90.31 640 GLU A C 1
ATOM 5139 O O . GLU A 1 640 ? 7.896 -5.533 -32.477 1.00 90.31 640 GLU A O 1
ATOM 5144 N N . LEU A 1 641 ? 6.714 -6.566 -30.873 1.00 91.25 641 LEU A N 1
ATOM 5145 C CA . LEU A 1 641 ? 7.150 -7.915 -31.235 1.00 91.25 641 LEU A CA 1
ATOM 5146 C C . LEU A 1 641 ? 6.710 -8.287 -32.656 1.00 91.25 641 LEU A C 1
ATOM 5148 O O . LEU A 1 641 ? 7.481 -8.880 -33.412 1.00 91.25 641 LEU A O 1
ATOM 5152 N N . SER A 1 642 ? 5.489 -7.910 -33.041 1.00 92.88 642 SER A N 1
ATOM 5153 C CA . SER A 1 642 ? 4.964 -8.161 -34.385 1.00 92.88 642 SER A CA 1
ATOM 5154 C C . SER A 1 642 ? 5.723 -7.370 -35.454 1.00 92.88 642 SER A C 1
ATOM 5156 O O . SER A 1 642 ? 6.075 -7.924 -36.497 1.00 92.88 642 SER A O 1
ATOM 5158 N N . GLU A 1 643 ? 6.033 -6.099 -35.195 1.00 91.00 643 GLU A N 1
ATOM 5159 C CA . GLU A 1 643 ? 6.834 -5.255 -36.088 1.00 91.00 643 GLU A CA 1
ATOM 5160 C C . GLU A 1 643 ? 8.266 -5.789 -36.235 1.00 91.00 643 GLU A C 1
ATOM 5162 O O . GLU A 1 643 ? 8.755 -5.956 -37.358 1.00 91.00 643 GLU A O 1
ATOM 5167 N N . GLN A 1 644 ? 8.913 -6.158 -35.123 1.00 89.19 644 GLN A N 1
ATOM 5168 C CA . GLN A 1 644 ? 10.233 -6.798 -35.133 1.00 89.19 644 GLN A CA 1
ATOM 5169 C C . GLN A 1 644 ? 10.221 -8.117 -35.908 1.00 89.19 644 GLN A C 1
ATOM 5171 O O . GLN A 1 644 ? 11.176 -8.421 -36.629 1.00 89.19 644 GLN A O 1
ATOM 5176 N N . GLN A 1 645 ? 9.138 -8.888 -35.816 1.00 92.69 645 GLN A N 1
ATOM 5177 C CA . GLN A 1 645 ? 9.001 -10.142 -36.545 1.00 92.69 645 GLN A CA 1
ATOM 5178 C C . GLN A 1 645 ? 8.883 -9.916 -38.055 1.00 92.69 645 GLN A C 1
ATOM 5180 O O . GLN A 1 645 ? 9.523 -10.620 -38.842 1.00 92.69 645 GLN A O 1
ATOM 5185 N N . VAL A 1 646 ? 8.118 -8.909 -38.482 1.00 92.31 646 VAL A N 1
ATOM 5186 C CA . VAL A 1 646 ? 8.039 -8.512 -39.896 1.00 92.31 646 VAL A CA 1
ATOM 5187 C C . VAL A 1 646 ? 9.405 -8.044 -40.401 1.00 92.31 646 VAL A C 1
ATOM 5189 O O . VAL A 1 646 ? 9.859 -8.516 -41.447 1.00 92.31 646 VAL A O 1
ATOM 5192 N N . ALA A 1 647 ? 10.093 -7.183 -39.647 1.00 89.12 647 ALA A N 1
ATOM 5193 C CA . ALA A 1 647 ? 11.421 -6.688 -40.003 1.00 89.12 647 ALA A CA 1
ATOM 5194 C C . ALA A 1 647 ? 12.451 -7.825 -40.107 1.00 89.12 647 ALA A C 1
ATOM 5196 O O . ALA A 1 647 ? 13.212 -7.893 -41.073 1.00 89.12 647 ALA A O 1
ATOM 5197 N N . THR A 1 648 ? 12.426 -8.767 -39.162 1.00 90.75 648 THR A N 1
ATOM 5198 C CA . THR A 1 648 ? 13.304 -9.944 -39.158 1.00 90.75 648 THR A CA 1
ATOM 5199 C C . THR A 1 648 ? 13.047 -10.819 -40.382 1.00 90.75 648 THR A C 1
ATOM 5201 O O . THR A 1 648 ? 13.988 -11.202 -41.074 1.00 90.75 648 THR A O 1
ATOM 5204 N N . ARG A 1 649 ? 11.780 -11.081 -40.729 1.00 92.88 649 ARG A N 1
ATOM 5205 C CA . ARG A 1 649 ? 11.425 -11.849 -41.935 1.00 92.88 649 ARG A CA 1
ATOM 5206 C C . ARG A 1 649 ? 11.848 -11.142 -43.225 1.00 92.88 649 ARG A C 1
ATOM 5208 O O . ARG A 1 649 ? 12.342 -11.803 -44.136 1.00 92.88 649 ARG A O 1
ATOM 5215 N N . LEU A 1 650 ? 11.719 -9.817 -43.296 1.00 92.00 650 LEU A N 1
ATOM 5216 C CA . LEU A 1 650 ? 12.208 -9.036 -44.435 1.00 92.00 650 LEU A CA 1
ATOM 5217 C C . LEU A 1 650 ? 13.738 -9.108 -44.556 1.00 92.00 650 LEU A C 1
ATOM 5219 O O . LEU A 1 650 ? 14.258 -9.284 -45.657 1.00 92.00 650 LEU A O 1
ATOM 5223 N N . ALA A 1 651 ? 14.461 -9.030 -43.435 1.00 90.25 651 ALA A N 1
ATOM 5224 C CA . ALA A 1 651 ? 15.914 -9.175 -43.408 1.00 90.25 651 ALA A CA 1
ATOM 5225 C C . ALA A 1 651 ? 16.362 -10.574 -43.867 1.00 90.25 651 ALA A C 1
ATOM 5227 O O . ALA A 1 651 ? 17.318 -10.686 -44.632 1.00 90.25 651 ALA A O 1
ATOM 5228 N N . ILE A 1 652 ? 15.637 -11.632 -43.480 1.00 91.56 652 ILE A N 1
ATOM 5229 C CA . ILE A 1 652 ? 15.879 -13.004 -43.958 1.00 91.56 652 ILE A CA 1
ATOM 5230 C C . ILE A 1 652 ? 15.791 -13.060 -45.488 1.00 91.56 652 ILE A C 1
ATOM 5232 O O . ILE A 1 652 ? 16.717 -13.560 -46.124 1.00 91.56 652 ILE A O 1
ATOM 5236 N N . ILE A 1 653 ? 14.715 -12.519 -46.075 1.00 92.00 653 ILE A N 1
ATOM 5237 C CA . ILE A 1 653 ? 14.514 -12.489 -47.535 1.00 92.00 653 ILE A CA 1
ATOM 5238 C C . ILE A 1 653 ? 15.642 -11.701 -48.212 1.00 92.00 653 ILE A C 1
ATOM 5240 O O . ILE A 1 653 ? 16.264 -12.190 -49.151 1.00 92.00 653 ILE A O 1
ATOM 5244 N N . ARG A 1 654 ? 15.982 -10.520 -47.682 1.00 91.25 654 ARG A N 1
ATOM 5245 C CA . ARG A 1 654 ? 17.077 -9.692 -48.204 1.00 91.25 654 ARG A CA 1
ATOM 5246 C C . ARG A 1 654 ? 18.413 -10.442 -48.221 1.00 91.25 654 ARG A C 1
ATOM 5248 O O . ARG A 1 654 ? 19.138 -10.360 -49.209 1.00 91.25 654 ARG A O 1
ATOM 5255 N N . ILE A 1 655 ? 18.763 -11.158 -47.149 1.00 89.06 655 ILE A N 1
ATOM 5256 C CA . ILE A 1 655 ? 20.013 -11.933 -47.098 1.00 89.06 655 ILE A CA 1
ATOM 5257 C C . ILE A 1 655 ? 19.978 -13.103 -48.089 1.00 89.06 655 ILE A C 1
ATOM 5259 O O . ILE A 1 655 ? 20.997 -13.388 -48.716 1.00 89.06 655 ILE A O 1
ATOM 5263 N N . GLN A 1 656 ? 18.826 -13.752 -48.280 1.00 87.75 656 GLN A N 1
ATOM 5264 C CA . GLN A 1 656 ? 18.668 -14.799 -49.296 1.00 87.75 656 GLN A CA 1
ATOM 5265 C C . GLN A 1 656 ? 18.901 -14.265 -50.713 1.00 87.75 656 GLN A C 1
ATOM 5267 O O . GLN A 1 656 ? 19.611 -14.911 -51.484 1.00 87.75 656 GLN A O 1
ATOM 5272 N N . ASP A 1 657 ? 18.376 -13.079 -51.029 1.00 87.31 657 ASP A N 1
ATOM 5273 C CA . ASP A 1 657 ? 18.590 -12.422 -52.323 1.00 87.31 657 ASP A CA 1
ATOM 5274 C C . ASP A 1 657 ? 20.069 -12.055 -52.529 1.00 87.31 657 ASP A C 1
ATOM 5276 O O . ASP A 1 657 ? 20.638 -12.305 -53.591 1.00 87.31 657 ASP A O 1
ATOM 5280 N N . LEU A 1 658 ? 20.732 -11.521 -51.495 1.00 83.44 658 LEU A N 1
ATOM 5281 C CA . LEU A 1 658 ? 22.164 -11.189 -51.535 1.00 83.44 658 LEU A CA 1
ATOM 5282 C C . LEU A 1 658 ? 23.059 -12.429 -51.681 1.00 83.44 658 LEU A C 1
ATOM 5284 O O . LEU A 1 658 ? 24.104 -12.363 -52.328 1.00 83.44 658 LEU A O 1
ATOM 5288 N N . ALA A 1 659 ? 22.651 -13.560 -51.102 1.00 72.31 659 ALA A N 1
ATOM 5289 C CA . ALA A 1 659 ? 23.344 -14.839 -51.229 1.00 72.31 659 ALA A CA 1
ATOM 5290 C C . ALA A 1 659 ? 23.135 -15.512 -52.602 1.00 72.31 659 ALA A C 1
ATOM 5292 O O . ALA A 1 659 ? 23.857 -16.458 -52.925 1.00 72.31 659 ALA A O 1
ATOM 5293 N N . GLN A 1 660 ? 22.204 -15.019 -53.431 1.00 69.12 660 GLN A N 1
ATOM 5294 C CA . GLN A 1 660 ? 22.003 -15.440 -54.822 1.00 69.12 660 GLN A CA 1
ATOM 5295 C C . GLN A 1 660 ? 22.433 -14.352 -55.831 1.00 69.12 660 GLN A C 1
ATOM 5297 O O . GLN A 1 660 ? 21.593 -13.802 -56.550 1.00 69.12 660 GLN A O 1
ATOM 5302 N N . PRO A 1 661 ? 23.734 -14.035 -55.976 1.00 52.09 661 PRO A N 1
ATOM 5303 C CA . PRO A 1 661 ? 24.172 -13.119 -57.018 1.00 52.09 661 PRO A CA 1
ATOM 5304 C C . PRO A 1 661 ? 24.143 -13.833 -58.384 1.00 52.09 661 PRO A C 1
ATOM 5306 O O . PRO A 1 661 ? 25.121 -14.446 -58.801 1.00 52.09 661 PRO A O 1
ATOM 5309 N N . GLY A 1 662 ? 23.012 -13.747 -59.094 1.00 55.59 662 GLY A N 1
ATOM 5310 C CA . GLY A 1 662 ? 22.911 -14.050 -60.529 1.00 55.59 662 GLY A CA 1
ATOM 5311 C C . GLY A 1 662 ? 22.233 -15.371 -60.911 1.00 55.59 662 GLY A C 1
ATOM 5312 O O . GLY A 1 662 ? 22.889 -16.365 -61.199 1.00 55.59 662 GLY A O 1
ATOM 5313 N N . SER A 1 663 ? 20.909 -15.335 -61.075 1.00 46.75 663 SER A N 1
ATOM 5314 C CA . SER A 1 663 ? 20.177 -16.201 -62.023 1.00 46.75 663 SER A CA 1
ATOM 5315 C C . SER A 1 663 ? 19.349 -15.383 -63.030 1.00 46.75 663 SER A C 1
ATOM 5317 O O . SER A 1 663 ? 18.387 -15.871 -63.617 1.00 46.75 663 SER A O 1
ATOM 5319 N N . GLY A 1 664 ? 19.734 -14.119 -63.250 1.00 51.12 664 GLY A N 1
ATOM 5320 C CA . GLY A 1 664 ? 18.994 -13.171 -64.081 1.00 51.12 664 GLY A CA 1
ATOM 5321 C C . GLY A 1 664 ? 19.876 -12.192 -64.853 1.00 51.12 664 GLY A C 1
ATOM 5322 O O . GLY A 1 664 ? 19.794 -10.991 -64.608 1.00 51.12 664 GLY A O 1
ATOM 5323 N N . ARG A 1 665 ? 20.702 -12.700 -65.775 1.00 35.00 665 ARG A N 1
ATOM 5324 C CA . ARG A 1 665 ? 20.816 -12.256 -67.181 1.00 35.00 665 ARG A CA 1
ATOM 5325 C C . ARG A 1 665 ? 21.857 -13.069 -67.934 1.00 35.00 665 ARG A C 1
ATOM 5327 O O . ARG A 1 665 ? 22.983 -13.196 -67.409 1.00 35.00 665 ARG A O 1
#

pLDDT: mean 80.52, std 17.48, range [21.83, 97.56]

Solvent-accessible surface area (backbone atoms only — not comparable to full-atom values): 36558 Å² total; per-residue (Å²): 132,87,80,86,89,79,84,82,90,78,92,79,85,88,82,87,89,82,89,90,84,91,76,90,73,87,74,72,74,76,78,74,80,76,74,78,86,66,52,74,67,55,53,54,50,49,54,52,52,53,50,40,51,50,50,22,54,50,26,52,78,67,73,32,53,64,56,22,48,52,39,43,52,53,43,51,55,56,31,79,74,38,97,70,59,73,55,69,67,60,51,50,52,53,46,48,54,45,21,55,39,26,43,61,43,50,39,49,69,61,15,51,57,42,37,58,47,43,66,74,70,56,87,50,57,50,59,46,29,48,39,32,50,51,50,15,55,55,25,54,67,68,70,42,80,68,40,34,52,50,28,52,52,54,27,62,78,64,74,23,66,88,50,44,53,71,67,58,48,44,54,48,47,46,52,29,29,53,52,24,53,75,71,75,45,84,19,66,75,54,51,67,74,46,61,89,54,40,50,59,57,29,50,51,35,40,51,50,16,53,53,29,43,76,70,66,39,35,68,64,13,38,52,28,25,51,50,21,54,51,46,55,68,73,29,50,54,67,46,47,39,78,95,83,51,97,81,41,90,68,55,66,72,63,67,85,56,86,78,86,90,80,59,73,57,61,53,6,49,53,48,49,50,53,52,50,32,51,40,25,43,56,31,16,56,32,26,45,75,68,63,40,43,70,62,13,49,54,32,34,66,69,38,46,83,88,40,94,54,28,60,58,34,43,42,50,43,17,51,46,30,43,74,71,67,39,46,75,59,14,36,50,38,18,48,51,39,38,76,74,44,65,25,67,48,17,56,52,15,31,51,50,34,19,52,46,26,47,77,70,69,38,56,70,59,14,46,53,34,33,55,52,37,45,52,52,44,56,51,48,54,52,49,53,54,56,48,50,64,48,57,72,39,90,63,40,75,70,36,55,87,70,69,72,61,61,65,52,48,44,64,61,51,51,44,47,59,66,33,57,101,90,41,55,38,41,62,46,52,49,22,35,51,44,22,50,52,44,43,52,53,39,51,53,48,52,56,50,49,55,52,49,52,53,53,50,51,53,47,52,51,53,48,52,52,51,48,73,67,57,78,58,64,66,59,50,53,52,49,55,53,48,52,53,48,52,53,52,52,50,53,50,75,68,42,96,78,58,60,72,65,77,75,39,52,76,67,50,41,53,49,52,54,51,48,51,53,50,50,54,50,52,52,50,50,40,73,76,36,96,71,60,73,66,68,67,59,60,53,50,49,52,48,54,51,50,51,53,52,49,54,51,61,71,47,39,68,61,48,52,51,53,51,52,55,52,48,52,52,49,51,51,56,47,50,54,52,49,52,54,49,52,52,52,54,51,55,65,70,53,88,57,87,56,49,67,62,49,52,53,51,51,52,49,53,52,49,44,51,52,50,39,54,51,39,48,52,49,34,55,52,42,53,49,53,54,43,52,53,48,52,54,53,49,52,53,50,50,49,52,49,51,52,52,42,52,53,39,54,51,51,45,51,51,50,53,53,66,74,51,83,76,94,81,131

Secondary structure (DSSP, 8-state):
-----------------------------PPP-----S-HHHHHHHHHHHHHHHHHHHHHHTT-HHHHHHHHHHHHHHHHT-SSPPPHHHHHHHHHHHHHHHHHTT-HHHHHHHHHHHHHH---HHHHHHHHHHHHHHHHHTT-TTHHHHHHHHHHHTT-GGGS-HHHHHHHHHHHHHHHHHHT---HHHHTTS-TT-HHHHHHHHHHHHHHHHTT-HHHHHHHHHHHHHHHHHS-GGGGS-TT-TT-GGGGGGGGS-SS---HHHHHHHHHHHHHHHHHHHHHHHHHHTT-HHHHHHHHHTS-TTSTTHHHHHHHHHHHHHHTT-HHHHHHHHHHHHHH--SHHHHHHHHHHHHHHHHTT-HHHHHHHHHHHHHHHHHHHHHHHHHHHHHTSTTHHHHGGGT-S-GGGHHHHHHHHH--SS--HHHHHHHHHHHHHHHHHHHHHHHHHHHHHHHHHHHHHHHHHHHHH---HHHHHHHHHHHHHHHHHHHHHH-SS--GGGSS-HHHHHHHHHHHHHHHHHHHHHHH-SSPPPHHHHHHHHHHHHHHHHHHHHSHHHHHHHHHHHHHHHHHHHHHHHHHHHHHHHHHT-S-TTHHHHHHHHHHHHHHHHHHHHHHHHHHHHHHHHHHHHHHHHHHHHHHHHHHHHHHHHHHHHHHHHH---S--